Protein 2NZ2 (pdb70)

Secondary structure (DSSP, 8-state):
-EEEEEE--SSHHHHHHHHHHHHTTEEEEEEEEESS----HHHHHHHHHHHT-SEEEEEE-HHHHIIIIIHHHHHTT--BTTTB--TTTTHHHHHHHHHHHHHHHHT-SEEE----TTSSHHHHHHHHHHHH-TT-EEE-GGG-HHHHTT---HHHHHHHHHTT----SS---SS-EEE-SS-EEE-SGGGGSTTSPPPGGG--SS--TTTS-SSPEEEEEEEETTEEEEEEETTT--EE-SHHHHHHHHHHHHHHHT--EEEEEEE-TTS-EEEEEEE-HHHHHHHHHHHHHHHHHS-HHHHHHHHHHHHHHHHHHHHT-SSSHHHHHHHHHHHHHTTT--EEEEEEEETTEEEEEEEE-TT----HHHH-----S--HHHHHHHHHHHHHHHHHHHHTT-

Foldseek 3Di:
DFEEEEAADLDLQRLLVLLVVVVVPYQYEYEYEAFADDDPVVVSVVLSVVSRHPYYHYHDQHQVLQPVFVQLLLLLLDAAVRDHSCQVLSCQLSRLVVSLVVCVVVVTQEYEYRDAPPALSVQQNVVSNCLVPVRHYYDYQNPDCVRCVQVVVVSSVVSCVVSVRDDDPPDDDQWDWDDGLFKIKTFDGPCQPVVDDDDPVPDDQADQLVVADPAKFKWKFWDALLGTQWIATPPPGDIDRGRSVVSNVQSVRQRRQRAAWDWDWDAGLVGDITTMIMRGRSSRQSSVQSVVQLVFQADPVLVVVSNVLSNVLNVCSRNNNCSDPSVVVSSVSSSVRSNRRTWMWIWIHHSHDIGTDDIDGPNTPDDDQVVYVDDPPDDPVVVVVVVVVVCVCVVVVVVVVD

GO terms:
  GO:0005829 cytosol (C, IDA)
  GO:0007623 circadian rhythm (P, IDA)
  GO:0004055 argininosuccinate synthase activity (F, IMP)
  GO:0006526 L-arginine biosynthetic process (P, IMP)
  GO:0000050 urea cycle (P, IMP)
  GO:0005515 protein binding (F, IPI)
  GO:0005737 cytoplasm (C, TAS)
  GO:0005829 cytosol (C, TAS)
  GO:0042802 identical protein binding (F, IPI)
  GO:0045429 positive regulation of nitric oxide biosynthetic process (P, IMP)
  GO:0016597 amino acid binding (F, IMP)
  GO:0019241 L-citrulline catabolic process (P, IMP)
  GO:1903038 negative regulation of leukocyte cell-cell adhesion (P, IMP)
  GO:0071499 cellular response to laminar fluid shear stress (P, IMP)
  GO:0006533 L-aspartate catabolic process (P, IMP)
  GO:0070062 extracellular exosome (C, HDA)
  GO:0003723 RNA binding (F, HDA)

Sequence (402 aa):
KGSVVLAYSGGLDTSCILVWLKEQGYDVIAYLANIGQKEDFEEARKKALKLGAKKVFIEDVSREFVEEFIWPAIQSSALYEDRYLLGTSLARPCIARKQVEIAQREGAKYVSHGATGKGNDQVRFELSCYSLAPQIKVIAPWRMPEFYNRFKRNDLMEYAKQHGIPIPVTPKNPWSMDENLMHISYEAGILENPKNQAPPGLYTKTQDPAKAPNTPDILEIEFKKGVPVKVTNVKDGTTHQTSLELFMYLNEVAGKHGVGRIDIVENRFIGMKSRGIYETPAGTILYHAHLDIEAFTMDREVRKIKQGLGLKFAELVYTGFWHSPECEFVRHCIAKSQERVEGKVQVSVLKGQVYILGRESPLSLYNEELVSNVQGDYEPTDATGFININSLRLKEYHRLQS

Solvent-accessible surface area: 19917 Å² total

Radius of gyration: 24.81 Å; Cα contacts (8 Å, |Δi|>4): 772; chains: 1; bounding box: 82×53×53 Å

Nearest PDB structures (foldseek):
  2nz2-assembly1_A  TM=1.002E+00  e=7.042E-83  Homo sapiens
  1vl2-assembly1_C  TM=9.769E-01  e=1.064E-55  Thermotoga maritima
  1vl2-assembly1_D  TM=9.604E-01  e=3.228E-53  Thermotoga maritima
  7k5z-assembly1_A  TM=9.584E-01  e=1.717E-47  Legionella pneumophila subsp. pneumophila str. Philadelphia 1
  7k5z-assembly1_C  TM=9.598E-01  e=4.493E-47  Legionella pneumophila subsp. pneumophila str. Philadelphia 1

InterPro domains:
  IPR001518 Argininosuccinate synthase [PTHR11587] (1-409)
  IPR001518 Argininosuccinate synthase [TIGR00032] (7-404)
  IPR014729 Rossmann-like alpha/beta/alpha sandwich fold [G3DSA:3.40.50.620] (1-179)
  IPR018223 Argininosuccinate synthase, conserved site [PS00564] (10-18)
  IPR018223 Argininosuccinate synthase, conserved site [PS00565] (117-128)
  IPR023434 Argininosuccinate synthase, type 1 subfamily [MF_00005] (4-407)
  IPR023434 Argininosuccinate synthase, type 1 subfamily [cd01999] (7-398)
  IPR024074 Argininosuccinate synthetase, catalytic/multimerisation domain body [G3DSA:3.90.1260.10] (180-371)
  IPR024074 Argininosuccinate synthetase, catalytic/multimerisation domain body [SSF69864] (176-408)
  IPR048267 Arginosuccinate synthase-like, N-terminal domain [PF00764] (7-170)
  IPR048268 Arginosuccinate synthase C-terminal domain [PF20979] (179-402)

B-factor: mean 18.01, std 7.44, range [2.0, 43.46]

Organism: Homo sapiens (NCBI:txid9606)

Structure (mmCIF, N/CA/C/O backbone):
data_2NZ2
#
_entry.id   2NZ2
#
_cell.length_a   95.940
_cell.length_b   117.470
_cell.length_c   155.150
_cell.angle_alpha   90.00
_cell.angle_beta   90.00
_cell.angle_gamma   90.00
#
_symmetry.space_group_name_H-M   'F 2 2 2'
#
loop_
_entity.id
_entity.type
_entity.pdbx_description
1 polymer 'Argininosuccinate synthase'
2 non-polymer 'SODIUM ION'
3 non-polymer 'ASPARTIC ACID'
4 non-polymer CITRULLINE
5 water water
#
loop_
_atom_site.group_PDB
_atom_site.id
_atom_site.type_symbol
_atom_site.label_atom_id
_atom_site.label_alt_id
_atom_site.label_comp_id
_atom_site.label_asym_id
_atom_site.label_entity_id
_atom_site.label_seq_id
_atom_site.pdbx_PDB_ins_code
_atom_site.Cartn_x
_atom_site.Cartn_y
_atom_site.Cartn_z
_atom_site.occupancy
_atom_site.B_iso_or_equiv
_atom_site.auth_seq_id
_atom_site.auth_comp_id
_atom_site.auth_asym_id
_atom_site.auth_atom_id
_atom_site.pdbx_PDB_model_num
ATOM 1 N N . LYS A 1 5 ? -20.905 45.877 31.541 1.00 27.12 4 LYS A N 1
ATOM 2 C CA . LYS A 1 5 ? -21.009 47.364 31.314 1.00 27.21 4 LYS A CA 1
ATOM 3 C C . LYS A 1 5 ? -19.804 48.197 31.815 1.00 26.80 4 LYS A C 1
ATOM 4 O O . LYS A 1 5 ? -19.100 47.842 32.767 1.00 26.61 4 LYS A O 1
ATOM 10 N N . GLY A 1 6 ? -19.615 49.344 31.172 1.00 26.47 5 GLY A N 1
ATOM 11 C CA . GLY A 1 6 ? -18.418 50.151 31.327 1.00 25.08 5 GLY A CA 1
ATOM 12 C C . GLY A 1 6 ? -17.583 50.057 30.063 1.00 23.92 5 GLY A C 1
ATOM 13 O O . GLY A 1 6 ? -17.995 49.464 29.074 1.00 23.28 5 GLY A O 1
ATOM 14 N N . SER A 1 7 ? -16.394 50.637 30.124 1.00 23.39 6 SER A N 1
ATOM 15 C CA . SER A 1 7 ? -15.535 50.797 28.980 1.00 22.67 6 SER A CA 1
ATOM 16 C C . SER A 1 7 ? -14.373 49.812 29.074 1.00 22.07 6 SER A C 1
ATOM 17 O O . SER A 1 7 ? -13.806 49.607 30.149 1.00 21.98 6 SER A O 1
ATOM 20 N N . VAL A 1 8 ? -14.039 49.203 27.936 1.00 21.03 7 VAL A N 1
ATOM 21 C CA . VAL A 1 8 ? -12.953 48.233 27.850 1.00 19.81 7 VAL A CA 1
ATOM 22 C C . VAL A 1 8 ? -11.986 48.587 26.723 1.00 19.39 7 VAL A C 1
ATOM 23 O O . VAL A 1 8 ? -12.414 48.932 25.611 1.00 18.92 7 VAL A O 1
ATOM 27 N N . VAL A 1 9 ? -10.686 48.554 27.031 1.00 18.23 8 VAL A N 1
ATOM 28 C CA . VAL A 1 9 ? -9.681 48.701 25.997 1.00 17.78 8 VAL A CA 1
ATOM 29 C C . VAL A 1 9 ? -9.241 47.311 25.541 1.00 17.64 8 VAL A C 1
ATOM 30 O O . VAL A 1 9 ? -8.661 46.538 26.309 1.00 17.43 8 VAL A O 1
ATOM 34 N N . LEU A 1 10 ? -9.577 46.992 24.293 1.00 17.01 9 LEU A N 1
ATOM 35 C CA . LEU A 1 10 ? -9.272 45.707 23.710 1.00 16.62 9 LEU A CA 1
ATOM 36 C C . LEU A 1 10 ? -8.046 45.820 22.809 1.00 16.33 9 LEU A C 1
ATOM 37 O O . LEU A 1 10 ? -8.026 46.633 21.901 1.00 17.31 9 LEU A O 1
ATOM 42 N N . ALA A 1 11 ? -7.021 45.018 23.076 1.00 16.16 10 ALA A N 1
ATOM 43 C CA . ALA A 1 11 ? -5.902 44.869 22.145 1.00 16.03 10 ALA A CA 1
ATOM 44 C C . ALA A 1 11 ? -6.416 44.174 20.903 1.00 16.20 10 ALA A C 1
ATOM 45 O O . ALA A 1 11 ? -6.710 42.971 20.899 1.00 16.08 10 ALA A O 1
ATOM 47 N N . TYR A 1 12 ? -6.526 44.958 19.853 1.00 16.63 11 TYR A N 1
ATOM 48 C CA . TYR A 1 12 ? -7.217 44.575 18.645 1.00 17.95 11 TYR A CA 1
ATOM 49 C C . TYR A 1 12 ? -6.222 44.501 17.509 1.00 18.56 11 TYR A C 1
ATOM 50 O O . TYR A 1 12 ? -5.327 45.325 17.424 1.00 19.45 11 TYR A O 1
ATOM 59 N N . SER A 1 13 ? -6.359 43.518 16.635 1.00 19.62 12 SER A N 1
ATOM 60 C CA . SER A 1 13 ? -5.438 43.368 15.515 1.00 20.44 12 SER A CA 1
ATOM 61 C C . SER A 1 13 ? -6.151 43.419 14.159 1.00 21.49 12 SER A C 1
ATOM 62 O O . SER A 1 13 ? -5.526 43.660 13.115 1.00 22.29 12 SER A O 1
ATOM 65 N N . GLY A 1 14 ? -7.458 43.186 14.171 1.00 22.14 13 GLY A N 1
ATOM 66 C CA . GLY A 1 14 ? -8.234 43.167 12.940 1.00 22.50 13 GLY A CA 1
ATOM 67 C C . GLY A 1 14 ? -8.532 41.783 12.396 1.00 22.61 13 GLY A C 1
ATOM 68 O O . GLY A 1 14 ? -9.184 41.666 11.372 1.00 23.30 13 GLY A O 1
ATOM 69 N N . GLY A 1 15 ? -8.056 40.736 13.072 1.00 22.74 14 GLY A N 1
ATOM 70 C CA . GLY A 1 15 ? -8.280 39.358 12.632 1.00 22.23 14 GLY A CA 1
ATOM 71 C C . GLY A 1 15 ? -9.570 38.817 13.207 1.00 22.71 14 GLY A C 1
ATOM 72 O O . GLY A 1 15 ? -10.251 39.514 13.990 1.00 23.16 14 GLY A O 1
ATOM 73 N N . LEU A 1 16 ? -9.914 37.583 12.822 1.00 22.36 15 LEU A N 1
ATOM 74 C CA . LEU A 1 16 ? -11.172 36.949 13.221 1.00 22.09 15 LEU A CA 1
ATOM 75 C C . LEU A 1 16 ? -11.400 36.952 14.740 1.00 22.06 15 LEU A C 1
ATOM 76 O O . LEU A 1 16 ? -12.422 37.441 15.192 1.00 22.27 15 LEU A O 1
ATOM 81 N N . ASP A 1 17 ? -10.457 36.424 15.524 1.00 22.00 16 ASP A N 1
ATOM 82 C CA . ASP A 1 17 ? -10.625 36.387 16.986 1.00 22.08 16 ASP A CA 1
ATOM 83 C C . ASP A 1 17 ? -11.055 37.749 17.556 1.00 21.24 16 ASP A C 1
ATOM 84 O O . ASP A 1 17 ? -12.159 37.845 18.119 1.00 21.83 16 ASP A O 1
ATOM 89 N N . THR A 1 18 ? -10.217 38.788 17.370 1.00 19.35 17 THR A N 1
ATOM 90 C CA . THR A 1 18 ? -10.412 40.116 17.986 1.00 17.97 17 THR A CA 1
ATOM 91 C C . THR A 1 18 ? -11.486 41.014 17.346 1.00 17.53 17 THR A C 1
ATOM 92 O O . THR A 1 18 ? -11.953 41.964 17.968 1.00 17.37 17 THR A O 1
ATOM 96 N N . SER A 1 19 ? -11.834 40.739 16.095 1.00 17.77 18 SER A N 1
ATOM 97 C CA . SER A 1 19 ? -13.054 41.255 15.486 1.00 18.23 18 SER A CA 1
ATOM 98 C C . SER A 1 19 ? -14.282 40.690 16.179 1.00 18.04 18 SER A C 1
ATOM 99 O O . SER A 1 19 ? -15.230 41.427 16.460 1.00 17.76 18 SER A O 1
ATOM 102 N N . CYS A 1 20 ? -14.271 39.380 16.437 1.00 17.93 19 CYS A N 1
ATOM 103 C CA . CYS A 1 20 ? -15.417 38.717 17.064 1.00 18.07 19 CYS A CA 1
ATOM 104 C C . CYS A 1 20 ? -15.543 39.197 18.502 1.00 17.92 19 CYS A C 1
ATOM 105 O O . CYS A 1 20 ? -16.629 39.590 18.931 1.00 17.32 19 CYS A O 1
ATOM 108 N N . ILE A 1 21 ? -14.410 39.222 19.212 1.00 17.89 20 ILE A N 1
ATOM 109 C CA . ILE A 1 21 ? -14.360 39.689 20.618 1.00 17.65 20 ILE A CA 1
ATOM 110 C C . ILE A 1 21 ? -14.894 41.129 20.775 1.00 17.36 20 ILE A C 1
ATOM 111 O O . ILE A 1 21 ? -15.653 41.415 21.701 1.00 17.18 20 ILE A O 1
ATOM 116 N N . LEU A 1 22 ? -14.510 42.016 19.860 1.00 17.07 21 LEU A N 1
ATOM 117 C CA . LEU A 1 22 ? -15.063 43.373 19.831 1.00 17.13 21 LEU A CA 1
ATOM 118 C C . LEU A 1 22 ? -16.599 43.335 19.876 1.00 17.40 21 LEU A C 1
ATOM 119 O O . LEU A 1 22 ? -17.224 43.949 20.751 1.00 17.11 21 LEU A O 1
ATOM 124 N N . VAL A 1 23 ? -17.187 42.574 18.953 1.00 18.15 22 VAL A N 1
ATOM 125 C CA . VAL A 1 23 ? -18.637 42.487 18.800 1.00 18.33 22 VAL A CA 1
ATOM 126 C C . VAL A 1 23 ? -19.241 41.839 20.037 1.00 19.05 22 VAL A C 1
ATOM 127 O O . VAL A 1 23 ? -20.258 42.326 20.568 1.00 20.01 22 VAL A O 1
ATOM 131 N N . TRP A 1 24 ? -18.594 40.776 20.519 1.00 19.32 23 TRP A N 1
ATOM 132 C CA . TRP A 1 24 ? -19.041 40.037 21.716 1.00 19.50 23 TRP A CA 1
ATOM 133 C C . TRP A 1 24 ? -19.075 40.889 22.996 1.00 20.44 23 TRP A C 1
ATOM 134 O O . TRP A 1 24 ? -20.068 40.874 23.702 1.00 21.01 23 TRP A O 1
ATOM 145 N N . LEU A 1 25 ? -18.006 41.639 23.281 1.00 21.73 24 LEU A N 1
ATOM 146 C CA . LEU A 1 25 ? -17.944 42.539 24.453 1.00 22.63 24 LEU A CA 1
ATOM 147 C C . LEU A 1 25 ? -18.983 43.648 24.354 1.00 23.65 24 LEU A C 1
ATOM 148 O O . LEU A 1 25 ? -19.505 44.111 25.374 1.00 24.17 24 LEU A O 1
ATOM 153 N N . LYS A 1 26 ? -19.236 44.093 23.124 1.00 24.42 25 LYS A N 1
ATOM 154 C CA . LYS A 1 26 ? -20.283 45.056 22.819 1.00 25.80 25 LYS A CA 1
ATOM 155 C C . LYS A 1 26 ? -21.666 44.423 23.129 1.00 25.81 25 LYS A C 1
ATOM 156 O O . LYS A 1 26 ? -22.439 44.977 23.891 1.00 26.21 25 LYS A O 1
ATOM 162 N N . GLU A 1 27 ? -21.953 43.243 22.581 1.00 26.36 26 GLU A N 1
ATOM 163 C CA . GLU A 1 27 ? -23.163 42.488 22.953 1.00 26.93 26 GLU A CA 1
ATOM 164 C C . GLU A 1 27 ? -23.310 42.273 24.464 1.00 26.26 26 GLU A C 1
ATOM 165 O O . GLU A 1 27 ? -24.429 42.145 24.958 1.00 26.55 26 GLU A O 1
ATOM 171 N N . GLN A 1 28 ? -22.191 42.213 25.191 1.00 25.40 27 GLN A N 1
ATOM 172 C CA . GLN A 1 28 ? -22.229 41.931 26.629 1.00 24.56 27 GLN A CA 1
ATOM 173 C C . GLN A 1 28 ? -22.508 43.164 27.505 1.00 24.25 27 GLN A C 1
ATOM 174 O O . GLN A 1 28 ? -22.641 43.036 28.732 1.00 24.16 27 GLN A O 1
ATOM 180 N N . GLY A 1 29 ? -22.586 44.346 26.892 1.00 23.33 28 GLY A N 1
ATOM 181 C CA . GLY A 1 29 ? -22.791 45.583 27.658 1.00 22.71 28 GLY A CA 1
ATOM 182 C C . GLY A 1 29 ? -21.695 46.641 27.584 1.00 22.53 28 GLY A C 1
ATOM 183 O O . GLY A 1 29 ? -21.972 47.831 27.775 1.00 23.05 28 GLY A O 1
ATOM 184 N N . TYR A 1 30 ? -20.462 46.226 27.297 1.00 21.91 29 TYR A N 1
ATOM 185 C CA . TYR A 1 30 ? -19.303 47.132 27.268 1.00 21.61 29 TYR A CA 1
ATOM 186 C C . TYR A 1 30 ? -19.268 48.111 26.094 1.00 21.20 29 TYR A C 1
ATOM 187 O O . TYR A 1 30 ? -19.769 47.813 25.017 1.00 21.00 29 TYR A O 1
ATOM 196 N N . ASP A 1 31 ? -18.685 49.283 26.343 1.00 21.15 30 ASP A N 1
ATOM 197 C CA . ASP A 1 31 ? -18.249 50.226 25.315 1.00 21.40 30 ASP A CA 1
ATOM 198 C C . ASP A 1 31 ? -16.820 49.835 24.946 1.00 21.28 30 ASP A C 1
ATOM 199 O O . ASP A 1 31 ? -15.939 49.789 25.822 1.00 21.70 30 ASP A O 1
ATOM 204 N N . VAL A 1 32 ? -16.563 49.535 23.680 1.00 20.50 31 VAL A N 1
ATOM 205 C CA . VAL A 1 32 ? -15.255 48.969 23.339 1.00 19.55 31 VAL A CA 1
ATOM 206 C C . VAL A 1 32 ? -14.345 50.019 22.720 1.00 19.05 31 VAL A C 1
ATOM 207 O O . VAL A 1 32 ? -14.743 50.709 21.782 1.00 18.90 31 VAL A O 1
ATOM 211 N N . ILE A 1 33 ? -13.141 50.159 23.288 1.00 17.98 32 ILE A N 1
ATOM 212 C CA . ILE A 1 33 ? -12.072 50.993 22.714 1.00 16.62 32 ILE A CA 1
ATOM 213 C C . ILE A 1 33 ? -11.129 50.051 21.960 1.00 16.53 32 ILE A C 1
ATOM 214 O O . ILE A 1 33 ? -10.500 49.199 22.564 1.00 16.51 32 ILE A O 1
ATOM 219 N N . ALA A 1 34 ? -11.058 50.180 20.638 1.00 16.18 33 ALA A N 1
ATOM 220 C CA . ALA A 1 34 ? -10.199 49.319 19.847 1.00 16.20 33 ALA A CA 1
ATOM 221 C C . ALA A 1 34 ? -8.773 49.895 19.820 1.00 16.33 33 ALA A C 1
ATOM 222 O O . ALA A 1 34 ? -8.575 51.066 19.479 1.00 15.85 33 ALA A O 1
ATOM 224 N N . TYR A 1 35 ? -7.796 49.077 20.223 1.00 16.01 34 TYR A N 1
ATOM 225 C CA . TYR A 1 35 ? -6.424 49.540 20.342 1.00 16.10 34 TYR A CA 1
ATOM 226 C C . TYR A 1 35 ? -5.489 48.751 19.444 1.00 16.54 34 TYR A C 1
ATOM 227 O O . TYR A 1 35 ? -5.213 47.571 19.664 1.00 15.85 34 TYR A O 1
ATOM 236 N N . LEU A 1 36 ? -5.006 49.452 18.419 1.00 17.34 35 LEU A N 1
ATOM 237 C CA . LEU A 1 36 ? -4.175 48.883 17.387 1.00 17.80 35 LEU A CA 1
ATOM 238 C C . LEU A 1 36 ? -2.759 49.301 17.702 1.00 17.75 35 LEU A C 1
ATOM 239 O O . LEU A 1 36 ? -2.388 50.466 17.523 1.00 17.09 35 LEU A O 1
ATOM 244 N N . ALA A 1 37 ? -1.959 48.348 18.174 1.00 18.04 36 ALA A N 1
ATOM 245 C CA . ALA A 1 37 ? -0.556 48.616 18.359 1.00 18.29 36 ALA A CA 1
ATOM 246 C C . ALA A 1 37 ? 0.144 48.444 17.022 1.00 18.43 36 ALA A C 1
ATOM 247 O O . ALA A 1 37 ? 0.148 47.336 16.458 1.00 18.29 36 ALA A O 1
ATOM 249 N N . ASN A 1 38 ? 0.695 49.543 16.491 1.00 18.50 37 ASN A N 1
ATOM 250 C CA . ASN A 1 38 ? 1.549 49.442 15.308 1.00 18.98 37 ASN A CA 1
ATOM 251 C C . ASN A 1 38 ? 2.988 49.213 15.747 1.00 19.42 37 ASN A C 1
ATOM 252 O O . ASN A 1 38 ? 3.651 50.133 16.244 1.00 19.18 37 ASN A O 1
ATOM 257 N N . ILE A 1 39 ? 3.435 47.967 15.555 1.00 19.38 38 ILE A N 1
ATOM 258 C CA . ILE A 1 39 ? 4.723 47.481 16.031 1.00 19.22 38 ILE A CA 1
ATOM 259 C C . ILE A 1 39 ? 5.558 46.874 14.894 1.00 20.08 38 ILE A C 1
ATOM 260 O O . ILE A 1 39 ? 6.375 45.989 15.109 1.00 20.13 38 ILE A O 1
ATOM 265 N N . GLY A 1 40 ? 5.358 47.376 13.683 1.00 20.85 39 GLY A N 1
ATOM 266 C CA . GLY A 1 40 ? 6.206 47.025 12.562 1.00 21.82 39 GLY A CA 1
ATOM 267 C C . GLY A 1 40 ? 5.654 45.914 11.708 1.00 23.20 39 GLY A C 1
ATOM 268 O O . GLY A 1 40 ? 6.316 45.462 10.774 1.00 23.81 39 GLY A O 1
ATOM 269 N N . GLN A 1 41 ? 4.452 45.457 12.035 1.00 23.90 40 GLN A N 1
ATOM 270 C CA . GLN A 1 41 ? 3.735 44.530 11.182 1.00 25.68 40 GLN A CA 1
ATOM 271 C C . GLN A 1 41 ? 3.231 45.217 9.897 1.00 27.27 40 GLN A C 1
ATOM 272 O O . GLN A 1 41 ? 3.345 46.441 9.745 1.00 27.29 40 GLN A O 1
ATOM 278 N N . LYS A 1 42 ? 2.656 44.426 8.995 1.00 29.46 41 LYS A N 1
ATOM 279 C CA . LYS A 1 42 ? 2.238 44.909 7.670 1.00 31.67 41 LYS A CA 1
ATOM 280 C C . LYS A 1 42 ? 0.752 45.305 7.505 1.00 32.38 41 LYS A C 1
ATOM 281 O O . LYS A 1 42 ? 0.221 45.248 6.396 1.00 32.95 41 LYS A O 1
ATOM 287 N N . GLU A 1 43 ? 0.094 45.714 8.586 1.00 33.11 42 GLU A N 1
ATOM 288 C CA . GLU A 1 43 ? -1.332 46.062 8.539 1.00 34.12 42 GLU A CA 1
ATOM 289 C C . GLU A 1 43 ? -1.637 47.344 7.749 1.00 33.68 42 GLU A C 1
ATOM 290 O O . GLU A 1 43 ? -0.787 48.216 7.588 1.00 34.01 42 GLU A O 1
ATOM 296 N N . ASP A 1 44 ? -2.855 47.418 7.224 1.00 33.65 43 ASP A N 1
ATOM 297 C CA . ASP A 1 44 ? -3.440 48.644 6.715 1.00 33.15 43 ASP A CA 1
ATOM 298 C C . ASP A 1 44 ? -4.247 49.127 7.919 1.00 32.48 43 ASP A C 1
ATOM 299 O O . ASP A 1 44 ? -5.437 48.833 8.058 1.00 32.42 43 ASP A O 1
ATOM 304 N N . PHE A 1 45 ? -3.564 49.828 8.819 1.00 31.88 44 PHE A N 1
ATOM 305 C CA . PHE A 1 45 ? -4.137 50.287 10.099 1.00 30.91 44 PHE A CA 1
ATOM 306 C C . PHE A 1 45 ? -5.389 51.157 9.953 1.00 30.44 44 PHE A C 1
ATOM 307 O O . PHE A 1 45 ? -6.335 51.018 10.731 1.00 30.79 44 PHE A O 1
ATOM 315 N N . GLU A 1 46 ? -5.392 52.030 8.948 1.00 29.35 45 GLU A N 1
ATOM 316 C CA . GLU A 1 46 ? -6.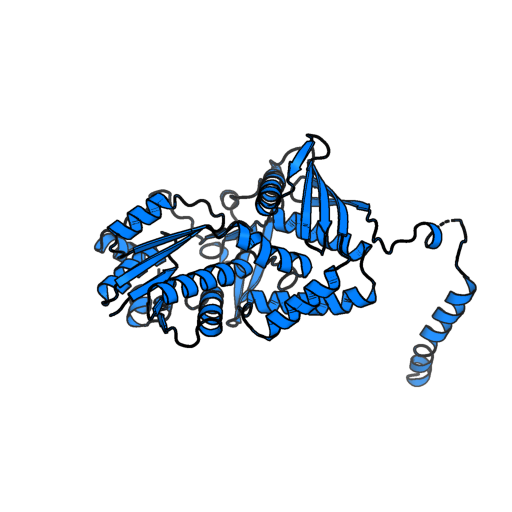532 52.908 8.649 1.00 28.69 45 GLU A CA 1
ATOM 317 C C . GLU A 1 46 ? -7.811 52.119 8.319 1.00 27.23 45 GLU A C 1
ATOM 318 O O . GLU A 1 46 ? -8.901 52.504 8.725 1.00 26.88 45 GLU A O 1
ATOM 324 N N . GLU A 1 47 ? -7.660 51.019 7.591 1.00 25.85 46 GLU A N 1
ATOM 325 C CA . GLU A 1 47 ? -8.776 50.164 7.237 1.00 25.46 46 GLU A CA 1
ATOM 326 C C . GLU A 1 47 ? -9.234 49.316 8.427 1.00 24.45 46 GLU A C 1
ATOM 327 O O . GLU A 1 47 ? -10.429 49.101 8.632 1.00 24.09 46 GLU A O 1
ATOM 333 N N . ALA A 1 48 ? -8.266 48.847 9.209 1.00 23.72 47 ALA A N 1
ATOM 334 C CA . ALA A 1 48 ? -8.540 48.158 10.465 1.00 22.86 47 ALA A CA 1
ATOM 335 C C . ALA A 1 48 ? -9.273 49.087 11.451 1.00 22.30 47 ALA A C 1
ATOM 336 O O . ALA A 1 48 ? -10.162 48.640 12.188 1.00 21.86 47 ALA A O 1
ATOM 338 N N . ARG A 1 49 ? -8.897 50.369 11.450 1.00 21.33 48 ARG A N 1
ATOM 339 C CA . ARG A 1 49 ? -9.651 51.394 12.159 1.00 21.26 48 ARG A CA 1
ATOM 340 C C . ARG A 1 49 ? -11.085 51.533 11.622 1.00 20.75 48 ARG A C 1
ATOM 341 O O . ARG A 1 49 ? -12.025 51.577 12.404 1.00 20.10 48 ARG A O 1
ATOM 349 N N . LYS A 1 50 ? -11.241 51.616 10.298 1.00 20.96 49 LYS A N 1
ATOM 350 C CA . LYS A 1 50 ? -12.568 51.686 9.680 1.00 21.17 49 LYS A CA 1
ATOM 351 C C . LYS A 1 50 ? -13.409 50.470 10.058 1.00 20.76 49 LYS A C 1
ATOM 352 O O . LYS A 1 50 ? -14.546 50.619 10.510 1.00 20.34 49 LYS A O 1
ATOM 358 N N . LYS A 1 51 ? -12.823 49.279 9.894 1.00 20.59 50 LYS A N 1
ATOM 359 C CA . LYS A 1 51 ? -13.438 48.004 10.304 1.00 20.31 50 LYS A CA 1
ATOM 360 C C . LYS A 1 51 ? -13.874 48.000 11.767 1.00 20.17 50 LYS A C 1
ATOM 361 O O . LYS A 1 51 ? -14.989 47.614 12.059 1.00 20.50 50 LYS A O 1
ATOM 367 N N . ALA A 1 52 ? -13.005 48.442 12.674 1.00 20.55 51 ALA A N 1
ATOM 368 C CA . ALA A 1 52 ? -13.350 48.566 14.104 1.00 20.96 51 ALA A CA 1
ATOM 369 C C . ALA A 1 52 ? -14.535 49.502 14.381 1.00 21.83 51 ALA A C 1
ATOM 370 O O . ALA A 1 52 ? -15.353 49.221 15.265 1.00 22.80 51 ALA A O 1
ATOM 372 N N . LEU A 1 53 ? -14.640 50.603 13.636 1.00 21.82 52 LEU A N 1
ATOM 373 C CA . LEU A 1 53 ? -15.774 51.526 13.803 1.00 22.13 52 LEU A CA 1
ATOM 374 C C . LEU A 1 53 ? -17.080 50.937 13.305 1.00 23.10 52 LEU A C 1
ATOM 375 O O . LEU A 1 53 ? -18.106 51.037 13.973 1.00 23.93 52 LEU A O 1
ATOM 380 N N . LYS A 1 54 ? -17.022 50.314 12.136 1.00 24.29 53 LYS A N 1
ATOM 381 C CA . LYS A 1 54 ? -18.160 49.622 11.533 1.00 25.29 53 LYS A CA 1
ATOM 382 C C . LYS A 1 54 ? -18.668 48.564 12.502 1.00 25.12 53 LYS A C 1
ATOM 383 O O . LYS A 1 54 ? -19.883 48.337 12.604 1.00 25.39 53 LYS A O 1
ATOM 389 N N . LEU A 1 55 ? -17.732 47.959 13.237 1.00 24.70 54 LEU A N 1
ATOM 390 C CA . LEU A 1 55 ? -18.027 46.878 14.191 1.00 24.13 54 LEU A CA 1
ATOM 391 C C . LEU A 1 55 ? -18.646 47.351 15.511 1.00 23.68 54 LEU A C 1
ATOM 392 O O . LEU A 1 55 ? -19.237 46.554 16.236 1.00 24.12 54 LEU A O 1
ATOM 397 N N . GLY A 1 56 ? -18.542 48.648 15.796 1.00 23.23 55 GLY A N 1
ATOM 398 C CA . GLY A 1 56 ? -19.224 49.254 16.939 1.00 22.58 55 GLY A CA 1
ATOM 399 C C . GLY A 1 56 ? -18.304 49.800 18.022 1.00 22.68 55 GLY A C 1
ATOM 400 O O . GLY A 1 56 ? -18.753 50.121 19.115 1.00 22.68 55 GLY A O 1
ATOM 401 N N . ALA A 1 57 ? -17.014 49.901 17.720 1.00 22.73 56 ALA A N 1
ATOM 402 C CA . ALA A 1 57 ? -16.049 50.509 18.623 1.00 22.69 56 ALA A CA 1
ATOM 403 C C . ALA A 1 57 ? -16.444 51.940 18.936 1.00 23.01 56 ALA A C 1
ATOM 404 O O . ALA A 1 57 ? -16.757 52.707 18.021 1.00 23.27 56 ALA A O 1
ATOM 406 N N . LYS A 1 58 ? -16.446 52.302 20.223 1.00 23.46 57 LYS A N 1
ATOM 407 C CA . LYS A 1 58 ? -16.672 53.700 20.639 1.00 23.78 57 LYS A CA 1
ATOM 408 C C . LYS A 1 58 ? -15.518 54.594 20.197 1.00 23.56 57 LYS A C 1
ATOM 409 O O . LYS A 1 58 ? -15.697 55.806 20.036 1.00 24.29 57 LYS A O 1
ATOM 415 N N . LYS A 1 59 ? -14.342 53.996 20.004 1.00 22.80 58 LYS A N 1
ATOM 416 C CA . LYS A 1 59 ? -13.081 54.738 19.893 1.00 22.51 58 LYS A CA 1
ATOM 417 C C . LYS A 1 59 ? -12.001 53.837 19.290 1.00 21.61 58 LYS A C 1
ATOM 418 O O . LYS A 1 59 ? -12.051 52.615 19.468 1.00 21.54 58 LYS A O 1
ATOM 424 N N . VAL A 1 60 ? -11.047 54.420 18.562 1.00 20.69 59 VAL A N 1
ATOM 425 C CA . VAL A 1 60 ? -9.930 53.649 17.985 1.00 20.12 59 VAL A CA 1
ATOM 426 C C . VAL A 1 60 ? -8.597 54.365 18.191 1.00 20.63 59 VAL A C 1
ATOM 427 O O . VAL A 1 60 ? -8.416 55.515 17.756 1.00 20.62 59 VAL A O 1
ATOM 431 N N . PHE A 1 61 ? -7.656 53.671 18.828 1.00 20.55 60 PHE A N 1
ATOM 432 C CA . PHE A 1 61 ? -6.317 54.202 18.987 1.00 20.81 60 PHE A CA 1
ATOM 433 C C . PHE A 1 61 ? -5.328 53.369 18.207 1.00 20.65 60 PHE A C 1
ATOM 434 O O . PHE A 1 61 ? -5.183 52.179 18.439 1.00 21.04 60 PHE A O 1
ATOM 442 N N . ILE A 1 62 ? -4.674 54.002 17.252 1.00 20.89 61 ILE A N 1
ATOM 443 C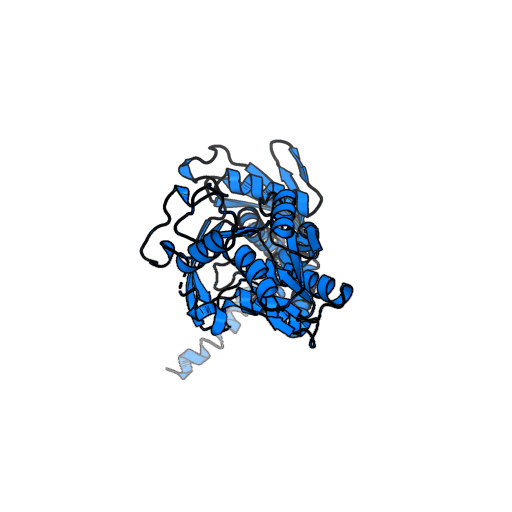 CA . ILE A 1 62 ? -3.557 53.385 16.575 1.00 21.06 61 ILE A CA 1
ATOM 444 C C . ILE A 1 62 ? -2.301 54.027 17.110 1.00 21.44 61 ILE A C 1
ATOM 445 O O . ILE A 1 62 ? -2.107 55.247 16.971 1.00 21.41 61 ILE A O 1
ATOM 450 N N . GLU A 1 63 ? -1.470 53.195 17.739 1.00 21.28 62 GLU A N 1
ATOM 451 C CA . GLU A 1 63 ? -0.237 53.649 18.367 1.00 21.10 62 GLU A CA 1
ATOM 452 C C . GLU A 1 63 ? 0.954 53.064 17.639 1.00 20.83 62 GLU A C 1
ATOM 453 O O . GLU A 1 63 ? 1.078 51.849 17.496 1.00 20.96 62 GLU A O 1
ATOM 459 N N . ASP A 1 64 ? 1.812 53.951 17.153 1.00 20.54 63 ASP A N 1
ATOM 460 C CA . ASP A 1 64 ? 3.020 53.548 16.500 1.00 20.10 63 ASP A CA 1
ATOM 461 C C . ASP A 1 64 ? 4.082 53.485 17.557 1.00 19.77 63 ASP A C 1
ATOM 462 O O . ASP A 1 64 ? 4.538 54.505 18.101 1.00 20.21 63 ASP A O 1
ATOM 467 N N . VAL A 1 65 ? 4.512 52.256 17.785 1.00 19.05 64 VAL A N 1
ATOM 468 C CA . VAL A 1 65 ? 5.192 51.848 19.000 1.00 17.81 64 VAL A CA 1
ATOM 469 C C . VAL A 1 65 ? 6.549 51.223 18.601 1.00 17.35 64 VAL A C 1
ATOM 470 O O . VAL A 1 65 ? 7.342 50.815 19.453 1.00 17.77 64 VAL A O 1
ATOM 474 N N . SER A 1 66 ? 6.818 51.199 17.293 1.00 16.16 65 SER A N 1
ATOM 475 C CA . SER A 1 66 ? 8.045 50.625 16.729 1.00 15.72 65 SER A CA 1
ATOM 476 C C . SER A 1 66 ? 9.387 51.145 17.294 1.00 15.57 65 SER A C 1
ATOM 477 O O . SER A 1 66 ? 10.282 50.341 17.592 1.00 15.31 65 SER A O 1
ATOM 480 N N . ARG A 1 67 ? 9.538 52.461 17.399 1.00 15.06 66 ARG A N 1
ATOM 481 C CA . ARG A 1 67 ? 10.832 53.042 17.802 1.00 15.50 66 ARG A CA 1
ATOM 482 C C . ARG A 1 67 ? 11.183 52.699 19.228 1.00 14.80 66 ARG A C 1
ATOM 483 O O . ARG A 1 67 ? 12.294 52.248 19.494 1.00 14.82 66 ARG A O 1
ATOM 491 N N . GLU A 1 68 ? 10.228 52.913 20.131 1.00 14.23 67 GLU A N 1
ATOM 492 C CA . GLU A 1 68 ? 10.354 52.468 21.513 1.00 13.95 67 GLU A CA 1
ATOM 493 C C . GLU A 1 68 ? 10.443 50.930 21.667 1.00 13.89 67 GLU A C 1
ATOM 494 O O . GLU A 1 68 ? 11.129 50.443 22.553 1.00 14.49 67 GLU A O 1
ATOM 500 N N . PHE A 1 69 ? 9.791 50.168 20.799 1.00 13.68 68 PHE A N 1
ATOM 501 C CA . PHE A 1 69 ? 10.007 48.734 20.775 1.00 13.99 68 PHE A CA 1
ATOM 502 C C . PHE A 1 69 ? 11.492 48.347 20.539 1.00 14.25 68 PHE A C 1
ATOM 503 O O . PHE A 1 69 ? 12.061 47.526 21.281 1.00 14.39 68 PHE A O 1
ATOM 511 N N . VAL A 1 70 ? 12.105 48.941 19.516 1.00 13.76 69 VAL A N 1
ATOM 512 C CA . VAL A 1 70 ? 13.540 48.757 19.251 1.00 13.17 69 VAL A CA 1
ATOM 513 C C . VAL A 1 70 ? 14.413 49.202 20.428 1.00 13.18 69 VAL A C 1
ATOM 514 O O . VAL A 1 70 ? 15.258 48.461 20.900 1.00 13.17 69 VAL A O 1
ATOM 518 N N . GLU A 1 71 ? 14.168 50.405 20.923 1.00 13.56 70 GLU A N 1
ATOM 519 C CA . GLU A 1 71 ? 15.118 51.085 21.790 1.00 13.35 70 GLU A CA 1
ATOM 520 C C . GLU A 1 71 ? 15.012 50.691 23.251 1.00 12.55 70 GLU A C 1
ATOM 521 O O . GLU A 1 71 ? 16.024 50.698 23.956 1.00 13.09 70 GLU A O 1
ATOM 527 N N . GLU A 1 72 ? 13.803 50.352 23.702 1.00 11.44 71 GLU A N 1
ATOM 528 C CA . GLU A 1 72 ? 13.561 49.993 25.113 1.00 10.37 71 GLU A CA 1
ATOM 529 C C . GLU A 1 72 ? 13.428 48.514 25.358 1.00 9.75 71 GLU A C 1
ATOM 530 O O . GLU A 1 72 ? 13.495 48.095 26.516 1.00 10.39 71 GLU A O 1
ATOM 536 N N . PHE A 1 73 ? 13.197 47.732 24.300 1.00 8.93 72 PHE A N 1
ATOM 537 C CA . PHE A 1 73 ? 12.948 46.290 24.434 1.00 8.47 72 PHE A CA 1
ATOM 538 C C . PHE A 1 73 ? 13.987 45.432 23.708 1.00 8.17 72 PHE A C 1
ATOM 539 O O . PHE A 1 73 ? 14.657 44.617 24.339 1.00 7.23 72 PHE A O 1
ATOM 547 N N . ILE A 1 74 ? 14.125 45.629 22.396 1.00 8.05 73 ILE A N 1
ATOM 548 C CA . ILE A 1 74 ? 15.063 44.860 21.595 1.00 8.15 73 ILE A CA 1
ATOM 549 C C . ILE A 1 74 ? 16.521 45.138 21.993 1.00 8.58 73 ILE A C 1
ATOM 550 O O . ILE A 1 74 ? 17.346 44.216 22.028 1.00 9.56 73 ILE A O 1
ATOM 555 N N . TRP A 1 75 ? 16.828 46.391 22.302 1.00 8.78 74 TRP A N 1
ATOM 556 C CA . TRP A 1 75 ? 18.184 46.811 22.707 1.00 9.59 74 TRP A CA 1
ATOM 557 C C . TRP A 1 75 ? 18.682 46.114 23.989 1.00 9.43 74 TRP A C 1
ATOM 558 O O . TRP A 1 75 ? 19.790 45.564 23.993 1.00 9.57 74 TRP A O 1
ATOM 569 N N . PRO A 1 76 ? 17.889 46.147 25.082 1.00 9.15 75 PRO A N 1
ATOM 570 C CA . PRO A 1 76 ? 18.256 45.325 26.250 1.00 9.55 75 PRO A CA 1
ATOM 571 C C . PRO A 1 76 ? 18.331 43.811 25.981 1.00 9.94 75 PRO A C 1
ATOM 572 O O . PRO A 1 76 ? 19.189 43.133 26.556 1.00 10.09 75 PRO A O 1
ATOM 576 N N . ALA A 1 77 ? 17.478 43.291 25.095 1.00 10.03 76 ALA A N 1
ATOM 577 C CA . ALA A 1 77 ? 17.545 41.889 24.696 1.00 9.81 76 ALA A CA 1
ATOM 578 C C . ALA A 1 77 ? 18.881 41.515 23.991 1.00 10.38 76 ALA A C 1
ATOM 579 O O . ALA A 1 77 ? 19.430 40.423 24.194 1.00 9.83 76 ALA A O 1
ATOM 581 N N . ILE A 1 78 ? 19.391 42.423 23.157 1.00 11.02 77 ILE A N 1
ATOM 582 C CA . ILE A 1 78 ? 20.702 42.245 22.532 1.00 11.56 77 ILE A CA 1
ATOM 583 C C . ILE A 1 78 ? 21.784 42.375 23.589 1.00 12.16 77 ILE A C 1
ATOM 584 O O . ILE A 1 78 ? 22.718 41.566 23.631 1.00 12.92 77 ILE A O 1
ATOM 589 N N . GLN A 1 79 ? 21.675 43.374 24.456 1.00 12.44 78 GLN A N 1
ATOM 590 C CA . GLN A 1 79 ? 22.658 43.487 25.530 1.00 13.32 78 GLN A CA 1
ATOM 591 C C . GLN A 1 79 ? 22.806 42.151 26.270 1.00 13.74 78 GLN A C 1
ATOM 592 O O . GLN A 1 79 ? 23.930 41.727 26.569 1.00 13.73 78 GLN A O 1
ATOM 598 N N . SER A 1 80 ? 21.668 41.490 26.530 1.00 13.58 79 SER A N 1
ATOM 599 C CA . SER A 1 80 ? 21.616 40.206 27.264 1.00 12.55 79 SER A CA 1
ATOM 600 C C . SER A 1 80 ? 22.439 39.051 26.702 1.00 12.77 79 SER A C 1
ATOM 601 O O . SER A 1 80 ? 22.785 38.152 27.447 1.00 12.23 79 SER A O 1
ATOM 604 N N . SER A 1 81 ? 22.730 39.077 25.399 1.00 14.23 80 SER A N 1
ATOM 605 C CA . SER A 1 81 ? 23.358 37.953 24.647 1.00 15.12 80 SER A CA 1
ATOM 606 C C . SER A 1 81 ? 22.747 36.566 24.889 1.00 15.46 80 SER A C 1
ATOM 607 O O . SER A 1 81 ? 23.484 35.567 24.914 1.00 16.59 80 SER A O 1
ATOM 610 N N . ALA A 1 82 ? 21.433 36.475 25.071 1.00 14.83 81 ALA A N 1
ATOM 611 C CA . ALA A 1 82 ? 20.857 35.203 25.488 1.00 14.63 81 ALA A CA 1
ATOM 612 C C . ALA A 1 82 ? 19.659 34.800 24.643 1.00 14.52 81 ALA A C 1
ATOM 613 O O . ALA A 1 82 ? 18.988 35.650 24.040 1.00 14.13 81 ALA A O 1
ATOM 615 N N . LEU A 1 83 ? 19.441 33.486 24.588 1.00 14.42 82 LEU A N 1
ATOM 616 C CA . LEU A 1 83 ? 18.384 32.856 23.787 1.00 14.36 82 LEU A CA 1
ATOM 617 C C . LEU A 1 83 ? 17.521 32.000 24.724 1.00 14.35 82 LEU A C 1
ATOM 618 O O . LEU A 1 83 ? 18.047 31.244 25.545 1.00 15.76 82 LEU A O 1
ATOM 623 N N . TYR A 1 84 ? 16.203 32.113 24.627 1.00 13.68 83 TYR A N 1
ATOM 624 C CA . TYR A 1 84 ? 15.348 31.234 25.407 1.00 12.19 83 TYR A CA 1
ATOM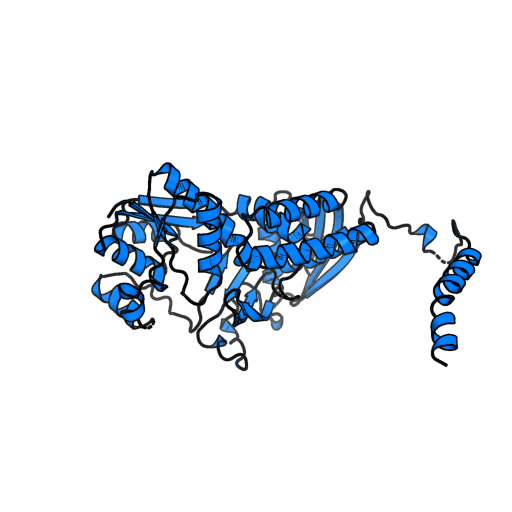 625 C C . TYR A 1 84 ? 15.609 29.823 24.987 1.00 12.15 83 TYR A C 1
ATOM 626 O O . TYR A 1 84 ? 15.455 29.490 23.813 1.00 12.81 83 TYR A O 1
ATOM 635 N N . GLU A 1 85 ? 16.014 28.998 25.939 1.00 12.13 84 GLU A N 1
ATOM 636 C CA . GLU A 1 85 ? 16.311 27.573 25.691 1.00 12.68 84 GLU A CA 1
ATOM 637 C C . GLU A 1 85 ? 17.268 27.345 24.504 1.00 12.41 84 GLU A C 1
ATOM 638 O O . GLU A 1 85 ? 17.095 26.424 23.717 1.00 12.18 84 GLU A O 1
ATOM 644 N N . ASP A 1 86 ? 18.263 28.222 24.402 1.00 12.97 85 ASP A N 1
ATOM 645 C CA . ASP A 1 86 ? 19.374 28.139 23.450 1.00 13.64 85 ASP A CA 1
ATOM 646 C C . ASP A 1 86 ? 19.006 28.312 21.993 1.00 13.93 85 ASP A C 1
ATOM 647 O O . ASP A 1 86 ? 19.847 28.052 21.120 1.00 13.86 85 ASP A O 1
ATOM 652 N N . ARG A 1 87 ? 17.763 28.732 21.723 1.00 14.31 86 ARG A N 1
ATOM 653 C CA . ARG A 1 87 ? 17.267 28.830 20.335 1.00 14.17 86 ARG A CA 1
ATOM 654 C C . ARG A 1 87 ? 16.401 30.034 20.015 1.00 14.00 86 ARG A C 1
ATOM 655 O O . ARG A 1 87 ? 16.548 30.630 18.962 1.00 14.62 86 ARG A O 1
ATOM 663 N N . TYR A 1 88 ? 15.499 30.379 20.916 1.00 13.99 87 TYR A N 1
ATOM 664 C CA . TYR A 1 88 ? 14.489 31.411 20.670 1.00 14.00 87 TYR A CA 1
ATOM 665 C C . TYR A 1 88 ? 14.970 32.821 21.009 1.00 13.78 87 TYR A C 1
ATOM 666 O O . TYR A 1 88 ? 15.328 33.111 22.145 1.00 14.49 87 TYR A O 1
ATOM 675 N N . LEU A 1 89 ? 14.952 33.692 20.006 1.00 13.86 88 LEU A N 1
ATOM 676 C CA . LEU A 1 89 ? 15.374 35.090 20.120 1.00 13.69 88 LEU A CA 1
ATOM 677 C C . LEU A 1 89 ? 14.282 36.027 20.640 1.00 13.55 88 LEU A C 1
ATOM 678 O O . LEU A 1 89 ? 14.460 37.246 20.671 1.00 13.87 88 LEU A O 1
ATOM 683 N N . LEU A 1 90 ? 13.142 35.469 21.023 1.00 13.44 89 LEU A N 1
ATOM 684 C CA . LEU A 1 90 ? 12.149 36.191 21.840 1.00 13.40 89 LEU A CA 1
ATOM 685 C C . LEU A 1 90 ? 11.299 37.254 21.134 1.00 13.61 89 LEU A C 1
ATOM 686 O O . LEU A 1 90 ? 10.703 38.088 21.804 1.00 14.98 89 LEU A O 1
ATOM 691 N N . GLY A 1 91 ? 11.189 37.192 19.810 1.00 13.24 90 GLY A N 1
ATOM 692 C CA . GLY A 1 91 ? 10.539 38.235 19.024 1.00 12.82 90 GLY A CA 1
ATOM 693 C C . GLY A 1 91 ? 9.179 38.711 19.505 1.00 12.75 90 GLY A C 1
ATOM 694 O O . GLY A 1 91 ? 8.977 39.902 19.677 1.00 13.02 90 GLY A O 1
ATOM 695 N N . THR A 1 92 ? 8.256 37.769 19.703 1.00 12.81 91 THR A N 1
ATOM 696 C CA . THR A 1 92 ? 6.904 38.017 20.220 1.00 12.56 91 THR A CA 1
ATOM 697 C C . THR A 1 92 ? 6.906 38.275 21.714 1.00 12.40 91 THR A C 1
ATOM 698 O O . THR A 1 92 ? 6.100 39.063 22.236 1.00 12.13 91 THR A O 1
ATOM 702 N N . SER A 1 93 ? 7.814 37.604 22.410 1.00 12.34 92 SER A N 1
ATOM 703 C CA . SER A 1 93 ? 7.841 37.698 23.858 1.00 12.28 92 SER A CA 1
ATOM 704 C C . SER A 1 93 ? 8.231 39.110 24.322 1.00 11.39 92 SER A C 1
ATOM 705 O O . SER A 1 93 ? 7.648 39.654 25.243 1.00 10.62 92 SER A O 1
ATOM 708 N N . LEU A 1 94 ? 9.191 39.708 23.629 1.00 11.55 93 LEU A N 1
ATOM 709 C CA . LEU A 1 94 ? 9.582 41.118 23.797 1.00 11.53 93 LEU A CA 1
ATOM 710 C C . LEU A 1 94 ? 8.486 42.163 23.481 1.00 12.02 93 LEU A C 1
ATOM 711 O O . LEU A 1 94 ? 8.503 43.287 24.018 1.00 11.86 93 LEU A O 1
ATOM 716 N N . ALA A 1 95 ? 7.567 41.816 22.579 1.00 12.42 94 ALA A N 1
ATOM 717 C CA . ALA A 1 95 ? 6.599 42.796 22.057 1.00 12.98 94 ALA A CA 1
ATOM 718 C C . ALA A 1 95 ? 5.460 43.039 23.005 1.00 13.07 94 ALA A C 1
ATOM 719 O O . ALA A 1 95 ? 4.975 44.167 23.105 1.00 13.89 94 ALA A O 1
ATOM 721 N N . ARG A 1 96 ? 5.051 41.990 23.714 1.00 13.11 95 ARG A N 1
ATOM 722 C CA . ARG A 1 96 ? 3.858 42.044 24.577 1.00 13.10 95 ARG A CA 1
ATOM 723 C C . ARG A 1 96 ? 3.887 43.106 25.664 1.00 12.91 95 ARG A C 1
ATOM 724 O O . ARG A 1 96 ? 2.878 43.775 25.834 1.00 13.60 95 ARG A O 1
ATOM 732 N N . PRO A 1 97 ? 5.005 43.228 26.434 1.00 12.79 96 PRO A N 1
ATOM 733 C CA . PRO A 1 97 ? 5.132 44.278 27.460 1.00 12.32 96 PRO A CA 1
ATOM 734 C C . PRO A 1 97 ? 5.139 45.685 26.864 1.00 12.63 96 PRO A C 1
ATOM 735 O O . PRO A 1 97 ? 4.750 46.656 27.516 1.00 12.23 96 PRO A O 1
ATOM 739 N N . CYS A 1 98 ? 5.599 45.778 25.624 1.00 13.01 97 CYS A N 1
ATOM 740 C CA . CYS A 1 98 ? 5.524 47.015 24.863 1.00 12.77 97 CYS A CA 1
ATOM 741 C C . CYS A 1 98 ? 4.059 47.359 24.523 1.00 12.11 97 CYS A C 1
ATOM 742 O O . CYS A 1 98 ? 3.646 48.519 24.590 1.00 12.89 97 CYS A O 1
ATOM 745 N N . ILE A 1 99 ? 3.292 46.343 24.155 1.00 11.47 98 ILE A N 1
ATOM 746 C CA . ILE A 1 99 ? 1.903 46.505 23.782 1.00 11.53 98 ILE A CA 1
ATOM 747 C C . ILE A 1 99 ? 1.023 46.719 25.016 1.00 11.47 98 ILE A C 1
ATOM 748 O O . ILE A 1 99 ? 0.189 47.636 25.044 1.00 12.59 98 ILE A O 1
ATOM 753 N N . ALA A 1 100 ? 1.230 45.897 26.034 1.00 10.92 99 ALA A N 1
ATOM 754 C CA . ALA A 1 100 ? 0.447 45.943 27.267 1.00 11.43 99 ALA A CA 1
ATOM 755 C C . ALA A 1 100 ? 0.564 47.274 28.019 1.00 11.62 99 ALA A C 1
ATOM 756 O O . ALA A 1 100 ? -0.419 47.765 28.621 1.00 11.95 99 ALA A O 1
ATOM 758 N N . ARG A 1 101 ? 1.768 47.838 27.988 1.00 11.72 100 ARG A N 1
ATOM 759 C CA . ARG A 1 101 ? 2.110 49.074 28.705 1.00 12.20 100 ARG A CA 1
ATOM 760 C C . ARG A 1 101 ? 1.353 50.279 28.130 1.00 12.54 100 ARG A C 1
ATOM 761 O O . ARG A 1 101 ? 0.826 51.106 28.871 1.00 12.36 100 ARG A O 1
ATOM 769 N N . LYS A 1 102 ? 1.261 50.325 26.804 1.00 13.81 101 LYS A N 1
ATOM 770 C CA . LYS A 1 102 ? 0.500 51.343 26.092 1.00 14.32 101 LYS A CA 1
ATOM 771 C C . LYS A 1 102 ? -0.993 51.130 26.249 1.00 14.85 101 LYS A C 1
ATOM 772 O O . LYS A 1 102 ? -1.759 52.093 26.246 1.00 15.67 101 LYS A O 1
ATOM 778 N N . GLN A 1 103 ? -1.403 49.878 26.396 1.00 14.76 102 GLN A N 1
ATOM 779 C CA . GLN A 1 103 ? -2.796 49.569 26.610 1.00 14.95 102 GLN A CA 1
ATOM 780 C C . GLN A 1 103 ? -3.285 50.065 27.971 1.00 15.28 102 GLN A C 1
ATOM 781 O O . GLN A 1 103 ? -4.343 50.710 28.068 1.00 15.24 102 GLN A O 1
ATOM 787 N N . VAL A 1 104 ? -2.535 49.732 29.021 1.00 16.11 103 VAL A N 1
ATOM 788 C CA . VAL A 1 104 ? -2.753 50.258 30.384 1.00 16.89 103 VAL A CA 1
ATOM 789 C C . VAL A 1 104 ? -2.758 51.810 30.389 1.00 17.55 103 VAL A C 1
ATOM 790 O O . VAL A 1 104 ? -3.610 52.429 31.025 1.00 18.14 103 VAL A O 1
ATOM 794 N N . GLU A 1 105 ? -1.827 52.411 29.649 1.00 17.84 104 GLU A N 1
ATOM 795 C CA . GLU A 1 105 ? -1.729 53.855 29.525 1.00 19.17 104 GLU A CA 1
ATOM 796 C C . GLU A 1 105 ? -2.984 54.480 28.904 1.00 19.07 104 GLU A C 1
ATOM 797 O O . GLU A 1 105 ? -3.441 55.537 29.342 1.00 19.05 104 GLU A O 1
ATOM 803 N N . ILE A 1 106 ? -3.519 53.823 27.868 1.00 19.35 105 ILE A N 1
ATOM 804 C CA . ILE A 1 106 ? -4.731 54.270 27.188 1.00 19.13 105 ILE A CA 1
ATOM 805 C C . ILE A 1 106 ? -5.926 54.070 28.116 1.00 19.54 105 ILE A C 1
ATOM 806 O O . ILE A 1 106 ? -6.833 54.899 28.149 1.00 19.71 105 ILE A O 1
ATOM 811 N N . ALA A 1 107 ? -5.915 52.980 28.886 1.00 19.87 106 ALA A N 1
ATOM 812 C CA . ALA A 1 107 ? -7.052 52.661 29.760 1.00 19.93 106 ALA A CA 1
ATOM 813 C C . ALA A 1 107 ? -7.169 53.645 30.924 1.00 19.78 106 ALA A C 1
ATOM 814 O O . ALA A 1 107 ? -8.258 54.063 31.288 1.00 19.18 106 ALA A O 1
ATOM 816 N N . GLN A 1 108 ? -6.031 54.023 31.490 1.00 20.28 107 GLN A N 1
ATOM 817 C CA . GLN A 1 108 ? -6.026 54.916 32.645 1.00 20.70 107 GLN A CA 1
ATOM 818 C C . GLN A 1 108 ? -6.311 56.330 32.213 1.00 21.46 107 GLN A C 1
ATOM 819 O O . GLN A 1 108 ? -6.904 57.109 32.969 1.00 22.40 107 GLN A O 1
ATOM 825 N N . ARG A 1 109 ? -5.925 56.654 30.986 1.00 21.40 108 ARG A N 1
ATOM 826 C CA . ARG A 1 109 ? -6.238 57.955 30.427 1.00 21.77 108 ARG A CA 1
ATOM 827 C C . ARG A 1 109 ? -7.733 58.100 30.200 1.00 21.38 108 ARG A C 1
ATOM 828 O O . ARG A 1 109 ? -8.321 59.120 30.557 1.00 22.00 108 ARG A O 1
ATOM 836 N N . GLU A 1 110 ? -8.331 57.074 29.595 1.00 21.19 109 GLU A N 1
ATOM 837 C CA . GLU A 1 110 ? -9.755 57.036 29.264 1.00 20.45 109 GLU A CA 1
ATOM 838 C C . GLU A 1 110 ? -10.669 56.877 30.478 1.00 20.16 109 GLU A C 1
ATOM 839 O O . GLU A 1 110 ? -11.861 57.160 30.385 1.00 20.64 109 GLU A O 1
ATOM 845 N N . GLY A 1 111 ? -10.117 56.439 31.607 1.00 19.43 110 GLY A N 1
ATOM 846 C CA . GLY A 1 111 ? -10.929 56.113 32.784 1.00 18.90 110 GLY A CA 1
ATOM 847 C C . GLY A 1 111 ? -11.673 54.800 32.600 1.00 18.47 110 GLY A C 1
ATOM 848 O O . GLY A 1 111 ? -12.750 54.602 33.164 1.00 18.39 110 GLY A O 1
ATOM 849 N N . ALA A 1 112 ? -11.077 53.910 31.805 1.00 18.02 111 ALA A N 1
ATOM 850 C CA . ALA A 1 112 ? -11.626 52.592 31.484 1.00 17.71 111 ALA A CA 1
ATOM 851 C C . ALA A 1 112 ? -11.278 51.605 32.594 1.00 17.83 111 ALA A C 1
ATOM 852 O O . ALA A 1 112 ? -10.117 51.528 32.986 1.00 18.11 111 ALA A O 1
ATOM 854 N N . LYS A 1 113 ? -12.276 50.878 33.118 1.00 18.01 112 LYS A N 1
ATOM 855 C CA . LYS A 1 113 ? -12.045 49.932 34.240 1.00 17.95 112 LYS A CA 1
ATOM 856 C C . LYS A 1 113 ? -11.451 48.577 33.825 1.00 17.05 112 LYS A C 1
ATOM 857 O O . LYS A 1 113 ? -10.908 47.841 34.668 1.00 16.85 112 LYS A O 1
ATOM 863 N N . TYR A 1 114 ? -11.545 48.276 32.531 1.00 16.04 113 TYR A N 1
ATOM 864 C CA . TY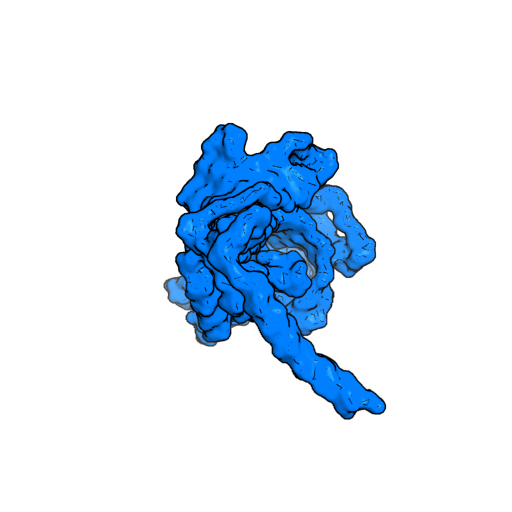R A 1 114 ? -11.199 46.962 31.989 1.00 15.42 113 TYR A CA 1
ATOM 865 C C . TYR A 1 114 ? -10.303 47.071 30.773 1.00 14.99 113 TYR A C 1
ATOM 866 O O . TYR A 1 114 ? -10.400 48.026 29.997 1.00 14.56 113 TYR A O 1
ATOM 875 N N . VAL A 1 115 ? -9.445 46.062 30.628 1.00 14.67 114 VAL A N 1
ATOM 876 C CA . VAL A 1 115 ? -8.660 45.824 29.424 1.00 14.10 114 VAL A CA 1
ATOM 877 C C . VAL A 1 115 ? -9.006 44.399 28.983 1.00 14.45 114 VAL A C 1
ATOM 878 O O . VAL A 1 115 ? -9.582 43.628 29.758 1.00 13.49 114 VAL A O 1
ATOM 882 N N . SER A 1 116 ? -8.634 44.054 27.748 1.00 14.30 115 SER A N 1
ATOM 883 C CA . SER A 1 116 ? -9.038 42.789 27.140 1.00 14.38 115 SER A CA 1
ATOM 884 C C . SER A 1 116 ? -8.065 42.411 26.015 1.00 14.60 115 SER A C 1
ATOM 885 O O . SER A 1 116 ? -7.346 43.277 25.499 1.00 15.16 115 SER A O 1
ATOM 888 N N . HIS A 1 117 ? -8.048 41.126 25.653 1.00 14.64 116 HIS A N 1
ATOM 889 C CA . HIS A 1 117 ? -7.151 40.566 24.632 1.00 14.47 116 HIS A CA 1
ATOM 890 C C . HIS A 1 117 ? -7.710 39.242 24.070 1.00 14.89 116 HIS A C 1
ATOM 891 O O . HIS A 1 117 ? -8.524 38.574 24.726 1.00 14.69 116 HIS A O 1
ATOM 898 N N . GLY A 1 118 ? -7.247 38.864 22.874 1.00 14.60 117 GLY A N 1
ATOM 899 C CA . GLY A 1 118 ? -7.717 37.661 22.195 1.00 14.74 117 GLY A CA 1
ATOM 900 C C . GLY A 1 118 ? -6.754 36.481 22.216 1.00 15.42 117 GLY A C 1
ATOM 901 O O . GLY A 1 118 ? -6.882 35.576 21.401 1.00 15.50 117 GLY A O 1
ATOM 902 N N . ALA A 1 119 ? -5.786 36.497 23.135 1.00 15.55 118 ALA A N 1
ATOM 903 C CA . ALA A 1 119 ? -4.881 35.365 23.360 1.00 15.93 118 ALA A CA 1
ATOM 904 C C . ALA A 1 119 ? -5.639 34.124 23.845 1.00 16.31 118 ALA A C 1
ATOM 905 O O . ALA A 1 119 ? -6.618 34.246 24.597 1.00 16.46 118 ALA A O 1
ATOM 907 N N . THR A 1 120 ? -5.192 32.945 23.409 1.00 16.44 119 THR A N 1
ATOM 908 C CA . THR A 1 120 ? -5.843 31.677 23.792 1.00 17.15 119 THR A CA 1
ATOM 909 C C . THR A 1 120 ? -5.465 31.205 25.209 1.00 16.45 119 THR A C 1
ATOM 910 O O . THR A 1 120 ? -4.497 31.701 25.803 1.00 17.14 119 THR A O 1
ATOM 914 N N . GLY A 1 121 ? -6.226 30.237 25.721 1.00 15.60 120 GLY A N 1
ATOM 915 C CA . GLY A 1 121 ? -6.118 29.757 27.102 1.00 14.13 120 GLY A CA 1
ATOM 916 C C . GLY A 1 121 ? -4.910 28.880 27.374 1.00 13.66 120 GLY A C 1
ATOM 917 O O . GLY A 1 121 ? -4.592 28.596 28.526 1.00 13.96 120 GLY A O 1
ATOM 918 N N . LYS A 1 122 ? -4.225 28.476 26.309 1.00 12.71 121 LYS A N 1
ATOM 919 C CA . LYS A 1 122 ? -3.095 27.566 26.371 1.00 11.37 121 LYS A CA 1
ATOM 920 C C . LYS A 1 122 ? -1.780 28.261 25.994 1.00 10.62 121 LYS A C 1
ATOM 921 O O . LYS A 1 122 ? -0.728 27.613 25.931 1.00 10.03 121 LYS A O 1
ATOM 927 N N . GLY A 1 123 ? -1.831 29.570 25.752 1.00 9.43 122 GLY A N 1
ATOM 928 C CA . GLY A 1 123 ? -0.644 30.325 25.362 1.00 8.52 122 GLY A CA 1
ATOM 929 C C . GLY A 1 123 ? 0.207 31.009 26.421 1.00 8.51 122 GLY A C 1
ATOM 930 O O . GLY A 1 123 ? -0.070 30.974 27.644 1.00 6.85 122 GLY A O 1
ATOM 931 N N . ASN A 1 124 ? 1.295 31.603 25.923 1.00 8.74 123 ASN A N 1
ATOM 932 C CA . ASN A 1 124 ? 2.199 32.461 26.699 1.00 8.15 123 ASN A CA 1
ATOM 933 C C . ASN A 1 124 ? 1.713 33.884 26.735 1.00 8.53 123 ASN A C 1
ATOM 934 O O . ASN A 1 124 ? 1.851 34.554 27.753 1.00 9.44 123 ASN A O 1
ATOM 939 N N . ASP A 1 125 ? 1.140 34.355 25.631 1.00 8.96 124 ASP A N 1
ATOM 940 C CA . ASP A 1 125 ? 0.804 35.777 25.492 1.00 10.03 124 ASP A CA 1
ATOM 941 C C . ASP A 1 125 ? -0.256 36.260 26.473 1.00 10.27 124 ASP A C 1
ATOM 942 O O . ASP A 1 125 ? -0.196 37.420 26.913 1.00 11.20 124 ASP A O 1
ATOM 947 N N . GLN A 1 126 ? -1.206 35.391 26.826 1.00 9.57 125 GLN A N 1
ATOM 948 C CA . GLN A 1 126 ? -2.237 35.751 27.805 1.00 9.96 125 GLN A CA 1
ATOM 949 C C . GLN A 1 126 ? -1.565 36.224 29.076 1.00 9.97 125 GLN A C 1
ATOM 950 O O . GLN A 1 126 ? -1.954 37.234 29.655 1.00 10.25 125 GLN A O 1
ATOM 956 N N . VAL A 1 127 ? -0.548 35.467 29.482 1.00 10.29 126 VAL A N 1
ATOM 957 C CA . VAL A 1 127 ? 0.238 35.691 30.673 1.00 10.50 126 VAL A CA 1
ATOM 958 C C . VAL A 1 127 ? 1.006 37.007 30.576 1.00 10.99 126 VAL A C 1
ATOM 959 O O . VAL A 1 127 ? 1.051 37.785 31.521 1.00 11.01 126 VAL A O 1
ATOM 963 N N . ARG A 1 128 ? 1.613 37.249 29.419 1.00 11.51 127 ARG A N 1
ATOM 964 C CA . ARG A 1 128 ? 2.483 38.405 29.241 1.00 11.16 127 ARG A CA 1
ATOM 965 C C . ARG A 1 128 ? 1.696 39.707 29.310 1.00 11.92 127 ARG A C 1
ATOM 966 O O . ARG A 1 128 ? 2.089 40.620 30.031 1.00 12.60 127 ARG A O 1
ATOM 974 N N . PHE A 1 129 ? 0.588 39.779 28.561 1.00 12.27 128 PHE A N 1
ATOM 975 C CA . PHE A 1 129 ? -0.310 40.937 28.569 1.00 12.10 128 PHE A CA 1
ATOM 976 C C . PHE A 1 129 ? -0.743 41.230 30.002 1.00 12.01 128 PHE A C 1
ATOM 977 O O . PHE A 1 129 ? -0.580 42.358 30.500 1.00 12.06 128 PHE A O 1
ATOM 985 N N . GLU A 1 130 ? -1.270 40.200 30.661 1.00 10.93 129 GLU A N 1
ATOM 986 C CA . GLU A 1 130 ? -1.972 40.390 31.907 1.00 10.97 129 GLU A CA 1
ATOM 987 C C . GLU A 1 130 ? -1.030 40.608 33.071 1.00 10.91 129 GLU A C 1
ATOM 988 O O . GLU A 1 130 ? -1.394 41.360 33.963 1.00 11.12 129 GLU A O 1
ATOM 994 N N . LEU A 1 131 ? 0.148 39.964 33.081 1.00 10.37 130 LEU A N 1
ATOM 995 C CA . LEU A 1 131 ? 1.155 40.243 34.144 1.00 10.52 130 LEU A CA 1
ATOM 996 C C . LEU A 1 131 ? 1.638 41.679 34.112 1.00 10.42 130 LEU A C 1
ATOM 997 O O . LEU A 1 131 ? 1.807 42.274 35.158 1.00 10.49 130 LEU A O 1
ATOM 1002 N N . SER A 1 132 ? 1.860 42.227 32.911 1.00 11.54 131 SER A N 1
ATOM 1003 C CA . SER A 1 132 ? 2.239 43.654 32.733 1.00 11.99 131 SER A CA 1
ATOM 1004 C C . SER A 1 132 ? 1.118 44.614 33.123 1.00 12.01 131 SER A C 1
ATOM 1005 O O . SER A 1 132 ? 1.372 45.670 33.701 1.00 12.68 131 SER A O 1
ATOM 1008 N N . CYS A 1 133 ? -0.117 44.263 32.779 1.00 12.21 132 CYS A N 1
ATOM 1009 C CA . CYS A 1 133 ? -1.278 45.084 33.142 1.00 12.19 132 CYS A CA 1
ATOM 1010 C C . CYS A 1 133 ? -1.440 45.209 34.659 1.00 12.19 132 CYS A C 1
ATOM 1011 O O . CYS A 1 133 ? -1.537 46.315 35.177 1.00 12.01 132 CYS A O 1
ATOM 1014 N N . TYR A 1 134 ? -1.456 44.069 35.355 1.00 11.90 133 TYR A N 1
ATOM 1015 C CA . TYR A 1 134 ? -1.531 44.047 36.807 1.00 11.84 133 TYR A CA 1
ATOM 1016 C C . TYR A 1 134 ? -0.296 44.696 37.442 1.00 12.15 133 TYR A C 1
ATOM 1017 O O . TYR A 1 134 ? -0.410 45.437 38.389 1.00 11.50 133 TYR A O 1
ATOM 1026 N N . SER A 1 135 ? 0.887 44.414 36.905 1.00 12.81 134 SER A N 1
ATOM 1027 C CA . SER A 1 135 ? 2.102 44.965 37.477 1.00 13.31 134 SER A CA 1
ATOM 1028 C C . SER A 1 135 ? 2.093 46.479 37.415 1.00 12.96 134 SER A C 1
ATOM 1029 O O . SER A 1 135 ? 2.475 47.130 38.365 1.00 12.91 134 SER A O 1
ATOM 1032 N N . LEU A 1 136 ? 1.642 47.026 36.289 1.00 13.13 135 LEU A N 1
ATOM 1033 C CA . LEU A 1 136 ? 1.640 48.473 36.063 1.00 12.68 135 LEU A CA 1
ATOM 1034 C C . LEU A 1 136 ? 0.410 49.164 36.623 1.00 12.46 135 LEU A C 1
ATOM 1035 O O . LEU A 1 136 ? 0.465 50.330 36.994 1.00 12.09 135 LEU A O 1
ATOM 1040 N N . ALA A 1 137 ? -0.700 48.431 36.687 1.00 13.07 136 ALA A N 1
ATOM 1041 C CA . ALA A 1 137 ? -1.964 48.937 37.220 1.00 13.52 136 ALA A CA 1
ATOM 1042 C C . ALA A 1 137 ? -2.661 47.837 37.990 1.00 14.09 136 ALA A C 1
ATOM 1043 O O . ALA A 1 137 ? -3.490 47.119 37.433 1.00 14.37 136 ALA A O 1
ATOM 1045 N N . PRO A 1 138 ? -2.311 47.674 39.271 1.00 15.04 137 PRO A N 1
ATOM 1046 C CA . PRO A 1 138 ? -2.885 46.599 40.108 1.00 16.10 137 PRO A CA 1
ATOM 1047 C C . PRO A 1 138 ? -4.423 46.538 40.161 1.00 17.02 137 PRO A C 1
ATOM 1048 O O . PRO A 1 138 ? -4.992 45.464 40.351 1.00 17.73 137 PRO A O 1
ATOM 1052 N N . GLN A 1 139 ? -5.091 47.668 39.979 1.00 17.48 138 GLN A N 1
ATOM 1053 C CA . GLN A 1 139 ? -6.539 47.678 40.045 1.00 18.27 138 GLN A CA 1
ATOM 1054 C C . GLN A 1 139 ? -7.280 47.417 38.728 1.00 17.07 138 GLN A C 1
ATOM 1055 O O . GLN A 1 139 ? -8.519 47.311 38.767 1.00 16.82 138 GLN A O 1
ATOM 1061 N N . ILE A 1 140 ? -6.591 47.322 37.582 1.00 16.01 139 ILE A N 1
ATOM 1062 C CA . ILE A 1 140 ? -7.358 47.052 36.327 1.00 15.85 139 ILE A CA 1
ATOM 1063 C C . ILE A 1 140 ? -7.977 45.672 36.342 1.00 15.70 139 ILE A C 1
ATOM 1064 O O . ILE A 1 140 ? -7.521 44.773 37.047 1.00 16.33 139 ILE A O 1
ATOM 1069 N N . LYS A 1 141 ? -9.018 45.511 35.552 1.00 15.49 140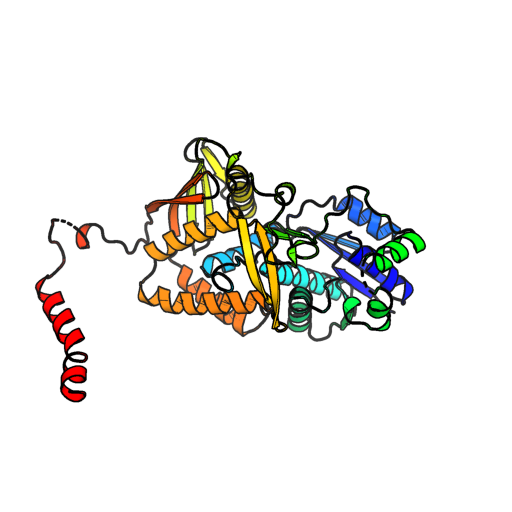 LYS A N 1
ATOM 1070 C CA . LYS A 1 141 ? -9.682 44.233 35.449 1.00 15.47 140 LYS A CA 1
ATOM 1071 C C . LYS A 1 141 ? -9.446 43.722 34.043 1.00 15.60 140 LYS A C 1
ATOM 1072 O O . LYS A 1 141 ? -9.384 44.509 33.087 1.00 15.86 140 LYS A O 1
ATOM 1078 N N . VAL A 1 142 ? -9.297 42.407 33.924 1.00 15.23 141 VAL A N 1
ATOM 1079 C CA . VAL A 1 142 ? -9.099 41.802 32.641 1.00 14.77 141 VAL A CA 1
ATOM 1080 C C . VAL A 1 142 ? -10.319 41.007 32.215 1.00 15.07 141 VAL A C 1
ATOM 1081 O O . VAL A 1 142 ? -10.944 40.310 33.011 1.00 15.49 141 VAL A O 1
ATOM 1085 N N . ILE A 1 143 ? -10.658 41.132 30.939 1.00 15.39 142 ILE A N 1
ATOM 1086 C CA . ILE A 1 143 ? -11.579 40.214 30.279 1.00 14.84 142 ILE A CA 1
ATOM 1087 C C . ILE A 1 143 ? -10.785 39.434 29.222 1.00 14.73 142 ILE A C 1
ATOM 1088 O O . ILE A 1 143 ? -10.276 39.992 28.254 1.00 14.36 142 ILE A O 1
ATOM 1093 N N . ALA A 1 144 ? -10.658 38.133 29.450 1.00 15.40 143 ALA A N 1
ATOM 1094 C CA . ALA A 1 144 ? -9.979 37.217 28.536 1.00 15.37 143 ALA A CA 1
ATOM 1095 C C . ALA A 1 144 ? -11.009 36.153 28.101 1.00 15.46 143 ALA A C 1
ATOM 1096 O O . ALA A 1 144 ? -11.099 35.072 28.727 1.00 15.37 143 ALA A O 1
ATOM 1098 N N . PRO A 1 145 ? -11.812 36.474 27.059 1.00 15.54 144 PRO A N 1
ATOM 1099 C CA . PRO A 1 145 ? -12.932 35.640 26.582 1.00 15.81 144 PRO A CA 1
ATOM 1100 C C . PRO A 1 145 ? -12.581 34.141 26.429 1.00 16.21 144 PRO A C 1
ATOM 1101 O O . PRO A 1 145 ? -13.345 33.265 26.884 1.00 16.71 144 PRO A O 1
ATOM 1105 N N . TRP A 1 146 ? -11.431 33.852 25.823 1.00 15.57 145 TRP A N 1
ATOM 1106 C CA . TRP A 1 146 ? -10.945 32.471 25.704 1.00 15.80 145 TRP A CA 1
ATOM 1107 C C . TRP A 1 146 ? -10.819 31.684 27.040 1.00 15.81 145 TRP A C 1
ATOM 1108 O O . TRP A 1 146 ? -10.658 30.470 27.023 1.00 15.39 145 TRP A O 1
ATOM 1119 N N . ARG A 1 147 ? -10.940 32.381 28.173 1.00 16.69 146 ARG A N 1
ATOM 1120 C CA . ARG A 1 147 ? -10.966 31.752 29.504 1.00 17.33 146 ARG A CA 1
ATOM 1121 C C . ARG A 1 147 ? -12.335 31.866 30.166 1.00 17.84 146 ARG A C 1
ATOM 1122 O O . ARG A 1 147 ? -12.546 31.360 31.291 1.00 17.92 146 ARG A O 1
ATOM 1130 N N . MET A 1 148 ? -13.258 32.527 29.467 1.00 17.75 147 MET A N 1
ATOM 1131 C CA . MET A 1 148 ? -14.647 32.588 29.912 1.00 18.68 147 MET A CA 1
ATOM 1132 C C . MET A 1 148 ? -15.473 31.434 29.338 1.00 18.64 147 MET A C 1
ATOM 1133 O O . MET A 1 148 ? -15.554 31.271 28.125 1.00 18.69 147 MET A O 1
ATOM 1138 N N . PRO A 1 149 ? -16.036 30.587 30.212 1.00 19.18 148 PRO A N 1
ATOM 1139 C CA . PRO A 1 149 ? -16.939 29.506 29.765 1.00 19.74 148 PRO A CA 1
ATOM 1140 C C . PRO A 1 149 ? -18.053 29.961 28.796 1.00 20.31 148 PRO A C 1
ATOM 1141 O O . PRO A 1 149 ? -18.200 29.389 27.712 1.00 20.69 148 PRO A O 1
ATOM 1145 N N . GLU A 1 150 ? -18.809 30.995 29.158 1.00 20.94 149 GLU A N 1
ATOM 1146 C CA . GLU A 1 150 ? -19.857 31.518 28.264 1.00 21.51 149 GLU A CA 1
ATOM 1147 C C . GLU A 1 150 ? -19.362 31.731 26.806 1.00 21.10 149 GLU A C 1
ATOM 1148 O O . GLU A 1 150 ? -20.138 31.600 25.857 1.00 21.27 149 GLU A O 1
ATOM 1154 N N . PHE A 1 151 ? -18.066 32.012 26.651 1.00 20.33 150 PHE A N 1
ATOM 1155 C CA . PHE A 1 151 ? -17.442 32.305 25.360 1.00 19.71 150 PHE A CA 1
ATOM 1156 C C . PHE A 1 151 ? -16.763 31.059 24.755 1.00 19.72 150 PHE A C 1
ATOM 1157 O O . PHE A 1 151 ? -17.059 30.687 23.626 1.00 19.48 150 PHE A O 1
ATOM 1165 N N . TYR A 1 152 ? -15.869 30.407 25.497 1.00 19.68 151 TYR A N 1
ATOM 1166 C CA . TYR A 1 152 ? -15.043 29.352 24.891 1.00 20.27 151 TYR A CA 1
ATOM 1167 C C . TYR A 1 152 ? -15.755 28.021 24.617 1.00 21.50 151 TYR A C 1
ATOM 1168 O O . TYR A 1 152 ? -15.363 27.284 23.712 1.00 22.21 151 TYR A O 1
ATOM 1177 N N . ASN A 1 153 ? -16.800 27.728 25.384 1.00 22.76 152 ASN A N 1
ATOM 1178 C CA . ASN A 1 153 ? -17.663 26.575 25.125 1.00 23.84 152 ASN A CA 1
ATOM 1179 C C . ASN A 1 153 ? -18.612 26.801 23.930 1.00 24.63 152 ASN A C 1
ATOM 1180 O O . ASN A 1 153 ? -18.962 25.841 23.236 1.00 24.46 152 ASN A O 1
ATOM 1185 N N . ARG A 1 154 ? -18.948 28.049 23.619 1.00 25.47 153 ARG A N 1
ATOM 1186 C CA . ARG A 1 154 ? -19.695 28.369 22.424 1.00 26.47 153 ARG A CA 1
ATOM 1187 C C . ARG A 1 154 ? -18.861 28.332 21.122 1.00 26.97 153 ARG A C 1
ATOM 1188 O O . ARG A 1 154 ? -19.300 27.862 20.143 1.00 27.59 153 ARG A O 1
ATOM 1196 N N . PHE A 1 155 ? -17.622 28.754 21.166 1.00 27.84 154 PHE A N 1
ATOM 1197 C CA . PHE A 1 155 ? -16.773 28.715 20.012 1.00 28.95 154 PHE A CA 1
ATOM 1198 C C . PHE A 1 155 ? -15.702 27.747 20.259 1.00 30.25 154 PHE A C 1
ATOM 1199 O O . PHE A 1 155 ? -14.594 28.061 20.524 1.00 31.23 154 PHE A O 1
ATOM 1207 N N . LYS A 1 156 ? -16.149 26.528 20.155 1.00 31.45 155 LYS A N 1
ATOM 1208 C CA . LYS A 1 156 ? -15.449 25.337 20.332 1.00 32.28 155 LYS A CA 1
ATOM 1209 C C . LYS A 1 156 ? -14.453 25.167 19.227 1.00 32.93 155 LYS A C 1
ATOM 1210 O O . LYS A 1 156 ? -13.348 24.755 19.452 1.00 33.07 155 LYS A O 1
ATOM 1213 N N . ARG A 1 158 ? -12.988 27.299 15.632 1.00 33.32 157 ARG A N 1
ATOM 1214 C CA . ARG A 1 158 ? -12.545 28.264 14.610 1.00 33.35 157 ARG A CA 1
ATOM 1215 C C . ARG A 1 158 ? -13.546 28.408 13.461 1.00 33.25 157 ARG A C 1
ATOM 1216 O O . ARG A 1 158 ? -13.666 29.485 12.864 1.00 33.06 157 ARG A O 1
ATOM 1218 N N . ASN A 1 159 ? -14.237 27.310 13.148 1.00 33.12 158 ASN A N 1
ATOM 1219 C CA . ASN A 1 159 ? -15.379 27.338 12.240 1.00 33.01 158 ASN A CA 1
ATOM 1220 C C . ASN A 1 159 ? -16.656 27.763 12.956 1.00 32.14 158 ASN A C 1
ATOM 1221 O O . ASN A 1 159 ? -17.615 28.189 12.306 1.00 31.71 158 ASN A O 1
ATOM 1226 N N . ASP A 1 160 ? -16.669 27.635 14.286 1.00 31.41 159 ASP A N 1
ATOM 1227 C CA . ASP A 1 160 ? -17.765 28.172 15.085 1.00 30.90 159 ASP A CA 1
ATOM 1228 C C . ASP A 1 160 ? -17.617 29.686 15.184 1.00 30.33 159 ASP A C 1
ATOM 1229 O O . ASP A 1 160 ? -18.618 30.410 15.181 1.00 30.24 159 ASP A O 1
ATOM 1234 N N . LEU A 1 161 ? -16.366 30.158 15.240 1.00 29.83 160 LEU A N 1
ATOM 1235 C CA . LEU A 1 161 ? -16.054 31.596 15.221 1.00 29.03 160 LEU A CA 1
ATOM 1236 C C . LEU A 1 161 ? -16.375 32.239 13.864 1.00 28.51 160 LEU A C 1
ATOM 1237 O O . LEU A 1 161 ? -16.938 33.335 13.823 1.00 27.71 160 LEU A O 1
ATOM 1242 N N . MET A 1 162 ? -16.027 31.549 12.771 1.00 28.23 161 MET A N 1
ATOM 1243 C CA . MET A 1 162 ? -16.395 31.967 11.401 1.00 28.64 161 MET A CA 1
ATOM 1244 C C . MET A 1 162 ? -17.891 32.147 11.225 1.00 28.14 161 MET A C 1
ATOM 1245 O O . MET A 1 162 ? -18.327 33.083 10.554 1.00 27.94 161 MET A O 1
ATOM 1250 N N . GLU A 1 163 ? -18.670 31.230 11.800 1.00 27.27 162 GLU A N 1
ATOM 1251 C CA . GLU A 1 163 ? -20.108 31.328 11.746 1.00 26.79 162 GLU A CA 1
ATOM 1252 C C . GLU A 1 163 ? -20.597 32.537 12.527 1.00 26.48 162 GLU A C 1
ATOM 1253 O O . GLU A 1 163 ? -21.523 33.225 12.104 1.00 26.69 162 GLU A O 1
ATOM 1259 N N . TYR A 1 164 ? -19.963 32.795 13.665 1.00 25.94 163 TYR A N 1
ATOM 1260 C CA . TYR A 1 164 ? -20.334 33.911 14.516 1.00 25.44 163 TYR A CA 1
ATOM 1261 C C . TYR A 1 164 ? -20.140 35.217 13.743 1.00 25.21 163 TYR A C 1
ATOM 1262 O O . TYR A 1 164 ? -21.011 36.108 13.752 1.00 24.44 163 TYR A O 1
ATOM 1271 N N . ALA A 1 165 ? -18.993 35.305 13.070 1.00 25.05 164 ALA A N 1
ATOM 1272 C CA . ALA A 1 165 ? -18.680 36.409 12.175 1.00 25.41 164 ALA A CA 1
ATOM 1273 C C . ALA A 1 165 ? -19.793 36.607 11.142 1.00 26.15 164 ALA A C 1
ATOM 1274 O O . ALA A 1 165 ? -20.346 37.700 11.022 1.00 26.30 164 ALA A O 1
ATOM 1276 N N . LYS A 1 166 ? -20.124 35.541 10.418 1.00 27.07 165 LYS A N 1
ATOM 1277 C CA . LYS A 1 166 ? -21.109 35.600 9.343 1.00 28.06 165 LYS A CA 1
ATOM 1278 C C . LYS A 1 166 ? -22.460 36.063 9.860 1.00 28.44 165 LYS A C 1
ATOM 1279 O O . LYS A 1 166 ? -23.139 36.827 9.182 1.00 28.69 165 LYS A O 1
ATOM 1285 N N . GLN A 1 167 ? -22.824 35.608 11.061 1.00 29.14 166 GLN A N 1
ATOM 1286 C CA . GLN A 1 167 ? -24.132 35.895 11.679 1.00 29.72 166 GLN A CA 1
ATOM 1287 C C . GLN A 1 167 ? -24.241 37.329 12.213 1.00 29.83 166 GLN A C 1
ATOM 1288 O O . GLN A 1 167 ? -25.337 37.878 12.321 1.00 29.87 166 GLN A O 1
ATOM 1294 N N . HIS A 1 168 ? -23.096 37.935 12.525 1.00 30.08 167 HIS A N 1
ATOM 1295 C CA . HIS A 1 168 ? -23.046 39.339 12.941 1.00 30.17 167 HIS A CA 1
ATOM 1296 C C . HIS A 1 168 ? -22.506 40.275 11.854 1.00 30.49 167 HIS A C 1
ATOM 1297 O O . HIS A 1 168 ? -22.243 41.451 12.117 1.00 30.60 167 HIS A O 1
ATOM 1304 N N . GLY A 1 169 ? -22.361 39.760 10.634 1.00 30.35 168 GLY A N 1
ATOM 1305 C CA . GLY A 1 169 ? -21.841 40.560 9.534 1.00 30.28 168 GLY A CA 1
ATOM 1306 C C . GLY A 1 169 ? -20.419 41.029 9.776 1.00 30.73 168 GLY A C 1
ATOM 1307 O O . GLY A 1 169 ? -20.060 42.145 9.413 1.00 30.88 168 GLY A O 1
ATOM 1308 N N . ILE A 1 170 ? -19.594 40.190 10.392 1.00 30.93 169 ILE A N 1
ATOM 1309 C CA . ILE A 1 170 ? -18.194 40.536 10.517 1.00 31.56 169 ILE A CA 1
ATOM 1310 C C . ILE A 1 170 ? -17.502 40.115 9.226 1.00 32.56 169 ILE A C 1
ATOM 1311 O O . ILE A 1 170 ? -17.562 38.937 8.850 1.00 32.59 169 ILE A O 1
ATOM 1316 N N . PRO A 1 171 ? -16.860 41.082 8.531 1.00 33.22 170 PRO A N 1
ATOM 1317 C CA . PRO A 1 171 ? -16.182 40.798 7.264 1.00 33.77 170 PRO A CA 1
ATOM 1318 C C . PRO A 1 171 ? -15.031 39.810 7.407 1.00 34.39 170 PRO A C 1
ATOM 1319 O O . PRO A 1 171 ? -14.360 39.772 8.435 1.00 34.50 170 PRO A O 1
ATOM 1323 N N . ILE A 1 172 ? -14.915 38.910 6.461 1.00 35.44 171 ILE A N 1
ATOM 1324 C CA . ILE A 1 172 ? -13.803 38.018 6.319 1.00 36.27 171 ILE A CA 1
ATOM 1325 C C . ILE A 1 172 ? -13.042 38.396 5.098 1.00 37.36 171 ILE A C 1
ATOM 1326 O O . ILE A 1 172 ? -13.559 38.327 4.037 1.00 37.39 171 ILE A O 1
ATOM 1331 N N . PRO A 1 173 ? -11.807 38.836 5.251 1.00 38.71 172 PRO A N 1
ATOM 1332 C CA . PRO A 1 173 ? -10.934 38.937 4.099 1.00 39.51 172 PRO A CA 1
ATOM 1333 C C . PRO A 1 173 ? -10.941 37.657 3.283 1.00 40.10 172 PRO A C 1
ATOM 1334 O O . PRO A 1 173 ? -11.188 36.584 3.787 1.00 40.57 172 PRO A O 1
ATOM 1338 N N . VAL A 1 174 ? -10.657 37.827 2.008 1.00 40.85 173 VAL A N 1
ATOM 1339 C CA . VAL A 1 174 ? -10.648 36.782 1.037 1.00 41.17 173 VAL A CA 1
ATOM 1340 C C . VAL A 1 174 ? -9.294 36.199 0.700 1.00 41.60 173 VAL A C 1
ATOM 1341 O O . VAL A 1 174 ? -9.179 35.650 -0.328 1.00 42.14 173 VAL A O 1
ATOM 1345 N N . THR A 1 175 ? -8.279 36.274 1.561 1.00 41.97 174 THR A N 1
ATOM 1346 C CA . THR A 1 175 ? -6.871 36.328 1.122 1.00 42.14 174 THR A CA 1
ATOM 1347 C C . THR A 1 175 ? -6.114 35.005 1.185 1.00 42.00 174 THR A C 1
ATOM 1348 O O . THR A 1 175 ? -4.908 34.995 1.423 1.00 42.31 174 THR A O 1
ATOM 1352 N N . PRO A 1 176 ? -6.824 33.896 0.959 1.00 41.38 175 PRO A N 1
ATOM 1353 C CA . PRO A 1 176 ? -7.303 32.974 1.998 1.00 40.32 175 PRO A CA 1
ATOM 1354 C C . PRO A 1 176 ? -6.395 32.398 3.110 1.00 39.30 175 PRO A C 1
ATOM 1355 O O . PRO A 1 176 ? -5.195 32.464 3.068 1.00 38.81 175 PRO A O 1
ATOM 1359 N N . LYS A 1 177 ? -7.048 31.861 4.129 1.00 38.50 176 LYS A N 1
ATOM 1360 C CA . LYS A 1 177 ? -6.425 31.354 5.353 1.00 37.50 176 LYS A CA 1
ATOM 1361 C C . LYS A 1 177 ? -5.305 30.348 5.068 1.00 36.41 176 LYS A C 1
ATOM 1362 O O . LYS A 1 177 ? -5.310 29.632 4.057 1.00 36.80 176 LYS A O 1
ATOM 1368 N N . ASN A 1 178 ? -4.337 30.329 5.967 1.00 34.66 177 ASN A N 1
ATOM 1369 C CA . ASN A 1 178 ? -3.259 29.379 5.942 1.00 32.89 177 ASN A CA 1
ATOM 1370 C C . ASN A 1 178 ? -3.588 28.425 7.073 1.00 31.35 177 ASN A C 1
ATOM 1371 O O . ASN A 1 178 ? -4.168 28.854 8.063 1.00 30.61 177 ASN A O 1
ATOM 1376 N N . PRO A 1 179 ? -3.237 27.131 6.937 1.00 30.46 178 PRO A N 1
ATOM 1377 C CA . PRO A 1 179 ? -3.490 26.193 8.053 1.00 30.07 178 PRO A CA 1
ATOM 1378 C C . PRO A 1 179 ? -2.459 26.309 9.191 1.00 29.20 178 PRO A C 1
ATOM 1379 O O . PRO A 1 179 ? -1.921 25.303 9.644 1.00 28.71 178 PRO A O 1
ATOM 1383 N N . TRP A 1 180 ? -2.207 27.551 9.613 1.00 28.52 179 TRP A N 1
ATOM 1384 C CA . TRP A 1 180 ? -1.422 27.905 10.787 1.00 27.82 179 TRP A CA 1
ATOM 1385 C C . TRP A 1 180 ? -1.776 29.339 11.200 1.00 27.64 179 TRP A C 1
ATOM 1386 O O . TRP A 1 180 ? -2.382 30.085 10.420 1.00 27.45 179 TRP A O 1
ATOM 1397 N N . SER A 1 181 ? -1.414 29.714 12.429 1.00 27.22 180 SER A N 1
ATOM 1398 C CA . SER A 1 181 ? -1.507 31.103 12.881 1.00 26.81 180 SER A CA 1
ATOM 1399 C C . SER A 1 181 ? -0.144 31.792 12.812 1.00 26.32 180 SER A C 1
ATOM 1400 O O . SER A 1 181 ? 0.892 31.141 12.983 1.00 25.64 180 SER A O 1
ATOM 1403 N N . MET A 1 182 ? -0.167 33.105 12.558 1.00 26.17 181 MET A N 1
ATOM 1404 C CA . MET A 1 182 ? 1.044 33.936 12.443 1.00 26.56 181 MET A CA 1
ATOM 1405 C C . MET A 1 182 ? 1.085 35.004 13.545 1.00 24.99 181 MET A C 1
ATOM 1406 O O . MET A 1 182 ? 0.046 35.544 13.951 1.00 24.82 181 MET A O 1
ATOM 1411 N N . ASP A 1 183 ? 2.278 35.282 14.058 1.00 23.58 182 ASP A N 1
ATOM 1412 C CA . ASP A 1 183 ? 2.499 36.512 14.813 1.00 22.18 182 ASP A CA 1
ATOM 1413 C C . ASP A 1 183 ? 3.661 37.281 14.212 1.00 21.60 182 ASP A C 1
ATOM 1414 O O . ASP A 1 183 ? 4.771 36.777 14.119 1.00 21.95 182 ASP A O 1
ATOM 1419 N N . GLU A 1 184 ? 3.395 38.509 13.812 1.00 21.20 183 GLU A N 1
ATOM 1420 C CA . GLU A 1 184 ? 4.364 39.325 13.106 1.00 20.82 183 GLU A CA 1
ATOM 1421 C C . GLU A 1 184 ? 4.522 40.639 13.838 1.00 19.86 183 GLU A C 1
ATOM 1422 O O . GLU A 1 184 ? 3.530 41.218 14.298 1.00 19.57 183 GLU A O 1
ATOM 1428 N N . ASN A 1 185 ? 5.779 41.069 13.962 1.00 18.39 184 ASN A N 1
ATOM 1429 C CA . ASN A 1 185 ? 6.132 42.417 14.385 1.00 17.41 184 ASN A CA 1
ATOM 1430 C C . ASN A 1 185 ? 7.413 42.817 13.683 1.00 17.45 184 ASN A C 1
ATOM 1431 O O . ASN A 1 185 ? 7.852 42.155 12.735 1.00 18.55 184 ASN A O 1
ATOM 1436 N N . LEU A 1 186 ? 8.004 43.908 14.127 1.00 17.27 185 LEU A N 1
ATOM 1437 C CA . LEU A 1 186 ? 9.246 44.417 13.568 1.00 17.24 185 LEU A CA 1
ATOM 1438 C C . LEU A 1 186 ? 10.425 43.422 13.695 1.00 16.99 185 LEU A C 1
ATOM 1439 O O . LEU A 1 186 ? 11.302 43.378 12.825 1.00 17.04 185 LEU A O 1
ATOM 1444 N N . MET A 1 187 ? 10.419 42.619 14.765 1.00 15.90 186 MET A N 1
ATOM 1445 C CA . MET A 1 187 ? 11.550 41.761 15.103 1.00 15.13 186 MET A CA 1
ATOM 1446 C C . MET A 1 187 ? 11.544 40.389 14.418 1.00 14.70 186 MET A C 1
ATOM 1447 O O . MET A 1 187 ? 12.602 39.798 14.155 1.00 13.74 186 MET A O 1
ATOM 1452 N N . HIS A 1 188 ? 10.350 39.879 14.129 1.00 14.26 187 HIS A N 1
ATOM 1453 C CA . HIS A 1 188 ? 10.245 38.544 13.595 1.00 12.98 187 HIS A CA 1
ATOM 1454 C C . HIS A 1 188 ? 8.868 38.242 13.042 1.00 12.80 187 HIS A C 1
ATOM 1455 O O . HIS A 1 188 ? 7.936 39.058 13.090 1.00 11.84 187 HIS A O 1
ATOM 1462 N N . ILE A 1 189 ? 8.749 37.031 12.530 1.00 13.30 188 ILE A N 1
ATOM 1463 C CA . ILE A 1 189 ? 7.442 36.427 12.332 1.00 13.80 188 ILE A CA 1
ATOM 1464 C C . ILE A 1 189 ? 7.472 35.006 12.892 1.00 13.91 188 ILE A C 1
ATOM 1465 O O . ILE A 1 189 ? 8.478 34.285 12.751 1.00 13.58 188 ILE A O 1
ATOM 1470 N N . SER A 1 190 ? 6.383 34.642 13.565 1.00 14.29 189 SER A N 1
ATOM 1471 C CA . SER A 1 190 ? 6.211 33.311 14.121 1.00 15.76 189 SER A CA 1
ATOM 1472 C C . SER A 1 190 ? 5.003 32.572 13.521 1.00 17.01 189 SER A C 1
ATOM 1473 O O . SER A 1 190 ? 3.938 33.147 13.316 1.00 18.30 189 SER A O 1
ATOM 1476 N N . TYR A 1 191 ? 5.134 31.320 13.239 1.00 17.89 190 TYR A N 1
ATOM 1477 C CA . TYR A 1 191 ? 4.058 30.533 12.765 1.00 18.19 190 TYR A CA 1
ATOM 1478 C C . TYR A 1 191 ? 3.909 29.315 13.653 1.00 18.40 190 TYR A C 1
ATOM 1479 O O . TYR A 1 191 ? 4.845 28.671 13.927 1.00 17.29 190 TYR A O 1
ATOM 1488 N N . GLU A 1 192 ? 2.701 28.992 14.078 1.00 19.67 191 GLU A N 1
ATOM 1489 C CA . GLU A 1 192 ? 2.498 27.937 15.098 1.00 20.43 191 GLU A CA 1
ATOM 1490 C C . GLU A 1 192 ? 1.419 26.894 15.190 1.00 20.62 191 GLU A C 1
ATOM 1491 O O . GLU A 1 192 ? 1.645 25.816 15.652 1.00 21.39 191 GLU A O 1
ATOM 1497 N N . ALA A 1 193 ? 0.162 27.226 14.813 1.00 20.84 192 ALA A N 1
ATOM 1498 C CA . ALA A 1 193 ? -0.743 26.113 14.968 1.00 20.33 192 ALA A CA 1
ATOM 1499 C C . ALA A 1 193 ? -0.974 25.302 13.706 1.00 20.68 192 ALA A C 1
ATOM 1500 O O . ALA A 1 193 ? -0.139 25.225 12.881 1.00 20.83 192 ALA A O 1
ATOM 1502 N N . GLY A 1 194 ? -2.106 24.630 13.621 1.00 21.22 193 GLY A N 1
ATOM 1503 C CA . GLY A 1 194 ? -2.543 24.005 12.395 1.00 20.61 193 GLY A CA 1
ATOM 1504 C C . GLY A 1 194 ? -1.641 22.864 12.074 1.00 20.48 193 GLY A C 1
ATOM 1505 O O . GLY A 1 194 ? -1.430 22.058 12.902 1.00 21.00 193 GLY A O 1
ATOM 1506 N N . ILE A 1 195 ? -1.096 22.846 10.885 1.00 19.72 194 ILE A N 1
ATOM 1507 C CA . ILE A 1 195 ? -0.321 21.755 10.426 1.00 19.85 194 ILE A CA 1
ATOM 1508 C C . ILE A 1 195 ? 1.015 21.525 11.078 1.00 19.43 194 ILE A C 1
ATOM 1509 O O . ILE A 1 195 ? 1.599 20.501 10.923 1.00 19.41 194 ILE A O 1
ATOM 1514 N N . LEU A 1 196 ? 1.463 22.514 11.822 1.00 19.34 195 LEU A N 1
ATOM 1515 C CA . LEU A 1 196 ? 2.767 22.571 12.367 1.00 19.05 195 LEU A CA 1
ATOM 1516 C C . LEU A 1 196 ? 2.789 21.956 13.703 1.00 19.14 195 LEU A C 1
ATOM 1517 O O . LEU A 1 196 ? 3.827 21.774 14.242 1.00 19.02 195 LEU A O 1
ATOM 1522 N N . GLU A 1 197 ? 1.597 21.642 14.198 1.00 19.11 196 GLU A N 1
ATOM 1523 C CA . GLU A 1 197 ? 1.370 20.956 15.470 1.00 19.45 196 GLU A CA 1
ATOM 1524 C C . GLU A 1 197 ? 1.903 19.518 15.462 1.00 18.78 196 GLU A C 1
ATOM 1525 O O . GLU A 1 197 ? 2.094 18.933 16.523 1.00 19.88 196 GLU A O 1
ATOM 1531 N N . ASN A 1 198 ? 2.091 18.938 14.277 1.00 17.76 197 ASN A N 1
ATOM 1532 C CA . ASN A 1 198 ? 2.751 17.648 14.149 1.00 17.14 197 ASN A CA 1
ATOM 1533 C C . ASN A 1 198 ? 4.247 17.926 13.918 1.00 16.61 197 ASN A C 1
ATOM 1534 O O . ASN A 1 198 ? 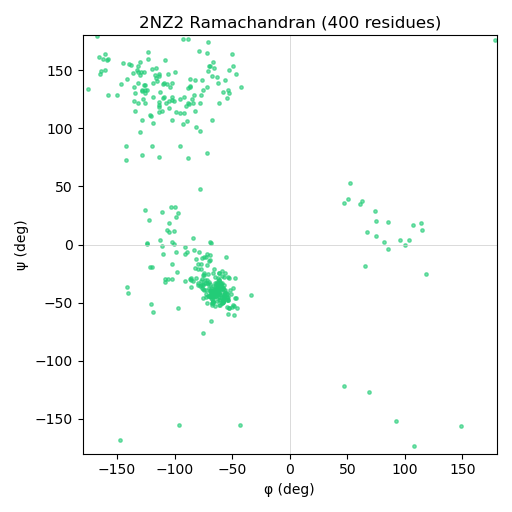4.631 18.298 12.810 1.00 16.36 197 ASN A O 1
ATOM 1539 N N . PRO A 1 199 ? 5.088 17.738 14.955 1.00 16.74 198 PRO A N 1
ATOM 1540 C CA . PRO A 1 199 ? 6.486 18.204 14.922 1.00 17.06 198 PRO A CA 1
ATOM 1541 C C . PRO A 1 199 ? 7.343 17.364 13.984 1.00 17.45 198 PRO A C 1
ATOM 1542 O O . PRO A 1 199 ? 8.499 17.731 13.694 1.00 16.83 198 PRO A O 1
ATOM 1546 N N . LYS A 1 200 ? 6.746 16.272 13.489 1.00 17.65 199 LYS A N 1
ATOM 1547 C CA . LYS A 1 200 ? 7.332 15.479 12.425 1.00 18.20 199 LYS A CA 1
ATOM 1548 C C . LYS A 1 200 ? 7.159 16.144 11.062 1.00 18.26 199 LYS A C 1
ATOM 1549 O O . LYS A 1 200 ? 8.015 15.991 10.186 1.00 19.38 199 LYS A O 1
ATOM 1555 N N . ASN A 1 201 ? 6.070 16.889 10.888 1.00 18.34 200 ASN A N 1
ATOM 1556 C CA . ASN A 1 201 ? 5.789 17.575 9.633 1.00 18.56 200 ASN A CA 1
ATOM 1557 C C . ASN A 1 201 ? 6.646 18.826 9.390 1.00 19.38 200 ASN A C 1
ATOM 1558 O O . ASN A 1 201 ? 6.778 19.705 10.262 1.00 18.38 200 ASN A O 1
ATOM 1563 N N . GLN A 1 202 ? 7.175 18.902 8.166 1.00 20.03 201 GLN A N 1
ATOM 1564 C CA . GLN A 1 202 ? 8.073 19.959 7.722 1.00 20.75 201 GLN A CA 1
ATOM 1565 C C . GLN A 1 202 ? 7.279 21.176 7.198 1.00 21.69 201 GLN A C 1
ATOM 1566 O O . GLN A 1 202 ? 6.211 21.010 6.587 1.00 21.36 201 GLN A O 1
ATOM 1572 N N . ALA A 1 203 ? 7.773 22.388 7.479 1.00 22.27 202 ALA A N 1
ATOM 1573 C CA . ALA A 1 203 ? 7.193 23.605 6.907 1.00 23.47 202 ALA A CA 1
ATOM 1574 C C . ALA A 1 203 ? 7.100 23.481 5.399 1.00 24.65 202 ALA A C 1
ATOM 1575 O O . ALA A 1 203 ? 8.099 23.119 4.755 1.00 24.92 202 ALA A O 1
ATOM 1577 N N . PRO A 1 204 ? 5.908 23.775 4.818 1.00 25.72 203 PRO A N 1
ATOM 1578 C CA . PRO A 1 204 ? 5.819 23.823 3.354 1.00 26.27 203 PRO A CA 1
ATOM 1579 C C . PRO A 1 204 ? 6.580 25.065 2.860 1.00 26.67 203 PRO A C 1
ATOM 1580 O O . PRO A 1 204 ? 6.726 26.010 3.622 1.00 26.79 203 PRO A O 1
ATOM 1584 N N . PRO A 1 205 ? 7.103 25.049 1.617 1.00 27.11 204 PRO A N 1
ATOM 1585 C CA . PRO A 1 205 ? 7.965 26.169 1.183 1.00 27.28 204 PRO A CA 1
ATOM 1586 C C . PRO A 1 205 ? 7.272 27.544 1.180 1.00 27.18 204 PRO A C 1
ATOM 1587 O O . PRO A 1 205 ? 7.908 28.548 1.518 1.00 26.96 204 PRO A O 1
ATOM 1591 N N . GLY A 1 206 ? 5.977 27.568 0.847 1.00 27.02 205 GLY A N 1
ATOM 1592 C CA . GLY A 1 206 ? 5.183 28.797 0.844 1.00 26.52 205 GLY A CA 1
ATOM 1593 C C . GLY A 1 206 ? 4.920 29.382 2.224 1.00 26.27 205 GLY A C 1
ATOM 1594 O O . GLY A 1 206 ? 4.229 30.395 2.358 1.00 26.65 205 GLY A O 1
ATOM 1595 N N . LEU A 1 207 ? 5.459 28.748 3.255 1.00 25.52 206 LEU A N 1
ATOM 1596 C CA . LEU A 1 207 ? 5.290 29.224 4.628 1.00 25.37 206 LEU A CA 1
ATOM 1597 C C . LEU A 1 207 ? 6.136 30.503 4.861 1.00 24.71 206 LEU A C 1
ATOM 1598 O O . LEU A 1 207 ? 5.693 31.454 5.486 1.00 24.07 206 LEU A O 1
ATOM 1603 N N . TYR A 1 208 ? 7.334 30.517 4.292 1.00 24.33 207 TYR A N 1
ATOM 1604 C CA . TYR A 1 208 ? 8.341 31.503 4.603 1.00 24.05 207 TYR A CA 1
ATOM 1605 C C . TYR A 1 208 ? 8.147 32.819 3.857 1.00 24.67 207 TYR A C 1
ATOM 1606 O O . TYR A 1 208 ? 8.522 32.960 2.695 1.00 25.12 207 TYR A O 1
ATOM 1615 N N . THR A 1 209 ? 7.602 33.798 4.563 1.00 24.95 208 THR A N 1
ATOM 1616 C CA . THR A 1 209 ? 7.226 35.070 3.970 1.00 25.45 208 THR A CA 1
ATOM 1617 C C . THR A 1 209 ? 8.257 36.220 4.141 1.00 25.56 208 THR A C 1
ATOM 1618 O O . THR A 1 209 ? 8.275 37.145 3.346 1.00 25.84 208 THR A O 1
ATOM 1622 N N . LYS A 1 210 ? 9.114 36.153 5.158 1.00 25.70 209 LYS A N 1
ATOM 1623 C CA . LYS A 1 210 ? 10.017 37.263 5.490 1.00 25.85 209 LYS A CA 1
ATOM 1624 C C . LYS A 1 210 ? 11.453 37.045 5.019 1.00 25.40 209 LYS A C 1
ATOM 1625 O O . LYS A 1 210 ? 12.161 38.008 4.754 1.00 25.50 209 LYS A O 1
ATOM 1631 N N . THR A 1 211 ? 11.888 35.788 4.945 1.00 25.04 210 THR A N 1
ATOM 1632 C CA . THR A 1 211 ? 13.234 35.458 4.451 1.00 25.10 210 THR A CA 1
ATOM 1633 C C . THR A 1 211 ? 13.179 34.758 3.075 1.00 25.37 210 THR A C 1
ATOM 1634 O O . THR A 1 211 ? 12.283 33.923 2.821 1.00 24.53 210 THR A O 1
ATOM 1638 N N . GLN A 1 212 ? 14.073 35.134 2.186 1.00 25.54 211 GLN A N 1
ATOM 1639 C CA . GLN A 1 212 ? 14.372 34.363 0.995 1.00 26.43 211 GLN A CA 1
ATOM 1640 C C . GLN A 1 212 ? 14.777 32.949 1.323 1.00 27.27 211 GLN A C 1
ATOM 1641 O O . GLN A 1 212 ? 15.417 32.685 2.271 1.00 28.10 211 GLN A O 1
ATOM 1647 N N . ASP A 1 213 ? 14.334 32.042 0.507 1.00 28.32 212 ASP A N 1
ATOM 1648 C CA . ASP A 1 213 ? 14.836 30.694 0.406 1.00 29.20 212 ASP A CA 1
ATOM 1649 C C . ASP A 1 213 ? 16.309 30.737 0.161 1.00 28.94 212 ASP A C 1
ATOM 1650 O O . ASP A 1 213 ? 16.741 31.358 -0.744 1.00 28.92 212 ASP A O 1
ATOM 1655 N N . PRO A 1 214 ? 17.078 30.055 0.978 1.00 28.83 213 PRO A N 1
ATOM 1656 C CA . PRO A 1 214 ? 18.535 30.115 0.832 1.00 27.89 213 PRO A CA 1
ATOM 1657 C C . PRO A 1 214 ? 19.039 29.606 -0.507 1.00 27.09 213 PRO A C 1
ATOM 1658 O O . PRO A 1 214 ? 20.049 30.071 -0.933 1.00 27.03 213 PRO A O 1
ATOM 1662 N N . ALA A 1 215 ? 18.285 28.752 -1.173 1.00 26.06 214 ALA A N 1
ATOM 1663 C CA . ALA A 1 215 ? 18.487 28.436 -2.579 1.00 25.12 214 ALA A CA 1
ATOM 1664 C C . ALA A 1 215 ? 18.118 29.448 -3.654 1.00 24.60 214 ALA A C 1
ATOM 1665 O O . ALA A 1 215 ? 18.482 29.327 -4.772 1.00 24.39 214 ALA A O 1
ATOM 1667 N N . LYS A 1 216 ? 17.434 30.494 -3.282 1.00 24.11 215 LYS A N 1
ATOM 1668 C CA . LYS A 1 216 ? 17.144 31.558 -4.246 1.00 23.59 215 LYS A CA 1
ATOM 1669 C C . LYS A 1 216 ? 17.915 32.853 -3.958 1.00 23.57 215 LYS A C 1
ATOM 1670 O O . LYS A 1 216 ? 17.933 33.795 -4.778 1.00 23.67 215 LYS A O 1
ATOM 1676 N N . ALA A 1 217 ? 18.574 32.867 -2.804 1.00 23.44 216 ALA A N 1
ATOM 1677 C CA . ALA A 1 217 ? 19.258 34.036 -2.266 1.00 23.57 216 ALA A CA 1
ATOM 1678 C C . ALA A 1 217 ? 20.462 34.465 -3.139 1.00 24.13 216 ALA A C 1
ATOM 1679 O O . ALA A 1 217 ? 21.045 33.632 -3.830 1.00 24.02 216 ALA A O 1
ATOM 1681 N N . PRO A 1 218 ? 20.822 35.766 -3.134 1.00 25.08 217 PRO A N 1
ATOM 1682 C CA . PRO A 1 218 ? 21.943 36.290 -3.923 1.00 26.10 217 PRO A CA 1
ATOM 1683 C C . PRO A 1 218 ? 23.247 35.506 -3.861 1.00 27.34 217 PRO A C 1
ATOM 1684 O O . PRO A 1 218 ? 23.582 34.900 -2.833 1.00 28.13 217 PRO A O 1
ATOM 1688 N N . ASN A 1 219 ? 23.970 35.516 -4.976 1.00 28.50 218 ASN A N 1
ATOM 1689 C CA . ASN A 1 219 ? 25.238 34.794 -5.087 1.00 29.72 218 ASN A CA 1
ATOM 1690 C C . ASN A 1 219 ? 26.429 35.549 -4.440 1.00 30.05 218 ASN A C 1
ATOM 1691 O O . ASN A 1 219 ? 27.368 34.920 -3.902 1.00 30.01 218 ASN A O 1
ATOM 1696 N N . THR A 1 220 ? 26.373 36.887 -4.513 1.00 30.06 219 THR A N 1
ATOM 1697 C CA . THR A 1 220 ? 27.295 37.803 -3.831 1.00 30.09 219 THR A CA 1
ATOM 1698 C C . THR A 1 220 ? 26.759 38.115 -2.425 1.00 29.60 219 THR A C 1
ATOM 1699 O O . THR A 1 220 ? 25.569 38.435 -2.288 1.00 29.94 219 THR A O 1
ATOM 1703 N N . PRO A 1 221 ? 27.630 38.076 -1.383 1.00 28.78 220 PRO A N 1
ATOM 1704 C CA . PRO A 1 221 ? 27.230 38.476 -0.033 1.00 27.81 220 PRO A CA 1
ATOM 1705 C C . PRO A 1 221 ? 27.024 39.980 0.140 1.00 26.92 220 PRO A C 1
ATOM 1706 O O . PRO A 1 221 ? 27.429 40.759 -0.712 1.00 26.78 220 PRO A O 1
ATOM 1710 N N . ASP A 1 222 ? 26.371 40.376 1.229 1.00 25.88 221 ASP A N 1
ATOM 1711 C CA . ASP A 1 222 ? 26.367 41.772 1.641 1.00 25.38 221 ASP A CA 1
ATOM 1712 C C . ASP A 1 222 ? 27.354 41.865 2.796 1.00 24.87 221 ASP A C 1
ATOM 1713 O O . ASP A 1 222 ? 27.258 41.123 3.777 1.00 24.76 221 ASP A O 1
ATOM 1718 N N . ILE A 1 223 ? 28.342 42.737 2.669 1.00 24.02 222 ILE A N 1
ATOM 1719 C CA . ILE A 1 223 ? 29.263 42.876 3.765 1.00 23.16 222 ILE A CA 1
ATOM 1720 C C . ILE A 1 223 ? 28.997 44.206 4.462 1.00 22.40 222 ILE A C 1
ATOM 1721 O O . ILE A 1 223 ? 28.989 45.269 3.834 1.00 22.36 222 ILE A O 1
ATOM 1726 N N . LEU A 1 224 ? 28.701 44.110 5.754 1.00 21.31 223 LEU A N 1
ATOM 1727 C CA . LEU A 1 224 ? 28.279 45.236 6.557 1.00 20.39 223 LEU A CA 1
ATOM 1728 C C . LEU A 1 224 ? 29.250 45.461 7.687 1.00 20.02 223 LEU A C 1
ATOM 1729 O O . LEU A 1 224 ? 29.928 44.537 8.149 1.00 20.07 223 LEU A O 1
ATOM 1734 N N . GLU A 1 225 ? 29.339 46.716 8.100 1.00 19.37 224 GLU A N 1
ATOM 1735 C CA . GLU A 1 225 ? 30.088 47.068 9.275 1.00 18.56 224 GLU A CA 1
ATOM 1736 C C . GLU A 1 225 ? 29.083 47.576 10.298 1.00 17.45 224 GLU A C 1
ATOM 1737 O O . GLU A 1 225 ? 28.362 48.549 10.029 1.00 17.19 224 GLU A O 1
ATOM 1743 N N . ILE A 1 226 ? 29.017 46.903 11.453 1.00 15.50 225 ILE A N 1
ATOM 1744 C CA . ILE A 1 226 ? 28.081 47.302 12.508 1.00 13.49 225 ILE A CA 1
ATOM 1745 C C . ILE A 1 226 ? 28.822 47.890 13.699 1.00 13.61 225 ILE A C 1
ATOM 1746 O O . ILE A 1 226 ? 29.756 47.281 14.238 1.00 12.46 225 ILE A O 1
ATOM 1751 N N . GLU A 1 227 ? 28.409 49.096 14.086 1.00 13.69 226 GLU A N 1
ATOM 1752 C CA . GLU A 1 227 ? 29.013 49.788 15.198 1.00 14.53 226 GLU A CA 1
ATOM 1753 C C . GLU A 1 227 ? 28.078 49.711 16.407 1.00 14.66 226 GLU A C 1
ATOM 1754 O O . GLU A 1 227 ? 26.858 49.867 16.281 1.00 14.17 226 GLU A O 1
ATOM 1760 N N . PHE A 1 228 ? 28.688 49.420 17.561 1.00 15.01 227 PHE A N 1
ATOM 1761 C CA . PHE A 1 228 ? 28.018 49.316 18.832 1.00 15.38 227 PHE A CA 1
ATOM 1762 C C . PHE A 1 228 ? 28.521 50.392 19.759 1.00 16.56 227 PHE A C 1
ATOM 1763 O O . PHE A 1 228 ? 29.658 50.887 19.626 1.00 16.92 227 PHE A O 1
ATOM 1771 N N . LYS A 1 229 ? 27.650 50.779 20.681 1.00 17.30 228 LYS A N 1
ATOM 1772 C CA . LYS A 1 229 ? 28.041 51.591 21.827 1.00 17.84 228 LYS A CA 1
ATOM 1773 C C . LYS A 1 229 ? 27.118 51.225 22.947 1.00 17.75 228 LYS A C 1
ATOM 1774 O O . LYS A 1 229 ? 25.885 51.233 22.753 1.00 17.55 228 LYS A O 1
ATOM 1780 N N . LYS A 1 230 ? 27.705 50.897 24.106 1.00 17.48 229 LYS A N 1
ATOM 1781 C CA . LYS A 1 230 ? 26.936 50.491 25.287 1.00 17.43 229 LYS A CA 1
ATOM 1782 C C . LYS A 1 230 ? 26.116 49.223 24.990 1.00 16.18 229 LYS A C 1
ATOM 1783 O O . LYS A 1 230 ? 24.985 49.074 25.467 1.00 15.95 229 LYS A O 1
ATOM 1789 N N . GLY A 1 231 ? 26.677 48.338 24.167 1.00 15.29 230 GLY A N 1
ATOM 1790 C CA . GLY A 1 231 ? 26.070 47.029 23.877 1.00 14.23 230 GLY A CA 1
ATOM 1791 C C . GLY A 1 231 ? 24.972 46.953 22.828 1.00 13.36 230 GLY A C 1
ATOM 1792 O O . GLY A 1 231 ? 24.416 45.883 22.583 1.00 12.75 230 GLY A O 1
ATOM 1793 N N . VAL A 1 232 ? 24.665 48.085 22.199 1.00 13.27 231 VAL A N 1
ATOM 1794 C CA . VAL A 1 232 ? 23.561 48.188 21.223 1.00 12.56 231 VAL A CA 1
ATOM 1795 C C . VAL A 1 232 ? 24.071 48.854 19.928 1.00 12.26 231 VAL A C 1
ATOM 1796 O O . VAL A 1 232 ? 24.958 49.711 19.986 1.00 12.30 231 VAL A O 1
ATOM 1800 N N . PRO A 1 233 ? 23.504 48.479 18.765 1.00 12.17 232 PRO A N 1
ATOM 1801 C CA . PRO A 1 233 ? 23.995 49.008 17.496 1.00 12.17 232 PRO A CA 1
ATOM 1802 C C . PRO A 1 233 ? 23.615 50.462 17.326 1.00 12.78 232 PRO A C 1
ATOM 1803 O O . PRO A 1 233 ? 22.486 50.865 17.627 1.00 13.61 232 PRO A O 1
ATOM 1807 N N . VAL A 1 234 ? 24.571 51.255 16.873 1.00 12.99 233 VAL A N 1
ATOM 1808 C CA . VAL A 1 234 ? 24.352 52.669 16.649 1.00 12.61 233 VAL A CA 1
ATOM 1809 C C . VAL A 1 234 ? 24.583 53.021 15.178 1.00 12.75 233 VAL A C 1
ATOM 1810 O O . VAL A 1 234 ? 24.115 54.049 14.708 1.00 12.60 233 VAL A O 1
ATOM 1814 N N . LYS A 1 235 ? 25.299 52.167 14.452 1.00 13.20 234 LYS A N 1
ATOM 1815 C CA . LYS A 1 235 ? 25.577 52.427 13.040 1.00 14.43 234 LYS A CA 1
ATOM 1816 C C . LYS A 1 235 ? 25.638 51.152 12.246 1.00 14.71 234 LYS A C 1
ATOM 1817 O O . LYS A 1 235 ? 26.184 50.151 12.703 1.00 15.40 234 LYS A O 1
ATOM 1823 N N . VAL A 1 236 ? 25.042 51.197 11.059 1.00 14.81 235 VAL A N 1
ATOM 1824 C CA . VAL A 1 236 ? 25.210 50.154 10.065 1.00 14.94 235 VAL A CA 1
ATOM 1825 C C . VAL A 1 236 ? 25.638 50.811 8.750 1.00 15.77 235 VAL A C 1
ATOM 1826 O O . VAL A 1 236 ? 25.000 51.748 8.260 1.00 15.71 235 VAL A O 1
ATOM 1830 N N . THR A 1 237 ? 26.758 50.347 8.207 1.00 16.85 236 THR A N 1
ATOM 1831 C CA . THR A 1 237 ? 27.186 50.765 6.875 1.00 17.52 236 THR A CA 1
ATOM 1832 C C . THR A 1 237 ? 27.494 49.575 5.962 1.00 17.99 236 THR A C 1
ATOM 1833 O O . THR A 1 237 ? 28.151 48.603 6.363 1.00 17.05 236 THR A O 1
ATOM 1837 N N . ASN A 1 238 ? 26.948 49.630 4.747 1.00 19.26 237 ASN A N 1
ATOM 1838 C CA . ASN A 1 238 ? 27.265 48.626 3.732 1.00 20.78 237 ASN A CA 1
ATOM 1839 C C . ASN A 1 238 ? 28.632 48.965 3.158 1.00 22.30 237 ASN A C 1
ATOM 1840 O O . ASN A 1 238 ? 28.837 50.081 2.656 1.00 22.40 237 ASN A O 1
ATOM 1845 N N . VAL A 1 239 ? 29.569 48.020 3.262 1.00 23.82 238 VAL A N 1
ATOM 1846 C CA . VAL A 1 239 ? 30.957 48.254 2.836 1.00 25.24 238 VAL A CA 1
ATOM 1847 C C . VAL A 1 239 ? 31.082 48.503 1.330 1.00 26.27 238 VAL A C 1
ATOM 1848 O O . VAL A 1 239 ? 31.872 49.349 0.905 1.00 26.13 238 VAL A O 1
ATOM 1852 N N . LYS A 1 240 ? 30.288 47.777 0.541 1.00 28.04 239 LYS A N 1
ATOM 1853 C CA . LYS A 1 240 ? 30.275 47.927 -0.914 1.00 29.29 239 LYS A CA 1
ATOM 1854 C C . LYS A 1 240 ? 29.538 49.188 -1.317 1.00 29.61 239 LYS A C 1
ATOM 1855 O O . LYS A 1 240 ? 30.169 50.183 -1.654 1.00 30.00 239 LYS A O 1
ATOM 1861 N N . ASP A 1 241 ? 28.207 49.150 -1.246 1.00 30.13 240 ASP A N 1
ATOM 1862 C CA . ASP A 1 241 ? 27.360 50.199 -1.849 1.00 30.36 240 ASP A CA 1
ATOM 1863 C C . ASP A 1 241 ? 27.226 51.514 -1.075 1.00 29.87 240 ASP A C 1
ATOM 1864 O O . ASP A 1 241 ? 26.624 52.465 -1.577 1.00 29.83 240 ASP A O 1
ATOM 1869 N N . GLY A 1 242 ? 27.781 51.565 0.136 1.00 29.50 241 GLY A N 1
ATOM 1870 C CA . GLY A 1 242 ? 27.878 52.818 0.892 1.00 28.36 241 GLY A CA 1
ATOM 1871 C C . GLY A 1 242 ? 26.689 53.249 1.734 1.00 27.49 241 GLY A C 1
ATOM 1872 O O . GLY A 1 242 ? 26.769 54.260 2.438 1.00 27.82 241 GLY A O 1
ATOM 1873 N N . THR A 1 243 ? 25.590 52.498 1.671 1.00 26.65 242 THR A N 1
ATOM 1874 C CA . THR A 1 243 ? 24.384 52.779 2.473 1.00 25.57 242 THR A CA 1
ATOM 1875 C C . THR A 1 243 ? 24.703 52.904 3.968 1.00 25.03 242 THR A C 1
ATOM 1876 O O . THR A 1 243 ? 25.429 52.086 4.540 1.00 24.77 242 THR A O 1
ATOM 1880 N N . THR A 1 244 ? 24.176 53.944 4.598 1.00 24.58 243 THR A N 1
ATOM 1881 C CA . THR A 1 244 ? 24.450 54.167 6.007 1.00 23.88 243 THR A CA 1
ATOM 1882 C C . THR A 1 244 ? 23.190 54.535 6.798 1.00 23.25 243 THR A C 1
ATOM 1883 O O . THR A 1 244 ? 22.365 55.355 6.355 1.00 22.55 243 THR A O 1
ATOM 1887 N N . HIS A 1 245 ? 23.050 53.906 7.962 1.00 22.17 244 HIS A N 1
ATOM 1888 C CA . HIS A 1 245 ? 21.972 54.224 8.890 1.00 21.98 244 HIS A CA 1
ATOM 1889 C C . HIS A 1 245 ? 22.515 54.399 10.312 1.00 21.59 244 HIS A C 1
ATOM 1890 O O . HIS A 1 245 ? 23.159 53.508 10.847 1.00 20.69 244 HIS A O 1
ATOM 1897 N N . GLN A 1 246 ? 22.277 55.573 10.896 1.00 21.87 245 GLN A N 1
ATOM 1898 C CA . GLN A 1 246 ? 22.819 55.901 12.210 1.00 21.98 245 GLN A CA 1
ATOM 1899 C C . GLN A 1 246 ? 21.759 56.257 13.237 1.00 21.48 245 GLN A C 1
ATOM 1900 O O . GLN A 1 246 ? 22.069 56.892 14.254 1.00 21.77 245 GLN A O 1
ATOM 1906 N N . THR A 1 247 ? 20.523 55.825 12.973 1.00 19.98 246 THR A N 1
ATOM 1907 C CA . THR A 1 247 ? 19.439 55.890 13.945 1.00 18.60 246 THR A CA 1
ATOM 1908 C C . THR A 1 247 ? 18.827 54.496 14.095 1.00 17.85 246 THR A C 1
ATOM 1909 O O . THR A 1 247 ? 18.790 53.730 13.130 1.00 18.03 246 THR A O 1
ATOM 1913 N N . SER A 1 248 ? 18.335 54.204 15.300 1.00 16.72 247 SER A N 1
ATOM 1914 C CA . SER A 1 248 ? 17.936 52.859 15.763 1.00 15.84 247 SER A CA 1
ATOM 1915 C C . SER A 1 248 ? 16.956 52.112 14.894 1.00 14.85 247 SER A C 1
ATOM 1916 O O . SER A 1 248 ? 17.258 51.026 14.454 1.00 14.02 247 SER A O 1
ATOM 1919 N N . LEU A 1 249 ? 15.767 52.674 14.674 1.00 15.65 248 LEU A N 1
ATOM 1920 C CA . LEU A 1 249 ? 14.711 51.975 13.907 1.00 15.33 248 LEU A CA 1
ATOM 1921 C C . LEU A 1 249 ? 15.127 51.738 12.457 1.00 15.54 248 LEU A C 1
ATOM 1922 O O . LEU A 1 249 ? 14.899 50.648 11.908 1.00 15.09 248 LEU A O 1
ATOM 1927 N N . GLU A 1 250 ? 15.753 52.758 11.868 1.00 15.95 249 GLU A N 1
ATOM 1928 C CA . GLU A 1 250 ? 16.149 52.749 10.459 1.00 16.86 249 GLU A CA 1
ATOM 1929 C C . GLU A 1 250 ? 17.256 51.692 10.181 1.00 15.91 249 GLU A C 1
ATOM 1930 O O . GLU A 1 250 ? 17.185 50.983 9.142 1.00 16.01 249 GLU A O 1
ATOM 1936 N N . LEU A 1 251 ? 18.246 51.581 11.086 1.00 14.55 250 LEU A N 1
ATOM 1937 C CA . LEU A 1 251 ? 19.306 50.557 10.946 1.00 14.14 250 LEU A CA 1
ATOM 1938 C C . LEU A 1 251 ? 18.762 49.144 11.144 1.00 13.97 250 LEU A C 1
ATOM 1939 O O . LEU A 1 251 ? 19.115 48.220 10.410 1.00 13.80 250 LEU A O 1
ATOM 1944 N N . PHE A 1 252 ? 17.866 48.998 12.110 1.00 14.09 251 PHE A N 1
ATOM 1945 C CA . PHE A 1 252 ? 17.196 47.731 12.349 1.00 14.99 251 PHE A CA 1
ATOM 1946 C C . PHE A 1 252 ? 16.410 47.221 11.116 1.00 15.30 251 PHE A C 1
ATOM 1947 O O . PHE A 1 252 ? 16.593 46.076 10.703 1.00 14.79 251 PHE A O 1
ATOM 1955 N N . MET A 1 253 ? 15.579 48.076 10.517 1.00 16.08 252 MET A N 1
ATOM 1956 C CA . MET A 1 253 ? 14.817 47.720 9.307 1.00 18.06 252 MET A CA 1
ATOM 1957 C C . MET A 1 253 ? 15.731 47.405 8.134 1.00 17.11 252 MET A C 1
ATOM 1958 O O . MET A 1 253 ? 15.460 46.476 7.387 1.00 16.94 252 MET A O 1
ATOM 1963 N N . TYR A 1 254 ? 16.814 48.168 7.974 1.00 17.28 253 TYR A N 1
ATOM 1964 C CA . TYR A 1 254 ? 17.796 47.868 6.935 1.00 17.23 253 TYR A CA 1
ATOM 1965 C C . TYR A 1 254 ? 18.470 46.518 7.124 1.00 17.41 253 TYR A C 1
ATOM 1966 O O . TYR A 1 254 ? 18.781 45.816 6.135 1.00 17.87 253 TYR A O 1
ATOM 1975 N N . LEU A 1 255 ? 18.718 46.161 8.385 1.00 16.90 254 LEU A N 1
ATOM 1976 C CA . LEU A 1 255 ? 19.231 44.831 8.718 1.00 16.40 254 LEU A CA 1
ATOM 1977 C C . LEU A 1 255 ? 18.192 43.723 8.508 1.00 16.74 254 LEU A C 1
ATOM 1978 O O . LEU A 1 255 ? 18.564 42.609 8.171 1.00 17.04 254 LEU A O 1
ATOM 1983 N N . ASN A 1 256 ? 16.911 44.019 8.711 1.00 17.03 255 ASN A N 1
ATOM 1984 C CA . ASN A 1 256 ? 15.827 43.084 8.369 1.00 18.56 255 ASN A CA 1
ATOM 1985 C C . ASN A 1 256 ? 15.797 42.806 6.871 1.00 19.84 255 ASN A C 1
ATOM 1986 O O . ASN A 1 256 ? 15.607 41.672 6.421 1.00 20.26 255 ASN A O 1
ATOM 1991 N N . GLU A 1 257 ? 15.987 43.881 6.123 1.00 21.75 256 GLU A N 1
ATOM 1992 C CA . GLU A 1 257 ? 15.881 43.918 4.673 1.00 23.47 256 GLU A CA 1
ATOM 1993 C C . GLU A 1 257 ? 17.104 43.244 4.055 1.00 22.98 256 GLU A C 1
ATOM 1994 O O . GLU A 1 257 ? 16.980 42.482 3.099 1.00 23.28 256 GLU A O 1
ATOM 2000 N N . VAL A 1 258 ? 18.274 43.479 4.645 1.00 22.89 257 VAL A N 1
ATOM 2001 C CA . VAL A 1 258 ? 19.502 42.779 4.240 1.00 22.01 257 VAL A CA 1
ATOM 2002 C C . VAL A 1 258 ? 19.457 41.308 4.581 1.00 21.63 257 VAL A C 1
ATOM 2003 O O . VAL A 1 258 ? 19.694 40.468 3.724 1.00 22.14 257 VAL A O 1
ATOM 2007 N N . ALA A 1 259 ? 19.146 40.981 5.827 1.00 21.31 258 ALA A N 1
ATOM 2008 C CA . ALA A 1 259 ? 19.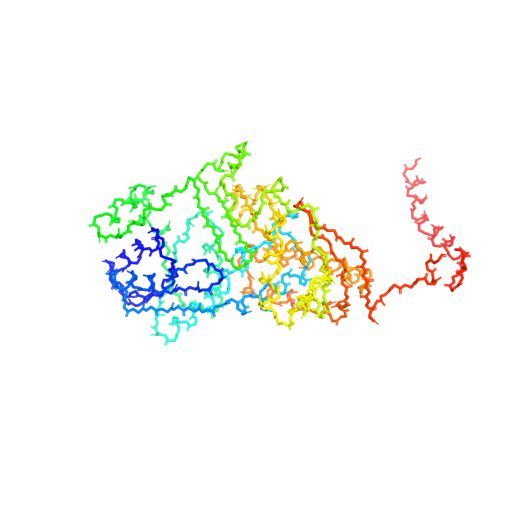069 39.564 6.235 1.00 20.71 258 ALA A CA 1
ATOM 2009 C C . ALA A 1 259 ? 17.948 38.788 5.545 1.00 19.86 258 ALA A C 1
ATOM 2010 O O . ALA A 1 259 ? 18.111 37.617 5.233 1.00 20.82 258 ALA A O 1
ATOM 2012 N N . GLY A 1 260 ? 16.808 39.424 5.320 1.00 19.38 259 GLY A N 1
ATOM 2013 C CA . GLY A 1 260 ? 15.684 38.756 4.646 1.00 18.78 259 GLY A CA 1
ATOM 2014 C C . GLY A 1 260 ? 15.986 38.432 3.197 1.00 18.07 259 GLY A C 1
ATOM 2015 O O . GLY A 1 260 ? 15.551 37.431 2.685 1.00 18.02 259 GLY A O 1
ATOM 2016 N N . LYS A 1 261 ? 16.735 39.322 2.557 1.00 18.25 260 LYS A N 1
ATOM 2017 C CA . LYS A 1 261 ? 17.215 39.202 1.191 1.00 17.88 260 LYS A CA 1
ATOM 2018 C C . LYS A 1 261 ? 18.146 37.977 0.998 1.00 16.88 260 LYS A C 1
ATOM 2019 O O . LYS A 1 261 ? 18.137 37.342 -0.055 1.00 16.31 260 LYS A O 1
ATOM 2025 N N . HIS A 1 262 ? 18.908 37.628 2.035 1.00 15.71 261 HIS A N 1
ATOM 2026 C CA . HIS A 1 262 ? 19.871 36.528 1.979 1.00 14.60 261 HIS A CA 1
ATOM 2027 C C . HIS A 1 262 ? 19.369 35.234 2.631 1.00 15.81 261 HIS A C 1
ATOM 2028 O O . HIS A 1 262 ? 20.099 34.207 2.646 1.00 15.67 261 HIS A O 1
ATOM 2035 N N . GLY A 1 263 ? 18.130 35.275 3.160 1.00 15.36 262 GLY A N 1
ATOM 2036 C CA . GLY A 1 263 ? 17.474 34.084 3.678 1.00 14.57 262 GLY A CA 1
ATOM 2037 C C . GLY A 1 263 ? 17.822 33.764 5.118 1.00 15.10 262 GLY A C 1
ATOM 2038 O O . GLY A 1 263 ? 17.598 32.639 5.573 1.00 15.00 262 GLY A O 1
ATOM 2039 N N . VAL A 1 264 ? 18.329 34.774 5.835 1.00 15.12 263 VAL A N 1
ATOM 2040 C CA . VAL A 1 264 ? 18.895 34.646 7.208 1.00 15.03 263 VAL A CA 1
ATOM 2041 C C . VAL A 1 264 ? 17.825 34.764 8.295 1.00 14.82 263 VAL A C 1
ATOM 2042 O O . VAL A 1 264 ? 16.975 35.655 8.221 1.00 14.57 263 VAL A O 1
ATOM 2046 N N . GLY A 1 265 ? 17.867 33.877 9.300 1.00 14.60 264 GLY A N 1
ATOM 2047 C CA . GLY A 1 265 ? 17.025 34.038 10.492 1.00 13.53 264 GLY A CA 1
ATOM 2048 C C . GLY A 1 265 ? 15.946 33.009 10.717 1.00 13.12 264 GLY A C 1
ATOM 2049 O O . GLY A 1 265 ? 15.007 33.249 11.494 1.00 13.58 264 GLY A O 1
ATOM 2050 N N . ARG A 1 266 ? 16.079 31.861 10.054 1.00 12.23 265 ARG A N 1
ATOM 2051 C CA . ARG A 1 266 ? 15.053 30.796 10.072 1.00 11.30 265 ARG A CA 1
ATOM 2052 C C . ARG A 1 266 ? 15.364 29.740 11.114 1.00 10.54 265 ARG A C 1
ATOM 2053 O O . ARG A 1 266 ? 16.453 29.152 11.118 1.00 10.21 265 ARG A O 1
ATOM 2061 N N . ILE A 1 267 ? 14.411 29.498 12.003 1.00 10.01 266 ILE A N 1
ATOM 2062 C CA . ILE A 1 267 ? 14.517 28.364 12.912 1.00 9.87 266 ILE A CA 1
ATOM 2063 C C . ILE A 1 267 ? 13.236 27.478 12.939 1.00 9.94 266 ILE A C 1
ATOM 2064 O O . ILE A 1 267 ? 12.149 27.911 12.540 1.00 9.78 266 ILE A O 1
ATOM 2069 N N . ASP A 1 268 ? 13.413 26.226 13.339 1.00 9.53 267 ASP A N 1
ATOM 2070 C CA . ASP A 1 268 ? 12.309 25.325 13.579 1.00 10.12 267 ASP A CA 1
ATOM 2071 C C . ASP A 1 268 ? 12.571 24.620 14.905 1.00 10.45 267 ASP A C 1
ATOM 2072 O O . ASP A 1 268 ? 13.547 23.843 15.046 1.00 10.70 267 ASP A O 1
ATOM 2077 N N . ILE A 1 269 ? 11.705 24.899 15.874 1.00 10.39 268 ILE A N 1
ATOM 2078 C CA . ILE A 1 269 ? 11.942 24.477 17.260 1.00 10.38 268 ILE A CA 1
ATOM 2079 C C . ILE A 1 269 ? 10.695 23.972 17.967 1.00 10.58 268 ILE A C 1
ATOM 2080 O O . ILE A 1 269 ? 9.562 24.276 17.560 1.00 10.77 268 ILE A O 1
ATOM 2085 N N . VAL A 1 270 ? 10.935 23.138 18.976 1.00 10.26 269 VAL A N 1
ATOM 2086 C CA . VAL A 1 270 ? 9.950 22.825 19.983 1.00 10.79 269 VAL A CA 1
ATOM 2087 C C . VAL A 1 270 ? 10.403 23.497 21.275 1.00 11.11 269 VAL A C 1
ATOM 2088 O O . VAL A 1 270 ? 11.553 23.284 21.730 1.00 11.29 269 VAL A O 1
ATOM 2092 N N . GLU A 1 271 ? 9.483 24.278 21.853 1.00 10.63 270 GLU A N 1
ATOM 2093 C CA . GLU A 1 271 ? 9.706 25.096 23.040 1.00 10.60 270 GLU A CA 1
ATOM 2094 C C . GLU A 1 271 ? 8.729 24.765 24.182 1.00 10.99 270 GLU A C 1
ATOM 2095 O O . GLU A 1 271 ? 7.635 24.212 23.967 1.00 10.53 270 GLU A O 1
ATOM 2101 N N . ASN A 1 272 ? 9.110 25.132 25.396 1.00 10.57 271 ASN A N 1
ATOM 2102 C CA . ASN A 1 272 ? 8.245 24.859 26.540 1.00 11.16 271 ASN A CA 1
ATOM 2103 C C . ASN A 1 272 ? 7.631 26.058 27.245 1.00 10.76 271 ASN A C 1
ATOM 2104 O O . ASN A 1 272 ? 8.351 27.026 27.497 1.00 11.07 271 ASN A O 1
ATOM 2109 N N . ARG A 1 273 ? 6.332 26.077 27.519 1.00 10.36 272 ARG A N 1
ATOM 2110 C CA . ARG A 1 273 ? 5.442 27.176 27.223 1.00 10.46 272 ARG A CA 1
ATOM 2111 C C . ARG A 1 273 ? 5.417 27.429 28.754 1.00 10.60 272 ARG A C 1
ATOM 2112 O O . ARG A 1 273 ? 5.779 26.521 29.528 1.00 9.43 272 ARG A O 1
ATOM 2120 N N . PHE A 1 274 ? 5.075 28.623 29.220 1.00 11.61 273 PHE A N 1
ATOM 2121 C CA . PHE A 1 274 ? 5.084 28.885 30.693 1.00 12.12 273 PHE A CA 1
ATOM 2122 C C . PHE A 1 274 ? 4.084 28.015 31.469 1.00 12.67 273 PHE A C 1
ATOM 2123 O O . PHE A 1 274 ? 4.392 27.525 32.556 1.00 13.10 273 PHE A O 1
ATOM 2131 N N . ILE A 1 275 ? 2.911 27.775 30.895 1.00 14.18 274 ILE A N 1
ATOM 2132 C CA . ILE A 1 275 ? 1.944 26.834 31.501 1.00 15.12 274 ILE A CA 1
ATOM 2133 C C . ILE A 1 275 ? 2.369 25.354 31.453 1.00 15.38 274 ILE A C 1
ATOM 2134 O O . ILE A 1 275 ? 1.723 24.497 32.072 1.00 16.88 274 ILE A O 1
ATOM 2139 N N . GLY A 1 276 ? 3.441 25.034 30.727 1.00 15.49 275 GLY A N 1
ATOM 2140 C CA . GLY A 1 276 ? 4.021 23.670 30.781 1.00 14.56 275 GLY A CA 1
ATOM 2141 C C . GLY A 1 276 ? 3.737 22.731 29.614 1.00 14.31 275 GLY A C 1
ATOM 2142 O O . GLY A 1 276 ? 4.140 21.568 29.642 1.00 14.01 275 GLY A O 1
ATOM 2143 N N . MET A 1 277 ? 3.047 23.229 28.593 1.00 13.53 276 MET A N 1
ATOM 2144 C CA . MET A 1 277 ? 2.867 22.502 27.349 1.00 13.79 276 MET A CA 1
ATOM 2145 C C . MET A 1 277 ? 4.056 22.789 26.426 1.00 13.84 276 MET A C 1
ATOM 2146 O O . MET A 1 277 ? 4.509 23.925 26.302 1.00 13.86 276 MET A O 1
ATOM 2151 N N . LYS A 1 278 ? 4.564 21.739 25.795 1.00 13.62 277 LYS A N 1
ATOM 2152 C CA . LYS A 1 278 ? 5.542 21.877 24.742 1.00 12.93 277 LYS A CA 1
ATOM 2153 C C . LYS A 1 278 ? 4.794 22.345 23.500 1.00 13.03 277 LYS A C 1
ATOM 2154 O O . LYS A 1 278 ? 3.673 21.905 23.238 1.00 13.06 277 LYS A O 1
ATOM 2160 N N . SER A 1 279 ? 5.416 23.243 22.742 1.00 12.80 278 SER A N 1
ATOM 2161 C CA . SER A 1 279 ? 4.806 23.753 21.525 1.00 12.35 278 SER A CA 1
ATOM 2162 C C . SER A 1 279 ? 5.810 23.805 20.375 1.00 12.13 278 SER A C 1
ATOM 2163 O O . SER A 1 279 ? 6.987 24.056 20.599 1.00 12.54 278 SER A O 1
ATOM 2166 N N . ARG A 1 280 ? 5.330 23.596 19.152 1.00 12.18 279 ARG A N 1
ATOM 2167 C CA . ARG A 1 280 ? 6.177 23.616 17.954 1.00 12.88 279 ARG A CA 1
ATOM 2168 C C . ARG A 1 280 ? 6.005 24.893 17.130 1.00 13.77 279 ARG A C 1
ATOM 2169 O O . ARG A 1 280 ? 4.890 25.249 16.705 1.00 14.48 279 ARG A O 1
ATOM 2177 N N . GLY A 1 281 ? 7.123 25.579 16.907 1.00 14.47 280 GLY A N 1
ATOM 2178 C CA . GLY A 1 281 ? 7.111 26.890 16.296 1.00 14.68 280 GLY A CA 1
ATOM 2179 C C . GLY A 1 281 ? 8.269 27.045 15.340 1.00 15.77 280 GLY A C 1
ATOM 2180 O O . GLY A 1 281 ? 9.387 26.536 15.579 1.00 16.15 280 GLY A O 1
ATOM 2181 N N . ILE A 1 282 ? 7.998 27.729 14.236 1.00 15.35 281 ILE A N 1
ATOM 2182 C CA . ILE A 1 282 ? 9.065 28.160 13.392 1.00 15.25 281 ILE A CA 1
ATOM 2183 C C . ILE A 1 282 ? 9.082 29.700 13.354 1.00 14.13 281 ILE A C 1
ATOM 2184 O O . ILE A 1 282 ? 8.030 30.357 13.431 1.00 13.28 281 ILE A O 1
ATOM 2189 N N . TYR A 1 283 ? 10.291 30.252 13.256 1.00 12.81 282 TYR A N 1
ATOM 2190 C CA . TYR A 1 283 ? 10.500 31.661 13.416 1.00 12.53 282 TYR A CA 1
ATOM 2191 C C . TYR A 1 283 ? 11.373 32.223 12.316 1.00 12.84 282 TYR A C 1
ATOM 2192 O O . TYR A 1 283 ? 12.217 31.528 11.763 1.00 11.88 282 TYR A O 1
ATOM 2201 N N . GLU A 1 284 ? 11.133 33.494 11.993 1.00 13.77 283 GLU A N 1
ATOM 2202 C CA . GLU A 1 284 ? 11.974 34.257 11.069 1.00 14.08 283 GLU A CA 1
ATOM 2203 C C . GLU A 1 284 ? 12.355 35.556 11.746 1.00 13.53 283 GLU A C 1
ATOM 2204 O O . GLU A 1 284 ? 11.527 36.443 11.865 1.00 12.83 283 GLU A O 1
ATOM 2210 N N . THR A 1 285 ? 13.628 35.648 12.152 1.00 13.40 284 THR A N 1
ATOM 2211 C CA . THR A 1 285 ? 14.197 36.768 12.900 1.00 12.42 284 THR A CA 1
ATOM 2212 C C . THR A 1 285 ? 15.450 37.255 12.187 1.00 12.79 284 THR A C 1
ATOM 2213 O O . THR A 1 285 ? 16.560 36.945 12.594 1.00 12.92 284 THR A O 1
ATOM 2217 N N . PRO A 1 286 ? 15.277 38.002 11.093 1.00 12.99 285 PRO A N 1
ATOM 2218 C CA . PRO A 1 286 ? 16.407 38.290 10.249 1.00 12.74 285 PRO A CA 1
ATOM 2219 C C . PRO A 1 286 ? 17.452 39.211 10.877 1.00 12.41 285 PRO A C 1
ATOM 2220 O O . PRO A 1 286 ? 18.579 38.752 11.091 1.00 12.74 285 PRO A O 1
ATOM 2224 N N . ALA A 1 287 ? 17.099 40.477 11.144 1.00 11.44 286 ALA A N 1
ATOM 2225 C CA . ALA A 1 287 ? 17.994 41.436 11.793 1.00 11.39 286 ALA A CA 1
ATOM 2226 C C . ALA A 1 287 ? 18.490 40.947 13.162 1.00 11.52 286 ALA A C 1
ATOM 2227 O O . ALA A 1 287 ? 19.682 41.069 13.484 1.00 11.17 286 ALA A O 1
ATOM 2229 N N . GLY A 1 288 ? 17.550 40.424 13.959 1.00 11.14 287 GLY A N 1
ATOM 2230 C CA . GLY A 1 288 ? 17.844 39.835 15.243 1.00 10.26 287 GLY A CA 1
ATOM 2231 C C . GLY A 1 288 ? 18.943 38.799 15.155 1.00 10.18 287 GLY A C 1
ATOM 2232 O O . GLY A 1 288 ? 19.792 38.724 16.056 1.00 9.86 287 GLY A O 1
ATOM 2233 N N . THR A 1 289 ? 18.936 37.995 14.084 1.00 9.49 288 THR A N 1
ATOM 2234 C CA . THR A 1 289 ? 19.953 36.956 13.938 1.00 9.35 288 THR A CA 1
ATOM 2235 C C . THR A 1 289 ? 21.353 37.555 13.655 1.00 9.70 288 THR A C 1
ATOM 2236 O O . THR A 1 289 ? 22.357 37.033 14.154 1.00 10.17 288 THR A O 1
ATOM 2240 N N . ILE A 1 290 ? 21.409 38.673 12.925 1.00 9.19 289 ILE A N 1
ATOM 2241 C CA . ILE A 1 290 ? 22.670 39.316 12.567 1.00 8.48 289 ILE A CA 1
ATOM 2242 C C . ILE A 1 290 ? 23.279 39.946 13.808 1.00 9.82 289 ILE A C 1
ATOM 2243 O O . ILE A 1 290 ? 24.481 39.852 14.091 1.00 10.75 289 ILE A O 1
ATOM 2248 N N . LEU A 1 291 ? 22.413 40.603 14.549 1.00 10.38 290 LEU A N 1
ATOM 2249 C CA . LEU A 1 291 ? 22.785 41.363 15.729 1.00 9.69 290 LEU A CA 1
ATOM 2250 C C . LEU A 1 291 ? 23.164 40.468 16.896 1.00 9.20 290 LEU A C 1
ATOM 2251 O O . LEU A 1 291 ? 24.005 40.857 17.712 1.00 9.89 290 LEU A O 1
ATOM 2256 N N . TYR A 1 292 ? 22.519 39.300 16.987 1.00 8.12 291 TYR A N 1
ATOM 2257 C CA . TYR A 1 292 ? 22.820 38.322 18.005 1.00 8.15 291 TYR A CA 1
ATOM 2258 C C . TYR A 1 292 ? 24.298 37.921 17.922 1.00 8.10 291 TYR A C 1
ATOM 2259 O O . TYR A 1 292 ? 25.016 37.898 18.918 1.00 7.48 291 TYR A O 1
ATOM 2268 N N . HIS A 1 293 ? 24.711 37.593 16.699 1.00 8.27 292 HIS A N 1
ATOM 2269 C CA . HIS A 1 293 ? 26.063 37.185 16.378 1.00 8.33 292 HIS A CA 1
ATOM 2270 C C . HIS A 1 293 ? 27.089 38.322 16.412 1.00 7.72 292 HIS A C 1
ATOM 2271 O O . HIS A 1 293 ? 28.166 38.144 16.976 1.00 7.54 292 HIS A O 1
ATOM 2278 N N . ALA A 1 294 ? 26.753 39.470 15.825 1.00 7.25 293 ALA A N 1
ATOM 2279 C CA . ALA A 1 294 ? 27.629 40.657 15.872 1.00 7.97 293 ALA A CA 1
ATOM 2280 C C . ALA A 1 294 ? 27.949 41.116 17.310 1.00 7.98 293 ALA A C 1
ATOM 2281 O O . ALA A 1 294 ? 29.108 41.389 17.644 1.00 7.69 293 ALA A O 1
ATOM 2283 N N . HIS A 1 295 ? 26.901 41.212 18.131 1.00 8.38 294 HIS A N 1
ATOM 2284 C CA . HIS A 1 295 ? 27.013 41.659 19.497 1.00 8.88 294 HIS A CA 1
ATOM 2285 C C . HIS A 1 295 ? 27.830 40.722 20.384 1.00 8.78 294 HIS A C 1
ATOM 2286 O O . HIS A 1 295 ? 28.612 41.175 21.225 1.00 9.70 294 HIS A O 1
ATOM 2293 N N . LEU A 1 296 ? 27.646 39.427 20.190 1.00 8.63 295 LEU A N 1
ATOM 2294 C CA . LEU A 1 296 ? 28.421 38.390 20.886 1.00 8.60 295 LEU A CA 1
ATOM 2295 C C . LEU A 1 296 ? 29.877 38.609 20.615 1.00 8.27 295 LEU A C 1
ATOM 2296 O O . LEU A 1 296 ? 30.712 38.550 21.531 1.00 8.00 295 LEU A O 1
ATOM 2301 N N . ASP A 1 297 ? 30.188 38.870 19.348 1.00 8.09 296 ASP A N 1
ATOM 2302 C CA . ASP A 1 297 ? 31.572 39.081 18.944 1.00 8.71 296 ASP A CA 1
ATOM 2303 C C . ASP A 1 297 ? 32.193 40.334 19.570 1.00 8.77 296 ASP A C 1
ATOM 2304 O O . ASP A 1 297 ? 33.352 40.303 19.960 1.00 8.37 296 ASP A O 1
ATOM 2309 N N . ILE A 1 298 ? 31.414 41.419 19.648 1.00 9.32 297 ILE A N 1
ATOM 2310 C CA . ILE A 1 298 ? 31.893 42.683 20.192 1.00 9.90 297 ILE A CA 1
ATOM 2311 C C . ILE A 1 298 ? 31.960 42.727 21.727 1.00 10.65 297 ILE A C 1
ATOM 2312 O O . ILE A 1 298 ? 32.882 43.375 22.275 1.00 9.89 297 ILE A O 1
ATOM 2317 N N . GLU A 1 299 ? 30.999 42.072 22.415 1.00 11.04 298 GLU A N 1
ATOM 2318 C CA . GLU A 1 299 ? 31.136 41.960 23.880 1.00 11.63 298 GLU A CA 1
ATOM 2319 C C . GLU A 1 299 ? 32.294 41.060 24.287 1.00 11.07 298 GLU A C 1
ATOM 2320 O O . GLU A 1 299 ? 33.035 41.385 25.212 1.00 11.81 298 GLU A O 1
ATOM 2326 N N . ALA A 1 300 ? 32.481 39.969 23.562 1.00 10.88 299 ALA A N 1
ATOM 2327 C CA . ALA A 1 300 ? 33.611 39.056 23.810 1.00 10.59 299 ALA A CA 1
ATOM 2328 C C . ALA A 1 300 ? 34.973 39.714 23.635 1.00 10.59 299 ALA A C 1
ATOM 2329 O O . ALA A 1 300 ? 35.904 39.340 24.317 1.00 10.58 299 ALA A O 1
ATOM 2331 N N . PHE A 1 301 ? 35.063 40.704 22.741 1.00 11.22 300 PHE A N 1
ATOM 2332 C CA . PHE A 1 301 ? 36.303 41.461 22.442 1.00 11.14 300 PHE A CA 1
ATOM 2333 C C . PHE A 1 301 ? 36.616 42.571 23.476 1.00 10.95 300 PHE A C 1
ATOM 2334 O O . PHE A 1 301 ? 37.759 43.029 23.616 1.00 10.87 300 PHE A O 1
ATOM 2342 N N . THR A 1 302 ? 35.586 42.996 24.190 1.00 10.53 301 THR A N 1
ATOM 2343 C CA . THR A 1 302 ? 35.653 44.191 25.014 1.00 10.66 301 THR A CA 1
ATOM 2344 C C . THR A 1 302 ? 35.296 43.926 26.454 1.00 10.64 301 THR A C 1
ATOM 2345 O O . THR A 1 302 ? 35.263 44.861 27.249 1.00 10.82 301 THR A O 1
ATOM 2349 N N . MET A 1 303 ? 34.995 42.672 26.781 1.00 10.33 302 MET A N 1
ATOM 2350 C CA . MET A 1 303 ? 34.581 42.337 28.123 1.00 10.89 302 MET A CA 1
ATOM 2351 C C . MET A 1 303 ? 35.606 41.452 28.848 1.00 10.20 302 MET A C 1
ATOM 2352 O O . MET A 1 303 ? 36.299 40.628 28.232 1.00 9.55 302 MET A O 1
ATOM 2357 N N . ASP A 1 304 ? 35.703 41.659 30.157 1.00 9.71 303 ASP A N 1
ATOM 2358 C CA . ASP A 1 304 ? 36.552 40.854 30.991 1.00 9.51 303 ASP A CA 1
ATOM 2359 C C . ASP A 1 304 ? 35.970 39.467 31.023 1.00 9.63 303 ASP A C 1
ATOM 2360 O O . ASP A 1 304 ? 34.749 39.287 30.988 1.00 10.56 303 ASP A O 1
ATOM 2365 N N . ARG A 1 305 ? 36.849 38.481 31.080 1.00 9.96 304 ARG A N 1
ATOM 2366 C CA . ARG A 1 305 ? 36.444 37.094 30.992 1.00 9.78 304 ARG A CA 1
ATOM 2367 C C . ARG A 1 305 ? 35.463 36.720 32.097 1.00 9.79 304 ARG A C 1
ATOM 2368 O O . ARG A 1 305 ? 34.553 35.917 31.869 1.00 9.92 304 ARG A O 1
ATOM 2376 N N . GLU A 1 306 ? 35.697 37.263 33.289 1.00 9.48 305 GLU A N 1
ATOM 2377 C CA . GLU A 1 306 ? 34.985 36.832 34.460 1.00 10.29 305 GLU A CA 1
ATOM 2378 C C . GLU A 1 306 ? 33.736 37.678 34.637 1.00 11.12 305 GLU A C 1
ATOM 2379 O O . GLU A 1 306 ? 32.704 37.179 35.085 1.00 11.72 305 GLU A O 1
ATOM 2385 N N . VAL A 1 307 ? 33.788 38.938 34.224 1.00 11.65 306 VAL A N 1
ATOM 2386 C CA . VAL A 1 307 ? 32.541 39.698 34.155 1.00 12.41 306 VAL A CA 1
ATOM 2387 C C . VAL A 1 307 ? 31.563 38.922 33.253 1.00 12.93 306 VAL A C 1
ATOM 2388 O O . VAL A 1 307 ? 30.395 38.741 33.607 1.00 13.19 306 VAL A O 1
ATOM 2392 N N . ARG A 1 308 ? 32.079 38.381 32.148 1.00 12.96 307 ARG A N 1
ATOM 2393 C CA . ARG A 1 308 ? 31.251 37.752 31.121 1.00 12.85 307 ARG A CA 1
ATOM 2394 C C . ARG A 1 308 ? 30.378 36.577 31.576 1.00 13.07 307 ARG A C 1
ATOM 2395 O O . ARG A 1 308 ? 29.227 36.482 31.172 1.00 12.70 307 ARG A O 1
ATOM 2403 N N . LYS A 1 309 ? 30.927 35.688 32.405 1.00 13.38 308 LYS A N 1
ATOM 2404 C CA . LYS A 1 309 ? 30.198 34.504 32.872 1.00 14.05 308 LYS A CA 1
ATOM 2405 C C . LYS A 1 309 ? 29.128 34.826 33.894 1.00 13.46 308 LYS A C 1
ATOM 2406 O O . LYS A 1 309 ? 28.114 34.138 33.974 1.00 14.81 308 LYS A O 1
ATOM 2412 N N . ILE A 1 310 ? 29.388 35.834 34.708 1.00 13.17 309 ILE A N 1
ATOM 2413 C CA . ILE A 1 310 ? 28.415 36.363 35.652 1.00 12.62 309 ILE A CA 1
ATOM 2414 C C . ILE A 1 310 ? 27.312 37.058 34.871 1.00 12.59 309 ILE A C 1
ATOM 2415 O O . ILE A 1 310 ? 26.129 36.870 35.152 1.00 13.09 309 ILE A O 1
ATOM 2420 N N . LYS A 1 311 ? 27.716 37.848 33.883 1.00 12.41 310 LYS A N 1
ATOM 2421 C CA . LYS A 1 311 ? 26.791 38.594 33.042 1.00 12.56 310 LYS A CA 1
ATOM 2422 C C . LYS A 1 311 ? 25.900 37.647 32.236 1.00 11.85 310 LYS A C 1
ATOM 2423 O O . LYS A 1 311 ? 24.699 37.877 32.090 1.00 11.87 310 LYS A O 1
ATOM 2429 N N . GLN A 1 312 ? 26.479 36.563 31.748 1.00 11.68 311 GLN A N 1
ATOM 2430 C CA . GLN A 1 312 ? 25.734 35.617 30.926 1.00 11.50 311 GLN A CA 1
ATOM 2431 C C . GLN A 1 312 ? 24.703 34.812 31.712 1.00 11.14 311 GLN A C 1
ATOM 2432 O O . GLN A 1 312 ? 23.732 34.308 31.137 1.00 11.65 311 GLN A O 1
ATOM 2438 N N . GLY A 1 313 ? 24.937 34.660 33.014 1.00 10.31 312 GLY A N 1
ATOM 2439 C CA . GLY A 1 313 ? 23.974 34.034 33.901 1.00 8.74 312 GLY A CA 1
ATOM 2440 C C . GLY A 1 313 ? 22.788 34.967 34.027 1.00 8.19 312 GLY A C 1
ATOM 2441 O O . GLY A 1 313 ? 21.651 34.516 34.060 1.00 8.33 312 GLY A O 1
ATOM 2442 N N . LEU A 1 314 ? 23.058 36.268 34.110 1.00 7.65 313 LEU A N 1
ATOM 2443 C CA . LEU A 1 314 ? 21.996 37.272 34.267 1.00 7.99 313 LEU A CA 1
ATOM 2444 C C . LEU A 1 314 ? 21.139 37.323 33.011 1.00 7.89 313 LEU A C 1
ATOM 2445 O O . LEU A 1 314 ? 19.918 37.353 33.116 1.00 7.69 313 LEU A O 1
ATOM 2450 N N . GLY A 1 315 ? 21.792 37.325 31.837 1.00 7.74 314 GLY A N 1
ATOM 2451 C CA . GLY A 1 315 ? 21.120 37.238 30.546 1.00 7.89 314 GLY A CA 1
ATOM 2452 C C . GLY A 1 315 ? 20.202 36.031 30.430 1.00 8.90 314 GLY A C 1
ATOM 2453 O O . GLY A 1 315 ? 19.038 36.152 30.011 1.00 8.13 314 GLY A O 1
ATOM 2454 N N . LEU A 1 316 ? 20.719 34.865 30.819 1.00 9.50 315 LEU A N 1
ATOM 2455 C CA . LEU A 1 316 ? 19.931 33.647 30.837 1.00 10.88 315 LEU A CA 1
ATOM 2456 C C . LEU A 1 316 ? 18.685 33.877 31.662 1.00 11.28 315 LEU A C 1
ATOM 2457 O O . LEU A 1 316 ? 17.602 33.442 31.284 1.00 11.74 315 LEU A O 1
ATOM 2462 N N . LYS A 1 317 ? 18.851 34.571 32.785 1.00 11.47 316 LYS A N 1
ATOM 2463 C CA . LYS A 1 317 ? 17.736 34.878 33.671 1.00 11.86 316 LYS A CA 1
ATOM 2464 C C . LYS A 1 317 ? 16.781 35.828 32.966 1.00 11.68 316 LYS A C 1
ATOM 2465 O O . LYS A 1 317 ? 15.581 35.575 32.927 1.00 11.69 316 LYS A O 1
ATOM 2471 N N . PHE A 1 318 ? 17.329 36.891 32.374 1.00 12.10 317 PHE A N 1
ATOM 2472 C CA . PHE A 1 318 ? 16.567 37.810 31.488 1.00 11.90 317 PHE A CA 1
ATOM 2473 C C . PHE A 1 318 ? 15.721 37.103 30.429 1.00 11.48 317 PHE A C 1
ATOM 2474 O O . PHE A 1 318 ? 14.567 37.453 30.237 1.00 11.61 317 PHE A O 1
ATOM 2482 N N . ALA A 1 319 ? 16.294 36.119 29.744 1.00 11.35 318 ALA A N 1
ATOM 2483 C CA . ALA A 1 319 ? 15.581 35.430 28.663 1.00 11.57 318 ALA A CA 1
ATOM 2484 C C . ALA A 1 319 ? 14.320 34.687 29.164 1.00 11.63 318 ALA A C 1
ATOM 2485 O O . ALA A 1 319 ? 13.256 34.734 28.522 1.00 11.67 318 ALA A O 1
ATOM 2487 N N . GLU A 1 320 ? 14.459 34.032 30.317 1.00 11.43 319 GLU A N 1
ATOM 2488 C CA . GLU A 1 320 ? 13.389 33.298 30.941 1.00 12.01 319 GLU A CA 1
ATOM 2489 C C . GLU A 1 320 ? 12.310 34.240 31.517 1.00 11.30 319 GLU A C 1
ATOM 2490 O O . GLU A 1 320 ? 11.117 33.905 31.517 1.00 11.80 319 GLU A O 1
ATOM 2496 N N . LEU A 1 321 ? 12.728 35.408 32.001 1.00 10.16 320 LEU A N 1
ATOM 2497 C CA . LEU A 1 321 ? 11.797 36.357 32.609 1.00 9.31 320 LEU A CA 1
ATOM 2498 C C . LEU A 1 321 ? 10.926 37.032 31.553 1.00 9.03 320 LEU A C 1
ATOM 2499 O O . LEU A 1 321 ? 9.732 37.198 31.724 1.00 8.97 320 LEU A O 1
ATOM 2504 N N . VAL A 1 322 ? 11.549 37.406 30.453 1.00 8.94 321 VAL A N 1
ATOM 2505 C CA . VAL A 1 322 ? 10.846 37.895 29.276 1.00 8.62 321 VAL A CA 1
ATOM 2506 C C . VAL A 1 322 ? 9.892 36.829 28.628 1.00 9.12 321 VAL A C 1
ATOM 2507 O O . VAL A 1 322 ? 8.716 37.114 28.352 1.00 8.38 321 VAL A O 1
ATOM 2511 N N . TYR A 1 323 ? 10.396 35.612 28.402 1.00 8.81 322 TYR A N 1
ATOM 2512 C CA . TYR A 1 323 ? 9.557 34.558 27.815 1.00 9.08 322 TYR A CA 1
ATOM 2513 C C . TYR A 1 323 ? 8.289 34.275 28.617 1.00 9.47 322 TYR A C 1
ATOM 2514 O O . TYR A 1 323 ? 7.193 34.111 28.027 1.00 10.12 322 TYR A O 1
ATOM 2523 N N . THR A 1 324 ? 8.436 34.208 29.943 1.00 9.24 323 THR A N 1
ATOM 2524 C CA . THR A 1 324 ? 7.324 33.876 30.828 1.00 9.73 323 THR A CA 1
ATOM 2525 C C . THR A 1 324 ? 6.407 35.072 31.145 1.00 10.73 323 THR A C 1
ATOM 2526 O O . THR A 1 324 ? 5.325 34.888 31.684 1.00 11.82 323 THR A O 1
ATOM 2530 N N . GLY A 1 325 ? 6.822 36.302 30.817 1.00 10.39 324 GLY A N 1
ATOM 2531 C CA . GLY A 1 325 ? 5.935 37.435 30.959 1.00 9.55 324 GLY A CA 1
ATOM 2532 C C . GLY A 1 325 ? 6.226 38.371 32.097 1.00 10.00 324 GLY A C 1
ATOM 2533 O O . GLY A 1 325 ? 5.364 39.193 32.444 1.00 9.77 324 GLY A O 1
ATOM 2534 N N . PHE A 1 326 ? 7.438 38.277 32.651 1.00 9.56 325 PHE A N 1
ATOM 2535 C CA . PHE A 1 326 ? 7.838 39.057 33.823 1.00 9.30 325 PHE A CA 1
ATOM 2536 C C . PHE A 1 326 ? 8.739 40.257 33.533 1.00 10.20 325 PHE A C 1
ATOM 2537 O O . PHE A 1 326 ? 9.591 40.610 34.374 1.00 11.34 325 PHE A O 1
ATOM 2545 N N . TRP A 1 327 ? 8.571 40.900 32.373 1.00 9.97 326 TRP A N 1
ATOM 2546 C CA . TRP A 1 327 ? 9.340 42.095 32.060 1.00 9.49 326 TRP A CA 1
ATOM 2547 C C . TRP A 1 327 ? 9.105 43.148 33.119 1.00 10.11 326 TRP A C 1
ATOM 2548 O O . TRP A 1 327 ? 10.070 43.780 33.604 1.00 11.88 326 TRP A O 1
ATOM 2559 N N . HIS A 1 328 ? 7.835 43.390 33.440 1.00 8.93 327 HIS A N 1
ATOM 2560 C CA . HIS A 1 328 ? 7.496 44.389 34.428 1.00 8.21 327 HIS A CA 1
ATOM 2561 C C . HIS A 1 328 ? 7.486 43.732 35.790 1.00 8.38 327 HIS A C 1
ATOM 2562 O O . HIS A 1 328 ? 6.437 43.465 36.352 1.00 8.48 327 HIS A O 1
ATOM 2569 N N . SER A 1 329 ? 8.670 43.448 36.307 1.00 8.06 328 SER A N 1
ATOM 2570 C CA . SER A 1 329 ? 8.785 42.874 37.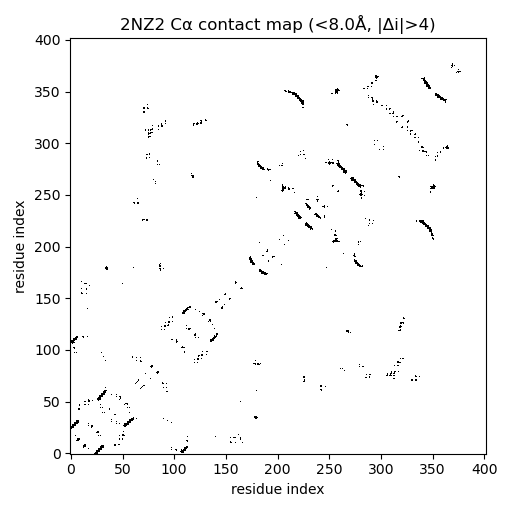647 1.00 8.46 328 SER A CA 1
ATOM 2571 C C . SER A 1 329 ? 10.048 43.417 38.324 1.00 8.25 328 SER A C 1
ATOM 2572 O O . SER A 1 329 ? 10.943 43.878 37.649 1.00 8.47 328 SER A O 1
ATOM 2575 N N . PRO A 1 330 ? 10.095 43.412 39.666 1.00 8.62 329 PRO A N 1
ATOM 2576 C CA . PRO A 1 330 ? 11.356 43.820 40.273 1.00 8.68 329 PRO A CA 1
ATOM 2577 C C . PRO A 1 330 ? 12.542 42.956 39.815 1.00 9.49 329 PRO A C 1
ATOM 2578 O O . PRO A 1 330 ? 13.627 43.498 39.613 1.00 10.22 329 PRO A O 1
ATOM 2582 N N . GLU A 1 331 ? 12.362 41.649 39.625 1.00 9.52 330 GLU A N 1
ATOM 2583 C CA . GLU A 1 331 ? 13.522 40.824 39.246 1.00 10.63 330 GLU A CA 1
ATOM 2584 C C . GLU A 1 331 ? 14.079 41.082 37.833 1.00 10.51 330 GLU A C 1
ATOM 2585 O O . GLU A 1 331 ? 15.312 41.032 37.617 1.00 10.65 330 GLU A O 1
ATOM 2591 N N . CYS A 1 332 ? 13.193 41.338 36.873 1.00 10.25 331 CYS A N 1
ATOM 2592 C CA . CYS A 1 332 ? 13.661 41.677 35.530 1.00 10.78 331 CYS A CA 1
ATOM 2593 C C . CYS A 1 332 ? 14.236 43.108 35.506 1.00 11.54 331 CYS A C 1
ATOM 2594 O O . CYS A 1 332 ? 15.166 43.414 34.759 1.00 11.51 331 CYS A O 1
ATOM 2597 N N . GLU A 1 333 ? 13.712 43.976 36.361 1.00 12.39 332 GLU A N 1
ATOM 2598 C CA . GLU A 1 333 ? 14.227 45.330 36.414 1.00 13.49 332 GLU A CA 1
ATOM 2599 C C . GLU A 1 333 ? 15.667 45.365 36.946 1.00 13.27 332 GLU A C 1
ATOM 2600 O O . GLU A 1 333 ? 16.516 46.004 36.348 1.00 14.00 332 GLU A O 1
ATOM 2606 N N . PHE A 1 334 ? 15.906 44.705 38.080 1.00 12.75 333 PHE A N 1
ATOM 2607 C CA . PHE A 1 334 ? 17.251 44.456 38.618 1.00 12.15 333 PHE A CA 1
ATOM 2608 C C . PHE A 1 334 ? 18.177 43.776 37.596 1.00 12.07 333 PHE A C 1
ATOM 2609 O O . PHE A 1 334 ? 19.325 44.163 37.458 1.00 12.69 333 PHE A O 1
ATOM 2617 N N . VAL A 1 335 ? 17.687 42.752 36.908 1.00 12.35 334 VAL A N 1
ATOM 2618 C CA . VAL A 1 335 ? 18.496 42.032 35.921 1.00 12.40 334 VAL A CA 1
ATOM 2619 C C . VAL A 1 335 ? 18.854 42.907 34.715 1.00 11.80 334 VAL A C 1
ATOM 2620 O O . VAL A 1 335 ? 20.012 42.920 34.282 1.00 11.60 334 VAL A O 1
ATOM 2624 N N . ARG A 1 336 ? 17.877 43.659 34.197 1.00 10.99 335 ARG A N 1
ATOM 2625 C CA . ARG A 1 336 ? 18.145 44.612 33.117 1.00 10.50 335 ARG A CA 1
ATOM 2626 C C . ARG A 1 336 ? 19.177 45.683 33.516 1.00 11.00 335 ARG A C 1
ATOM 2627 O O . ARG A 1 336 ? 19.995 46.132 32.678 1.00 10.28 335 ARG A O 1
ATOM 2635 N N . HIS A 1 337 ? 19.142 46.066 34.792 1.00 10.70 336 HIS A N 1
ATOM 2636 C CA . HIS A 1 337 ? 20.039 47.072 35.307 1.00 11.31 336 HIS A CA 1
ATOM 2637 C C . HIS A 1 337 ? 21.459 46.527 35.354 1.00 11.25 336 HIS A C 1
ATOM 2638 O O . HIS A 1 337 ? 22.394 47.194 34.928 1.00 12.33 336 HIS A O 1
ATOM 2645 N N . CYS A 1 338 ? 21.611 45.299 35.832 1.00 11.33 337 CYS A N 1
ATOM 2646 C CA . CYS A 1 338 ? 22.927 44.614 35.924 1.00 11.00 337 CYS A CA 1
ATOM 2647 C C . CYS A 1 338 ? 23.546 44.343 34.557 1.00 10.83 337 CYS A C 1
ATOM 2648 O O . CYS A 1 338 ? 24.728 44.583 34.346 1.00 10.88 337 CYS A O 1
ATOM 2651 N N . ILE A 1 339 ? 22.714 43.856 33.635 1.00 10.92 338 ILE A N 1
ATOM 2652 C CA . ILE A 1 339 ? 23.062 43.676 32.223 1.00 9.96 338 ILE A CA 1
ATOM 2653 C C . ILE A 1 339 ? 23.500 44.980 31.532 1.00 9.64 338 ILE A C 1
ATOM 2654 O O . ILE A 1 339 ? 24.531 44.978 30.852 1.00 9.08 338 ILE A O 1
ATOM 2659 N N . ALA A 1 340 ? 22.739 46.074 31.728 1.00 8.88 339 ALA A N 1
ATOM 2660 C CA . ALA A 1 340 ? 23.107 47.407 31.228 1.00 8.90 339 ALA A CA 1
ATOM 2661 C C . ALA A 1 340 ? 24.480 47.872 31.716 1.00 9.39 339 ALA A C 1
ATOM 2662 O O . ALA A 1 340 ? 25.227 48.513 30.981 1.00 8.99 339 ALA A O 1
ATOM 2664 N N . LYS A 1 341 ? 24.776 47.563 32.981 1.00 9.72 340 LYS A N 1
ATOM 2665 C CA . LYS A 1 341 ? 25.980 48.006 33.648 1.00 9.59 340 LYS A CA 1
ATOM 2666 C C . LYS A 1 341 ? 27.200 47.335 33.048 1.00 9.56 340 LYS A C 1
ATOM 2667 O O . LYS A 1 341 ? 28.230 47.984 32.825 1.00 9.92 340 LYS A O 1
ATOM 2673 N N . SER A 1 342 ? 27.089 46.038 32.792 1.00 9.57 341 SER A N 1
ATOM 2674 C CA . SER A 1 342 ? 28.139 45.263 32.090 1.00 9.27 341 SER A CA 1
ATOM 2675 C C . SER A 1 342 ? 28.479 45.786 30.688 1.00 10.06 341 SER A C 1
ATOM 2676 O O . SER A 1 342 ? 29.576 45.555 30.185 1.00 9.88 341 SER A O 1
ATOM 2679 N N . GLN A 1 343 ? 27.541 46.515 30.065 1.00 10.52 342 GLN A N 1
ATOM 2680 C CA . GLN A 1 343 ? 27.688 46.911 28.665 1.00 10.99 342 GLN A CA 1
ATOM 2681 C C . GLN A 1 343 ? 28.375 48.249 28.469 1.00 12.00 342 GLN A C 1
ATOM 2682 O O . GLN A 1 343 ? 28.596 48.663 27.339 1.00 11.52 342 GLN A O 1
ATOM 2688 N N . GLU A 1 344 ? 28.724 48.909 29.570 1.00 13.40 343 GLU A N 1
ATOM 2689 C CA . GLU A 1 344 ? 29.307 50.249 29.523 1.00 15.64 343 GLU A CA 1
ATOM 2690 C C . GLU A 1 344 ? 30.465 50.412 28.548 1.00 15.17 343 GLU A C 1
ATOM 2691 O O . GLU A 1 344 ? 30.590 51.469 27.935 1.00 16.08 343 GLU A O 1
ATOM 2697 N N . ARG A 1 345 ? 31.300 49.387 28.430 1.00 14.82 344 ARG A N 1
ATOM 2698 C CA . ARG A 1 345 ? 32.447 49.377 27.522 1.00 15.78 344 ARG A CA 1
ATOM 2699 C C . ARG A 1 345 ? 32.211 48.564 26.244 1.00 15.32 344 ARG A C 1
ATOM 2700 O O . ARG A 1 345 ? 33.128 48.411 25.439 1.00 15.30 344 ARG A O 1
ATOM 2708 N N . VAL A 1 346 ? 31.012 48.009 26.073 1.00 14.63 345 VAL A N 1
ATOM 2709 C CA . VAL A 1 346 ? 30.744 47.196 24.916 1.00 14.48 345 VAL A CA 1
ATOM 2710 C C . VAL A 1 346 ? 30.496 48.124 23.710 1.00 14.98 345 VAL A C 1
ATOM 2711 O O . VAL A 1 346 ? 29.413 48.695 23.531 1.00 14.93 345 VAL A O 1
ATOM 2715 N N . GLU A 1 347 ? 31.558 48.314 22.929 1.00 15.47 346 GLU A N 1
ATOM 2716 C CA . GLU A 1 347 ? 31.578 49.240 21.799 1.00 15.76 346 GLU A CA 1
ATOM 2717 C C . GLU A 1 347 ? 32.706 48.891 20.853 1.00 15.19 346 GLU A C 1
ATOM 2718 O O . GLU A 1 347 ? 33.750 48.376 21.272 1.00 15.29 346 GLU A O 1
ATOM 2724 N N . GLY A 1 348 ? 32.494 49.193 19.580 1.00 14.79 347 GLY A N 1
ATOM 2725 C CA . GLY A 1 348 ? 33.473 48.957 18.524 1.00 13.83 347 GLY A CA 1
ATOM 2726 C C . GLY A 1 348 ? 32.754 48.662 17.222 1.00 13.85 347 GLY A C 1
ATOM 2727 O O . GLY A 1 348 ? 31.597 49.039 17.048 1.00 13.60 347 GLY A O 1
ATOM 2728 N N . LYS A 1 349 ? 33.440 47.963 16.324 1.00 14.03 348 LYS A N 1
ATOM 2729 C CA . LYS A 1 349 ? 32.988 47.748 14.947 1.00 14.06 348 LYS A CA 1
ATOM 2730 C C . LYS A 1 349 ? 33.172 46.278 14.564 1.00 13.61 348 LYS A C 1
ATOM 2731 O O . LYS A 1 349 ? 34.236 45.699 14.802 1.00 13.23 348 LYS A O 1
ATOM 2737 N N . VAL A 1 350 ? 32.122 45.667 14.025 1.00 13.10 349 VAL A N 1
ATOM 2738 C CA . VAL A 1 350 ? 32.182 44.277 13.631 1.00 12.83 349 VAL A CA 1
ATOM 2739 C C . VAL A 1 350 ? 31.926 44.215 12.130 1.00 13.67 349 VAL A C 1
ATOM 2740 O O . VAL A 1 350 ? 30.957 44.792 11.600 1.00 12.88 349 VAL A O 1
ATOM 2744 N N . GLN A 1 351 ? 32.848 43.554 11.447 1.00 14.29 350 GLN A N 1
ATOM 2745 C CA . GLN A 1 351 ? 32.708 43.278 10.028 1.00 15.37 350 GLN A CA 1
ATOM 2746 C C . GLN A 1 351 ? 32.036 41.916 9.889 1.00 15.13 350 GLN A C 1
ATOM 2747 O O . GLN A 1 351 ? 32.481 40.929 10.497 1.00 14.77 350 GLN A O 1
ATOM 2753 N N . VAL A 1 352 ? 30.946 41.878 9.121 1.00 15.35 351 VAL A N 1
ATOM 2754 C CA . VAL A 1 352 ? 30.087 40.674 9.001 1.00 15.25 351 VAL A CA 1
ATOM 2755 C C . VAL A 1 352 ? 29.694 40.466 7.553 1.00 16.11 351 VAL A C 1
ATOM 2756 O O . VAL A 1 352 ? 29.641 41.423 6.784 1.00 16.39 351 VAL A O 1
ATOM 2760 N N . SER A 1 353 ? 29.400 39.218 7.196 1.00 16.43 352 SER A N 1
ATOM 2761 C CA . SER A 1 353 ? 28.982 38.866 5.858 1.00 17.05 352 SER A CA 1
ATOM 2762 C C . SER A 1 353 ? 27.677 38.099 5.944 1.00 17.81 352 SER A C 1
ATOM 2763 O O . SER A 1 353 ? 27.505 37.215 6.787 1.00 17.89 352 SER A O 1
ATOM 2766 N N . VAL A 1 354 ? 26.765 38.446 5.044 1.00 18.91 353 VAL A N 1
ATOM 2767 C CA . VAL A 1 354 ? 25.407 37.936 5.036 1.00 19.62 353 VAL A CA 1
ATOM 2768 C C . VAL A 1 354 ? 25.217 37.255 3.695 1.00 19.72 353 VAL A C 1
ATOM 2769 O O . VAL A 1 354 ? 25.184 37.912 2.661 1.00 19.90 353 VAL A O 1
ATOM 2773 N N . LEU A 1 355 ? 25.095 35.933 3.724 1.00 20.11 354 LEU A N 1
ATOM 2774 C CA . LEU A 1 355 ? 25.035 35.135 2.520 1.00 19.90 354 LEU A CA 1
ATOM 2775 C C . LEU A 1 355 ? 24.373 33.774 2.778 1.00 20.39 354 LEU A C 1
ATOM 2776 O O . LEU A 1 355 ? 24.765 33.053 3.704 1.00 20.13 354 LEU A O 1
ATOM 2781 N N . LYS A 1 356 ? 23.371 33.447 1.950 1.00 20.93 355 LYS A N 1
ATOM 2782 C CA . LYS A 1 356 ? 22.783 32.091 1.853 1.00 21.24 355 LYS A CA 1
ATOM 2783 C C . LYS A 1 356 ? 22.344 31.530 3.200 1.00 20.76 355 LYS A C 1
ATOM 2784 O O . LYS A 1 356 ? 22.739 30.412 3.596 1.00 21.38 355 LYS A O 1
ATOM 2790 N N . GLY A 1 357 ? 21.533 32.309 3.907 1.00 19.91 356 GLY A N 1
ATOM 2791 C CA . GLY A 1 357 ? 20.934 31.857 5.171 1.00 18.60 356 GLY A CA 1
ATOM 2792 C C . GLY A 1 357 ? 21.884 31.827 6.350 1.00 17.70 356 GLY A C 1
ATOM 2793 O O . GLY A 1 357 ? 21.522 31.357 7.423 1.00 17.21 356 GLY A O 1
ATOM 2794 N N . GLN A 1 358 ? 23.091 32.353 6.160 1.00 17.11 357 GLN A N 1
ATOM 2795 C CA . GLN A 1 358 ? 24.080 32.425 7.229 1.00 16.68 357 GLN A CA 1
ATOM 2796 C C . GLN A 1 358 ? 24.685 33.814 7.381 1.00 15.93 357 GLN A C 1
ATOM 2797 O O . GLN A 1 358 ? 24.859 34.536 6.406 1.00 16.01 357 GLN A O 1
ATOM 2803 N N . VAL A 1 359 ? 24.997 34.166 8.625 1.00 15.44 358 VAL A N 1
ATOM 2804 C CA . VAL A 1 359 ? 25.821 35.328 8.971 1.00 14.33 358 VAL A CA 1
ATOM 2805 C C . VAL A 1 359 ? 27.233 34.846 9.333 1.00 13.82 358 VAL A C 1
ATOM 2806 O O . VAL A 1 359 ? 27.375 33.835 10.047 1.00 13.78 358 VAL A O 1
ATOM 2810 N N . TYR A 1 360 ? 28.252 35.589 8.875 1.00 12.83 359 TYR A N 1
ATOM 2811 C CA . TYR A 1 360 ? 29.658 35.328 9.202 1.00 12.00 359 TYR A CA 1
ATOM 2812 C C . TYR A 1 360 ? 30.346 36.555 9.779 1.00 11.40 359 TYR A C 1
ATOM 2813 O O . TYR A 1 360 ? 30.252 37.626 9.202 1.00 10.38 359 TYR A O 1
ATOM 2822 N N . ILE A 1 361 ? 31.040 36.370 10.912 1.00 10.51 360 ILE A N 1
ATOM 2823 C CA . ILE A 1 361 ? 31.942 37.370 11.487 1.00 9.55 360 ILE A CA 1
ATOM 2824 C C . ILE A 1 361 ? 33.266 37.391 10.706 1.00 10.00 360 ILE A C 1
ATOM 2825 O O . ILE A 1 361 ? 33.879 36.351 10.501 1.00 10.39 360 ILE A O 1
ATOM 2830 N N . LEU A 1 362 ? 33.695 38.564 10.266 1.00 10.20 361 LEU A N 1
ATOM 2831 C CA . LEU A 1 362 ? 34.906 38.677 9.436 1.00 11.21 361 LEU A CA 1
ATOM 2832 C C . LEU A 1 362 ? 36.087 39.314 10.179 1.00 10.84 361 LEU A C 1
ATOM 2833 O O . LEU A 1 362 ? 37.245 39.002 9.897 1.00 11.47 361 LEU A O 1
ATOM 2838 N N . GLY A 1 363 ? 35.780 40.188 11.126 1.00 10.24 362 GLY A N 1
ATOM 2839 C CA . GLY A 1 363 ? 36.777 40.892 11.892 1.00 10.27 362 GLY A CA 1
ATOM 2840 C C . GLY A 1 363 ? 36.106 41.851 12.852 1.00 10.52 362 GLY A C 1
ATOM 2841 O O . GLY A 1 363 ? 34.893 41.978 12.868 1.00 11.66 362 GLY A O 1
ATOM 2842 N N . ARG A 1 364 ? 36.899 42.507 13.678 1.00 10.25 363 ARG A N 1
ATOM 2843 C CA . ARG A 1 364 ? 36.379 43.425 14.665 1.00 10.20 363 ARG A CA 1
ATOM 2844 C C . ARG A 1 364 ? 37.542 44.287 15.214 1.00 11.18 363 ARG A C 1
ATOM 2845 O O . ARG A 1 364 ? 38.732 43.949 15.072 1.00 11.49 363 ARG A O 1
ATOM 2853 N N . GLU A 1 365 ? 37.167 45.399 15.807 1.00 11.38 364 GLU A N 1
ATOM 2854 C CA . GLU A 1 365 ? 38.068 46.388 16.326 1.00 13.97 364 GLU A CA 1
ATOM 2855 C C . GLU A 1 365 ? 37.274 47.255 17.303 1.00 13.35 364 GLU A C 1
ATOM 2856 O O . GLU A 1 365 ? 36.039 47.318 17.242 1.00 12.57 364 GLU A O 1
ATOM 2862 N N . SER A 1 366 ? 38.003 47.928 18.185 1.00 14.33 365 SER A N 1
ATOM 2863 C CA . SER A 1 366 ? 37.404 48.687 19.275 1.00 15.03 365 SER A CA 1
ATOM 2864 C C . SER A 1 366 ? 38.499 49.427 20.005 1.00 15.53 365 SER A C 1
ATOM 2865 O O . SER A 1 366 ? 39.535 48.826 20.309 1.00 15.58 365 SER A O 1
ATOM 2868 N N . PRO A 1 367 ? 38.278 50.728 20.292 1.00 15.86 366 PRO A N 1
ATOM 2869 C CA . PRO A 1 367 ? 39.180 51.522 21.130 1.00 15.92 366 PRO A CA 1
ATOM 2870 C C . PRO A 1 367 ? 39.147 51.108 22.611 1.00 15.89 366 PRO A C 1
ATOM 2871 O O . PRO A 1 367 ? 40.050 51.502 23.364 1.00 14.89 366 PRO A O 1
ATOM 2875 N N . LEU A 1 368 ? 38.126 50.317 22.991 1.00 15.82 367 LEU A N 1
ATOM 2876 C CA . LEU A 1 368 ? 37.978 49.736 24.340 1.00 16.59 367 LEU A CA 1
ATOM 2877 C C . LEU A 1 368 ? 38.264 48.211 24.410 1.00 17.22 367 LEU A C 1
ATOM 2878 O O . LEU A 1 368 ? 37.966 47.532 25.420 1.00 17.84 367 LEU A O 1
ATOM 2883 N N . SER A 1 369 ? 38.840 47.700 23.324 1.00 16.72 368 SER A N 1
ATOM 2884 C CA . SER A 1 369 ? 39.390 46.368 23.230 1.00 15.82 368 SER A CA 1
ATOM 2885 C C . SER A 1 369 ? 40.188 45.945 24.464 1.00 15.82 368 SER A C 1
ATOM 2886 O O . SER A 1 369 ? 41.000 46.724 24.986 1.00 16.38 368 SER A O 1
ATOM 2889 N N . LEU A 1 370 ? 39.955 44.710 24.919 1.00 15.25 369 LEU A N 1
ATOM 2890 C CA . LEU A 1 370 ? 40.775 44.081 25.949 1.00 14.62 369 LEU A CA 1
ATOM 2891 C C . LEU A 1 370 ? 41.769 43.111 25.309 1.00 14.93 369 LEU A C 1
ATOM 2892 O O . LEU A 1 370 ? 42.445 42.328 25.978 1.00 14.97 369 LEU A O 1
ATOM 2897 N N . TYR A 1 371 ? 41.866 43.198 23.994 1.00 15.34 370 TYR A N 1
ATOM 2898 C CA . TYR A 1 371 ? 42.784 42.377 23.232 1.00 15.68 370 TYR A CA 1
ATOM 2899 C C . TYR A 1 371 ? 44.182 43.003 23.254 1.00 16.05 370 TYR A C 1
ATOM 2900 O O . TYR A 1 371 ? 44.341 44.228 23.238 1.00 15.65 370 TYR A O 1
ATOM 2909 N N . ASN A 1 372 ? 45.190 42.140 23.348 1.00 17.15 371 ASN A N 1
ATOM 2910 C CA . ASN A 1 372 ? 46.591 42.554 23.294 1.00 17.18 371 ASN A CA 1
ATOM 2911 C C . ASN A 1 372 ? 47.326 41.684 22.288 1.00 17.70 371 ASN A C 1
ATOM 2912 O O . ASN A 1 372 ? 47.751 40.587 22.581 1.00 17.41 371 ASN A O 1
ATOM 2917 N N . GLU A 1 373 ? 47.445 42.216 21.088 1.00 19.20 372 GLU A N 1
ATOM 2918 C CA . GLU A 1 373 ? 48.102 41.570 19.990 1.00 20.92 372 GLU A CA 1
ATOM 2919 C C . GLU A 1 373 ? 49.524 41.149 20.372 1.00 21.59 372 GLU A C 1
ATOM 2920 O O . GLU A 1 373 ? 49.929 39.993 20.124 1.00 21.16 372 GLU A O 1
ATOM 2926 N N . GLU A 1 374 ? 50.246 42.074 21.018 1.00 22.51 373 GLU A N 1
ATOM 2927 C CA . GLU A 1 374 ? 51.671 41.913 21.344 1.00 23.70 373 GLU A CA 1
ATOM 2928 C C . GLU A 1 374 ? 51.932 40.813 22.361 1.00 23.52 373 GLU A C 1
ATOM 2929 O O . GLU A 1 374 ? 52.877 40.020 22.215 1.00 24.85 373 GLU A O 1
ATOM 2935 N N . LEU A 1 375 ? 51.092 40.786 23.391 1.00 23.15 374 LEU A N 1
ATOM 2936 C CA . LEU A 1 375 ? 51.154 39.818 24.485 1.00 21.96 374 LEU A CA 1
ATOM 2937 C C . LEU A 1 375 ? 50.854 38.393 24.047 1.00 21.66 374 LEU A C 1
ATOM 2938 O O . LEU A 1 375 ? 51.548 37.467 24.454 1.00 22.29 374 LEU A O 1
ATOM 2943 N N . VAL A 1 376 ? 49.818 38.213 23.235 1.00 21.05 375 VAL A N 1
ATOM 2944 C CA . VAL A 1 376 ? 49.422 36.873 22.759 1.00 20.33 375 VAL A CA 1
ATOM 2945 C C . VAL A 1 376 ? 50.344 36.328 21.645 1.00 20.27 375 VAL A C 1
ATOM 2946 O O . VAL A 1 376 ? 50.292 35.153 21.302 1.00 20.20 375 VAL A O 1
ATOM 2950 N N . SER A 1 377 ? 51.193 37.192 21.096 1.00 20.58 376 SER A N 1
ATOM 2951 C CA . SER A 1 377 ? 52.074 36.847 19.994 1.00 20.99 376 SER A CA 1
ATOM 2952 C C . SER A 1 377 ? 52.741 35.486 20.155 1.00 21.56 376 SER A C 1
ATOM 2953 O O . SER A 1 377 ? 53.602 35.316 21.012 1.00 22.52 376 SER A O 1
ATOM 2956 N N . ASN A 1 379 ? 55.639 34.412 18.785 1.00 40.25 378 ASN A N 1
ATOM 2957 C CA . ASN A 1 379 ? 56.811 34.656 17.952 1.00 40.65 378 ASN A CA 1
ATOM 2958 C C . ASN A 1 379 ? 57.725 35.725 18.544 1.00 40.83 378 ASN A C 1
ATOM 2959 O O . ASN A 1 379 ? 58.890 35.834 18.195 1.00 41.49 378 ASN A O 1
ATOM 2961 N N . VAL A 1 380 ? 57.166 36.515 19.470 1.00 39.85 379 VAL A N 1
ATOM 2962 C CA . VAL A 1 380 ? 57.922 37.577 20.123 1.00 39.19 379 VAL A CA 1
ATOM 2963 C C . VAL A 1 380 ? 57.548 37.694 21.597 1.00 39.37 379 VAL A C 1
ATOM 2964 O O . VAL A 1 380 ? 56.904 38.659 22.009 1.00 38.94 379 VAL A O 1
ATOM 2966 N N . GLN A 1 381 ? 57.895 36.947 22.219 1.00 37.94 380 GLN A N 1
ATOM 2967 C CA . GLN A 1 381 ? 58.177 37.239 23.619 1.00 37.34 380 GLN A CA 1
ATOM 2968 C C . GLN A 1 381 ? 57.037 38.022 24.259 1.00 37.78 380 GLN A C 1
ATOM 2969 O O . GLN A 1 381 ? 56.112 37.439 24.828 1.00 35.76 380 GLN A O 1
ATOM 2971 N N . GLY A 1 382 ? 57.602 38.991 24.613 1.00 35.74 381 GLY A N 1
ATOM 2972 C CA . GLY A 1 382 ? 56.981 40.223 25.065 1.00 34.97 381 GLY A CA 1
ATOM 2973 C C . GLY A 1 382 ? 56.778 40.252 26.567 1.00 33.78 381 GLY A C 1
ATOM 2974 O O . GLY A 1 382 ? 57.525 39.588 27.316 1.00 33.78 381 GLY A O 1
ATOM 2975 N N . ASP A 1 383 ? 55.780 40.981 27.031 1.00 32.63 382 ASP A N 1
ATOM 2976 C CA . ASP A 1 383 ? 55.484 41.082 28.455 1.00 31.16 382 ASP A CA 1
ATOM 2977 C C . ASP A 1 383 ? 54.884 39.785 28.987 1.00 28.83 382 ASP A C 1
ATOM 2978 O O . ASP A 1 383 ? 53.672 39.682 29.178 1.00 28.07 382 ASP A O 1
ATOM 2983 N N . TYR A 1 384 ? 55.740 38.796 29.224 1.00 24.30 383 TYR A N 1
ATOM 2984 C CA . TYR A 1 384 ? 55.308 37.538 29.721 1.00 21.60 383 TYR A CA 1
ATOM 2985 C C . TYR A 1 384 ? 56.493 36.749 30.245 1.00 20.88 383 TYR A C 1
ATOM 2986 O O . TYR A 1 384 ? 57.569 36.857 29.786 1.00 20.82 383 TYR A O 1
ATOM 2995 N N . GLU A 1 385 ? 56.260 35.972 31.257 1.00 19.87 384 GLU A N 1
ATOM 2996 C CA . GLU A 1 385 ? 57.243 35.076 31.752 1.00 19.82 384 GLU A CA 1
ATOM 2997 C C . GLU A 1 385 ? 56.785 33.635 31.657 1.00 19.01 384 GLU A C 1
ATOM 2998 O O . GLU A 1 385 ? 55.943 33.234 32.367 1.00 19.57 384 GLU A O 1
ATOM 3004 N N . PRO A 1 386 ? 57.313 32.888 30.703 1.00 17.93 385 PRO A N 1
ATOM 3005 C CA . PRO A 1 386 ? 56.873 31.502 30.483 1.00 17.87 385 PRO A CA 1
ATOM 3006 C C . PRO A 1 386 ? 57.019 30.595 31.708 1.00 17.58 385 PRO A C 1
ATOM 3007 O O . PRO A 1 386 ? 56.294 29.629 31.851 1.00 17.10 385 PRO A O 1
ATOM 3011 N N . THR A 1 387 ? 57.977 30.911 32.562 1.00 17.97 386 THR A N 1
ATOM 3012 C CA . THR A 1 387 ? 58.207 30.242 33.843 1.00 18.15 386 THR A CA 1
ATOM 3013 C C . THR A 1 387 ? 57.021 30.353 34.836 1.00 17.92 386 THR A C 1
ATOM 3014 O O . THR A 1 387 ? 56.882 29.541 35.750 1.00 18.44 386 THR A O 1
ATOM 3018 N N . ASP A 1 388 ? 56.172 31.361 34.713 1.00 17.01 387 ASP A N 1
ATOM 3019 C CA . ASP A 1 388 ? 54.996 31.566 35.533 1.00 16.15 387 ASP A CA 1
ATOM 3020 C C . ASP A 1 388 ? 53.855 30.537 35.575 1.00 16.30 387 ASP A C 1
ATOM 3021 O O . ASP A 1 388 ? 53.561 30.052 36.575 1.00 18.01 387 ASP A O 1
ATOM 3026 N N . ALA A 1 389 ? 53.607 30.132 34.335 1.00 16.42 388 ALA A N 1
ATOM 3027 C CA . ALA A 1 389 ? 52.710 29.185 33.787 1.00 16.18 388 ALA A CA 1
ATOM 3028 C C . ALA A 1 389 ? 53.017 27.826 34.259 1.00 16.90 388 ALA A C 1
ATOM 3029 O O . ALA A 1 389 ? 52.141 27.093 34.501 1.00 16.04 388 ALA A O 1
ATOM 3031 N N . THR A 1 390 ? 54.295 27.535 34.421 1.00 16.26 389 THR A N 1
ATOM 3032 C CA . THR A 1 390 ? 54.738 26.345 35.024 1.00 15.15 389 THR A CA 1
ATOM 3033 C C . THR A 1 390 ? 54.247 26.259 36.469 1.00 15.52 389 THR A C 1
ATOM 3034 O O . THR A 1 390 ? 53.671 25.301 36.834 1.00 14.77 389 THR A O 1
ATOM 3038 N N . GLY A 1 391 ? 54.357 27.325 37.225 1.00 13.44 390 GLY A N 1
ATOM 3039 C CA . GLY A 1 391 ? 53.810 27.402 38.563 1.00 13.18 390 GLY A CA 1
ATOM 3040 C C . GLY A 1 391 ? 52.285 27.301 38.650 1.00 13.12 390 GLY A C 1
ATOM 3041 O O . GLY A 1 391 ? 51.776 26.660 39.503 1.00 13.43 390 GLY A O 1
ATOM 3042 N N . PHE A 1 392 ? 51.624 27.984 37.732 1.00 13.28 391 PHE A N 1
ATOM 3043 C CA . PHE A 1 392 ? 50.175 27.981 37.502 1.00 12.93 391 PHE A CA 1
ATOM 3044 C C . PHE A 1 392 ? 49.636 26.593 37.200 1.00 13.14 391 PHE A C 1
ATOM 3045 O O . PHE A 1 392 ? 48.602 26.201 37.727 1.00 14.14 391 PHE A O 1
ATOM 3053 N N . ILE A 1 393 ? 50.317 25.851 36.333 1.00 13.43 392 ILE A N 1
ATOM 3054 C CA . ILE A 1 393 ? 49.929 24.472 36.032 1.00 13.04 392 ILE A CA 1
ATOM 3055 C C . ILE A 1 393 ? 50.131 23.613 37.271 1.00 12.96 392 ILE A C 1
ATOM 3056 O O . ILE A 1 393 ? 49.235 22.892 37.669 1.00 12.87 392 ILE A O 1
ATOM 3061 N N . ASN A 1 394 ? 51.313 23.725 37.873 1.00 12.96 393 ASN A N 1
ATOM 3062 C CA . ASN A 1 394 ? 51.723 22.869 38.972 1.00 13.47 393 ASN A CA 1
ATOM 3063 C C . ASN A 1 394 ? 50.881 23.005 40.218 1.00 13.76 393 ASN A C 1
ATOM 3064 O O . ASN A 1 394 ? 50.682 22.038 40.947 1.00 14.34 393 ASN A O 1
ATOM 3069 N N . ILE A 1 395 ? 50.390 24.202 40.488 1.00 14.39 394 ILE A N 1
ATOM 3070 C CA . ILE A 1 395 ? 49.492 24.309 41.614 1.00 14.60 394 ILE A CA 1
ATOM 3071 C C . ILE A 1 395 ? 48.033 23.990 41.259 1.00 14.54 394 ILE A C 1
ATOM 3072 O O . ILE A 1 395 ? 47.318 23.442 42.103 1.00 15.23 394 ILE A O 1
ATOM 3077 N N . ASN A 1 396 ? 47.596 24.260 40.028 1.00 13.78 395 ASN A N 1
ATOM 3078 C CA . ASN A 1 396 ? 46.286 23.740 39.602 1.00 13.52 395 ASN A CA 1
ATOM 3079 C C . ASN A 1 396 ? 46.203 22.199 39.682 1.00 13.73 395 ASN A C 1
ATOM 3080 O O . ASN A 1 396 ? 45.113 21.647 39.888 1.00 13.80 395 ASN A O 1
ATOM 3085 N N . SER A 1 397 ? 47.358 21.525 39.554 1.00 13.32 396 SER A N 1
ATOM 3086 C CA . SER A 1 397 ? 47.439 20.052 39.629 1.00 12.92 396 SER A CA 1
ATOM 3087 C C . SER A 1 397 ? 47.463 19.490 41.071 1.00 13.00 396 SER A C 1
ATOM 3088 O O . SER A 1 397 ? 47.032 18.362 41.322 1.00 12.34 396 SER A O 1
ATOM 3091 N N . LEU A 1 398 ? 47.981 20.275 42.009 1.00 13.46 397 LEU A N 1
ATOM 3092 C CA . LEU A 1 398 ? 48.018 19.846 43.403 1.00 13.48 397 LEU A CA 1
ATOM 3093 C C . LEU A 1 398 ? 46.673 19.224 43.869 1.00 13.18 397 LEU A C 1
ATOM 3094 O O . LEU A 1 398 ? 46.701 18.087 44.324 1.00 13.56 397 LEU A O 1
ATOM 3099 N N . ARG A 1 399 ? 45.538 19.918 43.722 1.00 12.83 398 ARG A N 1
ATOM 3100 C CA . ARG A 1 399 ? 44.184 19.322 43.971 1.00 13.29 398 ARG A CA 1
ATOM 3101 C C . ARG A 1 399 ? 44.134 17.831 43.596 1.00 13.34 398 ARG A C 1
ATOM 3102 O O . ARG A 1 399 ? 43.560 17.042 44.323 1.00 14.74 398 ARG A O 1
ATOM 3110 N N . LEU A 1 400 ? 44.692 17.389 42.483 1.00 13.63 399 LEU A N 1
ATOM 3111 C CA . LEU A 1 400 ? 44.085 16.824 41.297 1.00 13.40 399 LEU A CA 1
ATOM 3112 C C . LEU A 1 400 ? 44.909 15.517 41.520 1.00 13.34 399 LEU A C 1
ATOM 3113 O O . LEU A 1 400 ? 44.376 14.407 41.571 1.00 12.48 399 LEU A O 1
ATOM 3118 N N . LYS A 1 401 ? 46.219 15.712 41.702 1.00 13.59 400 LYS A N 1
ATOM 3119 C CA . LYS A 1 401 ? 47.125 14.744 42.311 1.00 14.71 400 LYS A CA 1
ATOM 3120 C C . LYS A 1 401 ? 46.792 14.386 43.761 1.00 15.21 400 LYS A C 1
ATOM 3121 O O . LYS A 1 401 ? 47.071 13.269 44.183 1.00 14.84 400 LYS A O 1
ATOM 3127 N N . GLU A 1 402 ? 46.216 15.303 44.541 1.00 15.96 401 GLU A N 1
ATOM 3128 C CA . GLU A 1 402 ? 45.783 14.875 45.892 1.00 16.69 401 GLU A CA 1
ATOM 3129 C C . GLU A 1 402 ? 44.793 13.709 45.753 1.00 17.42 401 GLU A C 1
ATOM 3130 O O . GLU A 1 402 ? 44.815 12.796 46.585 1.00 18.24 401 GLU A O 1
ATOM 3136 N N . TYR A 1 403 ? 43.903 13.695 44.759 1.00 17.41 402 TYR A N 1
ATOM 3137 C CA . TYR A 1 403 ? 42.488 13.552 44.937 1.00 17.70 402 TYR A CA 1
ATOM 3138 C C . TYR A 1 403 ? 42.637 12.100 44.399 1.00 18.47 402 TYR A C 1
ATOM 3139 O O . TYR A 1 403 ? 41.876 11.210 44.737 1.00 18.95 402 TYR A O 1
ATOM 3148 N N . HIS A 1 404 ? 43.638 11.906 43.529 1.00 18.88 403 HIS A N 1
ATOM 3149 C CA . HIS A 1 404 ? 43.994 10.617 42.942 1.00 19.81 403 HIS A CA 1
ATOM 3150 C C . HIS A 1 404 ? 44.648 9.702 43.981 1.00 20.71 403 HIS A C 1
ATOM 3151 O O . HIS A 1 404 ? 44.237 8.565 44.150 1.00 20.48 403 HIS A O 1
ATOM 3158 N N . ARG A 1 405 ? 45.655 10.220 44.686 1.00 22.51 404 ARG A N 1
ATOM 3159 C CA . ARG A 1 405 ? 46.351 9.483 45.736 1.00 23.83 404 ARG A CA 1
ATOM 3160 C C . ARG A 1 405 ? 45.388 9.025 46.850 1.00 24.95 404 ARG A C 1
ATOM 3161 O O . ARG A 1 405 ? 45.576 7.962 47.447 1.00 24.82 404 ARG A O 1
ATOM 3169 N N . LEU A 1 406 ? 44.360 9.835 47.104 1.00 26.29 405 LEU A N 1
ATOM 3170 C CA . LEU A 1 406 ? 43.488 9.664 48.262 1.00 28.00 405 LEU A CA 1
ATOM 3171 C C . LEU A 1 406 ? 42.177 8.944 47.964 1.00 29.46 405 LEU A C 1
ATOM 3172 O O . LEU A 1 406 ? 41.402 8.689 48.879 1.00 29.79 405 LEU A O 1
ATOM 3177 N N . GLN A 1 407 ? 41.911 8.665 46.688 1.00 31.57 406 GLN A N 1
ATOM 3178 C CA . GLN A 1 407 ? 40.962 7.616 46.326 1.00 33.42 406 GLN A CA 1
ATOM 3179 C C . GLN A 1 407 ? 41.666 6.408 45.670 1.00 34.30 406 GLN A C 1
ATOM 3180 O O . GLN A 1 407 ? 41.050 5.671 44.896 1.00 35.19 406 GLN A O 1
ATOM 3186 N N . SER A 1 408 ? 42.936 6.187 46.015 1.00 35.10 407 SER A N 1
ATOM 3187 C CA . SER A 1 408 ? 43.752 5.149 45.370 1.00 35.68 407 SER A CA 1
ATOM 3188 C C . SER A 1 408 ? 43.695 3.840 46.128 1.00 36.10 407 SER A C 1
ATOM 3189 O O . SER A 1 408 ? 44.717 3.165 46.284 1.00 36.91 407 SER A O 1
#

CATH classification: 3.40.50.620 (+2 more: 3.90.1260.10, 1.20.5.470)